Protein AF-A0A411GBT9-F1 (afdb_monomer_lite)

Foldseek 3Di:
DDDDPDDVCVVPDDPDDPDDPPDDPVVCVPVDPDDDLAWPDDQQVLLVVQQVDAQQLARQGLQQPAPFLPHLQEDDDPPDPDDDDDPPPPPQRGFHHWFHLGNHYYWALDPFDDPDDPPPPDDPDGDDDDPSRRDTDGFHAQFFFFQDPVRHGHRFDFLQQQQDQFDLPPDRADLSHRPPDFKWWWADDPPDTDIDGPPDDDHIDIPDTGTHGRDQFLQGDDPPCPVSRFRDDVLSSVSVLCSQLSWAWAKWQQLLPDPVSFAALQLADGGNVVCVVPVQNNLQPSPAHRGNTGRSSSVCSQFVRSNCVVDPDLLFHGSRIHGHQFDPDDDRFKGWMWIFTLQWQFDQVLWADWEDFDQKIWIDRQQKIKIQPARSPHDPQFRRIDIDGQHCVDPLSSLLRNAQCNSVQWDHWYADPVSWIKTKGFCPNSVVSVVVVVVVVVPDDDDQLPDVDFDPGNSQDPIDIFMAGSSLQFARPDGPTRTRRSSSGRRDTDDQDPPRDRDSSNSVSSHSVVSSVSNVVRNDDDPQDPVHDRMDMDIDDDADPCRRGRCVVVVDDDDDDPDDDDDDDD

Radius of gyration: 27.17 Å; chains: 1; bounding box: 69×69×68 Å

Structure (mmCIF, N/CA/C/O backbone):
data_AF-A0A411GBT9-F1
#
_entry.id   AF-A0A411GBT9-F1
#
loop_
_atom_site.group_PDB
_atom_site.id
_atom_site.type_symbol
_atom_site.label_atom_id
_atom_site.label_alt_id
_atom_site.label_comp_id
_atom_site.label_asym_id
_atom_site.label_entity_id
_atom_site.label_seq_id
_atom_site.pdbx_PDB_ins_code
_atom_site.Cartn_x
_atom_site.Cartn_y
_atom_site.Cartn_z
_atom_site.occupancy
_atom_site.B_iso_or_equiv
_atom_site.auth_seq_id
_atom_site.auth_comp_id
_atom_site.auth_asym_id
_atom_site.auth_atom_id
_atom_site.pdbx_PDB_model_num
ATOM 1 N N . ASN A 1 1 ? -18.308 -27.576 -14.439 1.00 95.44 1 ASN A N 1
ATOM 2 C CA . ASN A 1 1 ? -17.724 -26.222 -14.263 1.00 95.44 1 ASN A CA 1
ATOM 3 C C . ASN A 1 1 ? -18.783 -25.142 -14.469 1.00 95.44 1 ASN A C 1
ATOM 5 O O . ASN A 1 1 ? -18.469 -24.061 -14.947 1.00 95.44 1 ASN A O 1
ATOM 9 N N . GLU A 1 2 ? -20.027 -25.429 -14.104 1.00 96.81 2 GLU A N 1
ATOM 10 C CA . GLU A 1 2 ? -21.173 -24.541 -14.282 1.00 96.81 2 GLU A CA 1
ATOM 11 C C . GLU A 1 2 ? -21.704 -24.187 -12.896 1.00 96.81 2 GLU A C 1
ATOM 13 O O . GLU A 1 2 ? -21.457 -24.919 -11.930 1.00 96.81 2 GLU A O 1
ATOM 18 N N . PHE A 1 3 ? -22.401 -23.061 -12.788 1.00 97.94 3 PHE A N 1
ATOM 19 C CA . PHE A 1 3 ? -23.167 -22.787 -11.581 1.00 97.94 3 PHE A CA 1
ATOM 20 C C . PHE A 1 3 ? -24.346 -23.758 -11.484 1.00 97.94 3 PHE A C 1
ATOM 22 O O . PHE A 1 3 ? -24.850 -24.237 -12.497 1.00 97.94 3 PHE A O 1
ATOM 29 N N . ALA A 1 4 ? -24.777 -24.035 -10.253 1.00 97.56 4 ALA A N 1
ATOM 30 C CA . ALA A 1 4 ? -25.970 -24.834 -10.008 1.00 97.56 4 ALA A CA 1
ATOM 31 C C . ALA A 1 4 ? -27.199 -24.188 -10.663 1.00 97.56 4 ALA A C 1
ATOM 33 O O . ALA A 1 4 ? -27.333 -22.963 -10.665 1.00 97.56 4 ALA A O 1
ATOM 34 N N . ALA A 1 5 ? -28.119 -25.009 -11.166 1.00 97.81 5 ALA A N 1
ATOM 35 C CA . ALA A 1 5 ? -29.332 -24.532 -11.826 1.00 97.81 5 ALA A CA 1
ATOM 36 C C . ALA A 1 5 ? -30.379 -24.000 -10.831 1.00 97.81 5 ALA A C 1
ATOM 38 O O . ALA A 1 5 ? -31.329 -23.323 -11.223 1.00 97.81 5 ALA A O 1
ATOM 39 N N . ASN A 1 6 ? -30.238 -24.328 -9.543 1.00 97.31 6 ASN A N 1
ATOM 40 C CA . ASN A 1 6 ? -31.119 -23.873 -8.473 1.00 97.31 6 ASN A CA 1
ATOM 41 C C . ASN A 1 6 ? -30.413 -23.858 -7.108 1.00 97.31 6 ASN A C 1
ATOM 43 O O . ASN A 1 6 ? -29.330 -24.412 -6.918 1.00 97.31 6 ASN A O 1
ATOM 47 N N . GLU A 1 7 ? -31.073 -23.238 -6.132 1.00 98.06 7 GLU A N 1
ATOM 48 C CA . GLU A 1 7 ? -30.544 -23.075 -4.778 1.00 98.06 7 GLU A CA 1
ATOM 49 C C . GLU A 1 7 ? -30.410 -24.388 -4.003 1.00 98.06 7 GLU A C 1
ATOM 51 O O . GLU A 1 7 ? -29.493 -24.509 -3.197 1.00 98.06 7 GLU A O 1
ATOM 56 N N . TYR A 1 8 ? -31.262 -25.389 -4.251 1.00 98.06 8 TYR A N 1
ATOM 57 C CA . TYR A 1 8 ? -31.126 -26.690 -3.588 1.00 98.06 8 TYR A CA 1
ATOM 58 C C . TYR A 1 8 ? -29.836 -27.393 -4.027 1.00 98.06 8 TYR A C 1
ATOM 60 O O . TYR A 1 8 ? -29.087 -27.903 -3.197 1.00 98.06 8 TYR A O 1
ATOM 68 N N . GLU A 1 9 ? -29.529 -27.370 -5.323 1.00 98.00 9 GLU A N 1
ATOM 69 C CA . GLU A 1 9 ? -28.268 -27.885 -5.851 1.00 98.00 9 GLU A CA 1
ATOM 70 C C . GLU A 1 9 ? -27.075 -27.058 -5.347 1.00 98.00 9 GLU A C 1
ATOM 72 O O . GLU A 1 9 ? -26.085 -27.634 -4.896 1.00 98.00 9 GLU A O 1
ATOM 77 N N . ARG A 1 10 ? -27.189 -25.721 -5.327 1.00 97.75 10 ARG A N 1
ATOM 78 C CA . ARG A 1 10 ? -26.151 -24.832 -4.778 1.00 97.75 10 ARG A CA 1
ATOM 79 C C . ARG A 1 10 ? -25.858 -25.130 -3.306 1.00 97.75 10 ARG A C 1
ATOM 81 O O . ARG A 1 10 ? -24.697 -25.211 -2.919 1.00 97.75 10 ARG A O 1
ATOM 88 N N . PHE A 1 11 ? -26.896 -25.304 -2.491 1.00 97.81 11 PHE A N 1
ATOM 89 C CA . PHE A 1 11 ? -26.786 -25.559 -1.053 1.00 97.81 11 PHE A CA 1
ATOM 90 C C . PHE A 1 11 ? -26.016 -26.848 -0.748 1.00 97.81 11 PHE A C 1
ATOM 92 O O . PHE A 1 11 ? -25.290 -26.921 0.238 1.00 97.81 11 PHE A O 1
ATOM 99 N N . ASN A 1 12 ? -26.130 -27.842 -1.629 1.00 97.31 12 ASN A N 1
ATOM 100 C CA . ASN A 1 12 ? -25.469 -29.137 -1.498 1.00 97.31 12 ASN A CA 1
ATOM 101 C C . ASN A 1 12 ? -24.164 -29.239 -2.313 1.00 97.31 12 ASN A C 1
ATOM 103 O O . ASN A 1 12 ? -23.646 -30.342 -2.517 1.00 97.31 12 ASN A O 1
ATOM 107 N N . GLN A 1 13 ? -23.620 -28.115 -2.796 1.00 97.50 13 GLN A N 1
ATOM 108 C CA . GLN A 1 13 ? -22.371 -28.108 -3.553 1.00 97.50 13 GLN A CA 1
ATOM 109 C C . GLN A 1 13 ? -21.191 -28.622 -2.729 1.00 97.50 13 GLN A C 1
ATOM 111 O O . GLN A 1 13 ? -21.058 -28.388 -1.528 1.00 97.50 13 GLN A O 1
ATOM 116 N N . LYS A 1 14 ? -20.268 -29.270 -3.436 1.00 97.56 14 LYS A N 1
ATOM 117 C CA . LYS A 1 14 ? -18.944 -29.619 -2.928 1.00 97.56 14 LYS A CA 1
ATOM 118 C C . LYS A 1 14 ? -17.928 -28.714 -3.602 1.00 97.56 14 LYS A C 1
ATOM 120 O O . LYS A 1 14 ? -17.959 -28.566 -4.821 1.00 97.56 14 LYS A O 1
ATOM 125 N N . LEU A 1 15 ? -17.013 -28.143 -2.817 1.00 97.38 15 LEU A N 1
ATOM 126 C CA . LEU A 1 15 ? -15.955 -27.274 -3.343 1.00 97.38 15 LEU A CA 1
ATOM 127 C C . LEU A 1 15 ? -15.097 -27.997 -4.392 1.00 97.38 15 LEU A C 1
ATOM 129 O O . LEU A 1 15 ? -14.680 -27.401 -5.380 1.00 97.38 15 LEU A O 1
ATOM 133 N N . THR A 1 16 ? -14.842 -29.287 -4.175 1.00 97.50 16 THR A N 1
ATOM 134 C CA . THR A 1 16 ? -14.075 -30.132 -5.084 1.00 97.50 16 THR A CA 1
ATOM 135 C C . THR A 1 16 ? -14.972 -31.201 -5.696 1.00 97.50 16 THR A C 1
ATOM 137 O O . THR A 1 16 ? -15.604 -32.000 -5.003 1.00 97.50 16 THR A O 1
ATOM 140 N N . VAL A 1 17 ? -15.013 -31.216 -7.027 1.00 96.69 17 VAL A N 1
ATOM 141 C CA . VAL A 1 17 ? -15.720 -32.218 -7.829 1.00 96.69 17 VAL A CA 1
ATOM 142 C C . VAL A 1 17 ? -14.724 -32.792 -8.826 1.00 96.69 17 VAL A C 1
ATOM 144 O O . VAL A 1 17 ? -14.010 -32.043 -9.495 1.00 96.69 17 VAL A O 1
ATOM 147 N N . ALA A 1 18 ? -14.643 -34.120 -8.896 1.00 97.19 18 ALA A N 1
ATOM 148 C CA . ALA A 1 18 ? -13.762 -34.790 -9.844 1.00 97.19 18 ALA A CA 1
ATOM 149 C C . ALA A 1 18 ? -14.150 -34.411 -11.290 1.00 97.19 18 ALA A C 1
ATOM 151 O O . ALA A 1 18 ? -15.348 -34.354 -11.586 1.00 97.19 18 ALA A O 1
ATOM 152 N N . PRO A 1 19 ? -13.180 -34.165 -12.194 1.00 97.56 19 PRO A N 1
ATOM 153 C CA . PRO A 1 19 ? -13.478 -33.918 -13.600 1.00 97.56 19 PRO A CA 1
ATOM 154 C C . PRO A 1 19 ? -14.322 -35.052 -14.191 1.00 97.56 19 PRO A C 1
ATOM 156 O O . PRO A 1 19 ? -13.981 -36.228 -14.058 1.00 97.56 19 PRO A O 1
ATOM 159 N N . THR A 1 20 ? -15.435 -34.701 -14.832 1.00 97.44 20 THR A N 1
ATOM 160 C CA . THR A 1 20 ? -16.336 -35.673 -15.459 1.00 97.44 20 THR A CA 1
ATOM 161 C C . THR A 1 20 ? -15.676 -36.307 -16.687 1.00 97.44 20 THR A C 1
ATOM 163 O O . THR A 1 20 ? -14.848 -35.680 -17.358 1.00 97.44 20 THR A O 1
ATOM 166 N N . GLN A 1 21 ? -16.051 -37.551 -17.000 1.00 96.62 21 GLN A N 1
ATOM 167 C CA . GLN A 1 21 ? -15.576 -38.265 -18.186 1.00 96.62 21 GLN A CA 1
ATOM 168 C C . GLN A 1 21 ? -15.783 -37.426 -19.461 1.00 96.62 21 GLN A C 1
ATOM 170 O O . GLN A 1 21 ? -16.833 -36.817 -19.645 1.00 96.62 21 GLN A O 1
ATOM 175 N N . GLY A 1 22 ? -14.776 -37.396 -20.339 1.00 97.19 22 GLY A N 1
ATOM 176 C CA . GLY A 1 22 ? -14.806 -36.620 -21.586 1.00 97.19 22 GLY A CA 1
ATOM 177 C C . GLY A 1 22 ? -14.354 -35.160 -21.451 1.00 97.19 22 GLY A C 1
ATOM 178 O O . GLY A 1 22 ? -14.301 -34.457 -22.455 1.00 97.19 22 GLY A O 1
ATOM 179 N N . THR A 1 23 ? -13.984 -34.701 -20.249 1.00 97.50 23 THR A N 1
ATOM 180 C CA . THR A 1 23 ? -13.421 -33.357 -20.034 1.00 97.50 23 THR A CA 1
ATOM 181 C C . THR A 1 23 ? -11.893 -33.380 -19.925 1.00 97.50 23 THR A C 1
ATOM 183 O O . THR A 1 23 ? -11.308 -34.371 -19.497 1.00 97.50 23 THR A O 1
ATOM 186 N N . ASN A 1 24 ? -11.234 -32.286 -20.318 1.00 97.25 24 ASN A N 1
ATOM 187 C CA . ASN A 1 24 ? -9.768 -32.157 -20.309 1.00 97.25 24 ASN A CA 1
ATOM 188 C C . ASN A 1 24 ? -9.262 -30.875 -19.617 1.00 97.25 24 ASN A C 1
ATOM 190 O O . ASN A 1 24 ? -8.064 -30.606 -19.627 1.00 97.25 24 ASN A O 1
ATOM 194 N N . TRP A 1 25 ? -10.146 -30.082 -19.000 1.00 97.81 25 TRP A N 1
ATOM 195 C CA . TRP A 1 25 ? -9.786 -28.794 -18.386 1.00 97.81 25 TRP A CA 1
ATOM 196 C C . TRP A 1 25 ? -8.754 -28.935 -17.253 1.00 97.81 25 TRP A C 1
ATOM 198 O O . TRP A 1 25 ? -7.972 -28.021 -17.004 1.00 97.81 25 TRP A O 1
ATOM 208 N N . SER A 1 26 ? -8.704 -30.089 -16.586 1.00 96.69 26 SER A N 1
ATOM 209 C CA . SER A 1 26 ? -7.723 -30.384 -15.536 1.00 96.69 26 SER A CA 1
ATOM 210 C C . SER A 1 26 ? -6.313 -30.646 -16.080 1.00 96.69 26 SER A C 1
ATOM 212 O O . SER A 1 26 ? -5.342 -30.536 -15.335 1.00 96.69 26 SER A O 1
ATOM 214 N N . HIS A 1 27 ? -6.159 -30.931 -17.379 1.00 97.94 27 HIS A N 1
ATOM 215 C CA . HIS A 1 27 ? -4.845 -31.148 -17.999 1.00 97.94 27 HIS A CA 1
ATOM 216 C C . HIS A 1 27 ? -4.008 -29.863 -18.085 1.00 97.94 27 HIS A C 1
ATOM 218 O O . HIS A 1 27 ? -2.810 -29.930 -18.340 1.00 97.94 27 HIS A O 1
ATOM 224 N N . PHE A 1 28 ? -4.619 -28.698 -17.851 1.00 97.50 28 PHE A N 1
ATOM 225 C CA . PHE A 1 28 ? -3.953 -27.396 -17.890 1.00 97.50 28 PHE A CA 1
ATOM 226 C C . PHE A 1 28 ? -3.322 -27.002 -16.547 1.00 97.50 28 PHE A C 1
ATOM 228 O O . PHE A 1 28 ? -2.443 -26.139 -16.520 1.00 97.50 28 PHE A O 1
ATOM 235 N N . SER A 1 29 ? -3.704 -27.646 -15.437 1.00 96.75 29 SER A N 1
ATOM 236 C CA . SER A 1 29 ? -3.158 -27.369 -14.101 1.00 96.75 29 SER A CA 1
ATOM 237 C C . SER A 1 29 ? -1.620 -27.426 -13.994 1.00 96.75 29 SER A C 1
ATOM 239 O O . SER A 1 29 ? -1.066 -26.545 -13.338 1.00 96.75 29 SER A O 1
ATOM 241 N N . PRO A 1 30 ? -0.889 -28.370 -14.629 1.00 97.56 30 PRO A N 1
ATOM 242 C CA . PRO A 1 30 ? 0.570 -28.447 -14.506 1.00 97.56 30 PRO A CA 1
ATOM 243 C C . PRO A 1 30 ? 1.343 -27.425 -15.361 1.00 97.56 30 PRO A C 1
ATOM 245 O O . PRO A 1 30 ? 2.571 -27.460 -15.369 1.00 97.56 30 PRO A O 1
ATOM 248 N N . THR A 1 31 ? 0.668 -26.517 -16.079 1.00 98.19 31 THR A N 1
ATOM 249 C CA . THR A 1 31 ? 1.330 -25.531 -16.960 1.00 98.19 31 THR A CA 1
ATOM 250 C C . THR A 1 31 ? 2.282 -24.603 -16.194 1.00 98.19 31 THR A C 1
ATOM 252 O O . THR A 1 31 ? 3.356 -24.261 -16.688 1.00 98.19 31 THR A O 1
ATOM 255 N N . LEU A 1 32 ? 1.915 -24.197 -14.975 1.00 98.19 32 LEU A N 1
ATOM 256 C CA . LEU A 1 32 ? 2.729 -23.324 -14.130 1.00 98.19 32 LEU A CA 1
ATOM 257 C C . LEU A 1 32 ? 3.532 -24.162 -13.127 1.00 98.19 32 LEU A C 1
ATOM 259 O O . LEU A 1 32 ? 2.966 -24.721 -12.192 1.00 98.19 32 LEU A O 1
ATOM 263 N N . SER A 1 33 ? 4.857 -24.211 -13.288 1.00 97.38 33 SER A N 1
ATOM 264 C CA . SER A 1 33 ? 5.739 -24.948 -12.366 1.00 97.38 33 SER A CA 1
ATOM 265 C C . SER A 1 33 ? 6.218 -24.108 -11.177 1.00 97.38 33 SER A C 1
ATOM 267 O O . SER A 1 33 ? 6.377 -24.636 -10.078 1.00 97.38 33 SER A O 1
ATOM 269 N N . ARG A 1 34 ? 6.455 -22.804 -11.382 1.00 97.94 34 ARG A N 1
ATOM 270 C CA . ARG A 1 34 ? 6.833 -21.811 -10.358 1.00 97.94 34 ARG A CA 1
ATOM 271 C C . ARG A 1 34 ? 6.375 -20.414 -10.784 1.00 97.94 34 ARG A C 1
ATOM 273 O O . ARG A 1 34 ? 6.276 -20.139 -11.975 1.00 97.94 34 ARG A O 1
ATOM 280 N N . PHE A 1 35 ? 6.178 -19.519 -9.819 1.00 98.44 35 PHE A N 1
ATOM 281 C CA . PHE A 1 35 ? 5.923 -18.093 -10.049 1.00 98.44 35 PHE A CA 1
ATOM 282 C C . PHE A 1 35 ? 6.659 -17.239 -9.007 1.00 98.44 35 PHE A C 1
ATOM 284 O O . PHE A 1 35 ? 7.073 -17.753 -7.968 1.00 98.44 35 PHE A O 1
ATOM 291 N N . SER A 1 36 ? 6.835 -15.948 -9.291 1.00 98.25 36 SER A N 1
ATOM 292 C CA . SER A 1 36 ? 7.348 -14.957 -8.339 1.00 98.25 36 SER A CA 1
ATOM 293 C C . SER A 1 36 ? 6.537 -13.669 -8.440 1.00 98.25 36 SER A C 1
ATOM 295 O O . SER A 1 36 ? 6.075 -13.300 -9.518 1.00 98.25 36 SER A O 1
ATOM 297 N N . THR A 1 37 ? 6.378 -12.990 -7.307 1.00 97.94 37 THR A N 1
ATOM 298 C CA . THR A 1 37 ? 5.732 -11.674 -7.191 1.00 97.94 37 THR A CA 1
ATOM 299 C C . THR A 1 37 ? 6.726 -10.575 -6.812 1.00 97.94 37 THR A C 1
ATOM 301 O O . THR A 1 37 ? 6.318 -9.483 -6.427 1.00 97.94 37 THR A O 1
ATOM 304 N N . GLY A 1 38 ? 8.028 -10.863 -6.881 1.00 97.38 38 GLY A N 1
ATOM 305 C CA . GLY A 1 38 ? 9.095 -9.918 -6.586 1.00 97.38 38 GLY A CA 1
ATOM 306 C C . GLY A 1 38 ? 10.156 -10.503 -5.657 1.00 97.38 38 GLY A C 1
ATOM 307 O O . GLY A 1 38 ? 10.827 -11.467 -6.018 1.00 97.38 38 GLY A O 1
ATOM 308 N N . PHE A 1 39 ? 10.332 -9.887 -4.486 1.00 98.38 39 PHE A N 1
ATOM 309 C CA . PHE A 1 39 ? 11.321 -10.291 -3.482 1.00 98.38 39 PHE A CA 1
ATOM 310 C C . PHE A 1 39 ? 11.043 -11.689 -2.895 1.00 98.38 39 PHE A C 1
ATOM 312 O O . PHE A 1 39 ? 9.892 -12.094 -2.740 1.00 98.38 39 PHE A O 1
ATOM 319 N N . ASN A 1 40 ? 12.101 -12.376 -2.456 1.00 97.44 40 ASN A N 1
ATOM 320 C CA . ASN A 1 40 ? 12.054 -13.656 -1.738 1.00 97.44 40 ASN A CA 1
ATOM 321 C C . ASN A 1 40 ? 11.954 -13.443 -0.212 1.00 97.44 40 ASN A C 1
ATOM 323 O O . ASN A 1 40 ? 12.742 -13.992 0.559 1.00 97.44 40 ASN A O 1
ATOM 327 N N . LEU A 1 41 ? 11.015 -12.602 0.231 1.00 97.12 41 LEU A N 1
ATOM 328 C CA . LEU A 1 41 ? 10.899 -12.161 1.625 1.00 97.12 41 LEU A CA 1
ATOM 329 C C . LEU A 1 41 ? 9.545 -12.510 2.238 1.00 97.12 41 LEU A C 1
ATOM 331 O O . LEU A 1 41 ? 8.511 -12.480 1.573 1.00 97.12 41 LEU A O 1
ATOM 335 N N . VAL A 1 42 ? 9.547 -12.776 3.545 1.00 96.06 42 VAL A N 1
ATOM 336 C CA . VAL A 1 42 ? 8.313 -12.826 4.340 1.00 96.06 42 VAL A CA 1
ATOM 337 C C . VAL A 1 42 ? 7.743 -11.417 4.529 1.00 96.06 42 VAL A C 1
ATOM 339 O O . VAL A 1 42 ? 8.490 -10.438 4.547 1.00 96.06 42 VAL A O 1
ATOM 342 N N . GLY A 1 43 ? 6.423 -11.314 4.708 1.00 94.44 43 GLY A N 1
ATOM 343 C CA . GLY A 1 43 ? 5.689 -10.042 4.701 1.00 94.44 43 GLY A CA 1
ATOM 344 C C . GLY A 1 43 ? 6.291 -8.936 5.573 1.00 94.44 43 GLY A C 1
ATOM 345 O O . GLY A 1 43 ? 6.626 -7.877 5.058 1.00 94.44 43 GLY A O 1
ATOM 346 N N . SER A 1 44 ? 6.502 -9.177 6.868 1.00 95.25 44 SER A N 1
ATOM 347 C CA . SER A 1 44 ? 7.017 -8.140 7.780 1.00 95.25 44 SER A CA 1
ATOM 348 C C . SER A 1 44 ? 8.477 -7.734 7.501 1.00 95.25 44 SER A C 1
ATOM 350 O O . SER A 1 44 ? 8.903 -6.649 7.895 1.00 95.25 44 SER A O 1
ATOM 352 N N . VAL A 1 45 ? 9.251 -8.574 6.797 1.00 98.00 45 VAL A N 1
ATOM 353 C CA . VAL A 1 45 ? 10.602 -8.221 6.316 1.00 98.00 45 VAL A CA 1
ATOM 354 C C . VAL A 1 45 ? 10.514 -7.380 5.041 1.00 98.00 45 VAL A C 1
ATOM 356 O O . VAL A 1 45 ? 11.282 -6.433 4.884 1.00 98.00 45 VAL A O 1
ATOM 359 N N . LEU A 1 46 ? 9.549 -7.668 4.159 1.00 98.56 46 LEU A N 1
ATOM 360 C CA . LEU A 1 46 ? 9.263 -6.830 2.993 1.00 98.56 46 LEU A CA 1
ATOM 361 C C . LEU A 1 46 ? 8.881 -5.401 3.407 1.00 98.56 46 LEU A C 1
ATOM 363 O O . LEU A 1 46 ? 9.311 -4.467 2.740 1.00 98.56 46 LEU A O 1
ATOM 367 N N . ASP A 1 47 ? 8.174 -5.212 4.525 1.00 98.62 47 ASP A N 1
ATOM 368 C CA . ASP A 1 47 ? 7.840 -3.873 5.042 1.00 98.62 47 ASP A CA 1
ATOM 369 C C . ASP A 1 47 ? 9.101 -3.013 5.288 1.00 98.62 47 ASP A C 1
ATOM 371 O O . ASP A 1 47 ? 9.104 -1.824 4.982 1.00 98.62 47 ASP A O 1
ATOM 375 N N . GLN A 1 48 ? 10.211 -3.620 5.734 1.00 98.19 48 GLN A N 1
ATOM 376 C CA . GLN A 1 48 ? 11.492 -2.913 5.913 1.00 98.19 48 GLN A CA 1
ATOM 377 C C . GLN A 1 48 ? 12.103 -2.484 4.573 1.00 98.19 48 GLN A C 1
ATOM 379 O O . GLN A 1 48 ? 12.687 -1.408 4.450 1.00 98.19 48 GLN A O 1
ATOM 384 N N . VAL A 1 49 ? 11.976 -3.334 3.550 1.00 98.44 49 VAL A N 1
ATOM 385 C CA . VAL A 1 49 ? 12.455 -3.023 2.199 1.00 98.44 49 VAL A CA 1
ATOM 386 C C . VAL A 1 49 ? 11.588 -1.945 1.557 1.00 98.44 49 VAL A C 1
ATOM 388 O O . VAL A 1 49 ? 12.137 -1.048 0.923 1.00 98.44 49 VAL A O 1
ATOM 391 N N . LEU A 1 50 ? 10.267 -1.981 1.755 1.00 98.69 50 LEU A N 1
ATOM 392 C CA . LEU A 1 50 ? 9.351 -0.946 1.269 1.00 98.69 50 LEU A CA 1
ATOM 393 C C . LEU A 1 50 ? 9.708 0.435 1.823 1.00 98.69 50 LEU A C 1
ATOM 395 O O . LEU A 1 50 ? 9.728 1.399 1.063 1.00 98.69 50 LEU A O 1
ATOM 399 N N . ASP A 1 51 ? 10.080 0.526 3.101 1.00 98.69 51 ASP A N 1
ATOM 400 C CA . ASP A 1 51 ? 10.569 1.776 3.692 1.00 98.69 51 ASP A CA 1
ATOM 401 C C . ASP A 1 51 ? 11.914 2.238 3.118 1.00 98.69 51 ASP A C 1
ATOM 403 O O . ASP A 1 51 ? 12.224 3.430 3.136 1.00 98.69 51 ASP A O 1
ATOM 407 N N . TYR A 1 52 ? 12.719 1.327 2.572 1.00 98.50 52 TYR A N 1
ATOM 408 C CA . TYR A 1 52 ? 13.980 1.680 1.928 1.00 98.50 52 TYR A CA 1
ATOM 409 C C . TYR A 1 52 ? 13.794 2.184 0.489 1.00 98.50 52 TYR A C 1
ATOM 411 O O . TYR A 1 52 ? 14.664 2.899 -0.017 1.00 98.50 52 TYR A O 1
ATOM 419 N N . VAL A 1 53 ? 12.684 1.850 -0.174 1.00 98.50 53 VAL A N 1
ATOM 420 C CA . VAL A 1 53 ? 12.386 2.303 -1.541 1.00 98.50 53 VAL A CA 1
ATOM 421 C C . VAL A 1 53 ? 12.075 3.812 -1.539 1.00 98.50 53 VAL A C 1
ATOM 423 O O . VAL A 1 53 ? 11.242 4.266 -0.750 1.00 98.50 53 VAL A O 1
ATOM 426 N N . PRO A 1 54 ? 12.728 4.623 -2.396 1.00 98.19 54 PRO A N 1
ATOM 427 C CA . PRO A 1 54 ? 12.360 6.019 -2.590 1.00 98.19 54 PRO A CA 1
ATOM 428 C C . PRO A 1 54 ? 11.065 6.150 -3.387 1.00 98.19 54 PRO A C 1
ATOM 430 O O . PRO A 1 54 ? 10.842 5.439 -4.366 1.00 98.19 54 PRO A O 1
ATOM 433 N N . TRP A 1 55 ? 10.224 7.105 -3.001 1.00 98.62 55 TRP A N 1
ATOM 434 C CA . TRP A 1 55 ? 9.136 7.546 -3.851 1.00 98.62 55 TRP A CA 1
ATOM 435 C C . TRP A 1 55 ? 9.715 8.293 -5.054 1.00 98.62 55 TRP A C 1
ATOM 437 O O . TRP A 1 55 ? 10.396 9.310 -4.912 1.00 98.62 55 TRP A O 1
ATOM 447 N N . ILE A 1 56 ? 9.427 7.792 -6.256 1.00 98.00 56 ILE A N 1
ATOM 448 C CA . ILE A 1 56 ? 10.033 8.287 -7.498 1.00 98.00 56 ILE A CA 1
ATOM 449 C C . ILE A 1 56 ? 9.726 9.764 -7.785 1.00 98.00 56 ILE A C 1
ATOM 451 O O . ILE A 1 56 ? 10.487 10.410 -8.487 1.00 98.00 56 ILE A O 1
ATOM 455 N N . GLY A 1 57 ? 8.649 10.329 -7.226 1.00 96.50 57 GLY A N 1
ATOM 456 C CA . GLY A 1 57 ? 8.269 11.723 -7.470 1.00 96.50 57 GLY A CA 1
ATOM 457 C C . GLY A 1 57 ? 9.249 12.760 -6.910 1.00 96.50 57 GLY A C 1
ATOM 458 O O . GLY A 1 57 ? 9.333 13.856 -7.461 1.00 96.50 57 GLY A O 1
ATOM 459 N N . ASN A 1 58 ? 9.984 12.437 -5.839 1.00 94.44 58 ASN A N 1
ATOM 460 C CA . ASN A 1 58 ? 10.918 13.372 -5.194 1.00 94.44 58 ASN A CA 1
ATOM 461 C C . ASN A 1 58 ? 12.216 12.735 -4.654 1.00 94.44 58 ASN A C 1
ATOM 463 O O . ASN A 1 58 ? 13.076 13.458 -4.157 1.00 94.44 58 ASN A O 1
ATOM 467 N N . GLY A 1 59 ? 12.366 11.407 -4.710 1.00 95.31 59 GLY A N 1
ATOM 468 C CA . GLY A 1 59 ? 13.558 10.691 -4.244 1.00 95.31 59 GLY A CA 1
ATOM 469 C C . GLY A 1 59 ? 13.626 10.423 -2.732 1.00 95.31 59 GLY A C 1
ATOM 470 O O . GLY A 1 59 ? 14.535 9.721 -2.285 1.00 95.31 59 GLY A O 1
ATOM 471 N N . TYR A 1 60 ? 12.676 10.913 -1.926 1.00 95.56 60 TYR A N 1
ATOM 472 C CA . TYR A 1 60 ? 12.610 10.599 -0.496 1.00 95.56 60 TYR A CA 1
ATOM 473 C C . TYR A 1 60 ? 12.066 9.187 -0.261 1.00 95.56 60 TYR A C 1
ATOM 475 O O . TYR A 1 60 ? 11.121 8.743 -0.908 1.00 95.56 60 TYR A O 1
ATOM 483 N N . ARG A 1 61 ? 12.669 8.474 0.692 1.00 98.38 61 ARG A N 1
ATOM 484 C CA . ARG A 1 61 ? 12.286 7.110 1.085 1.00 98.38 61 ARG A CA 1
ATOM 485 C C . ARG A 1 61 ? 10.971 7.093 1.848 1.00 98.38 61 ARG A C 1
ATOM 487 O O . ARG A 1 61 ? 10.758 7.958 2.692 1.00 98.38 61 ARG A O 1
ATOM 494 N N . TYR A 1 62 ? 10.156 6.063 1.626 1.00 98.62 62 TYR A N 1
ATOM 495 C CA . TYR A 1 62 ? 8.933 5.838 2.407 1.00 98.62 62 TYR A CA 1
ATOM 496 C C . TYR A 1 62 ? 9.203 5.684 3.912 1.00 98.62 62 TYR A C 1
ATOM 498 O O . TYR A 1 62 ? 8.367 6.044 4.737 1.00 98.62 62 TYR A O 1
ATOM 506 N N . GLY A 1 63 ? 10.399 5.225 4.282 1.00 97.94 63 GLY A N 1
ATOM 507 C CA . GLY A 1 63 ? 10.850 5.149 5.667 1.00 97.94 63 GLY A CA 1
ATOM 508 C C . GLY A 1 63 ? 11.198 6.496 6.293 1.00 97.94 63 GLY A C 1
ATOM 509 O O . GLY A 1 63 ? 11.571 6.519 7.457 1.00 97.94 63 GLY A O 1
ATOM 510 N N . ASN A 1 64 ? 11.153 7.605 5.542 1.00 96.38 64 ASN A N 1
ATOM 511 C CA . ASN A 1 64 ? 11.450 8.962 6.017 1.00 96.38 64 ASN A CA 1
ATOM 512 C C . ASN A 1 64 ? 12.766 9.079 6.816 1.00 96.38 64 ASN A C 1
ATOM 514 O O . ASN A 1 64 ? 12.887 9.884 7.738 1.00 96.38 64 ASN A O 1
ATOM 518 N N . ASN A 1 65 ? 13.765 8.270 6.440 1.00 94.50 65 ASN A N 1
ATOM 519 C CA . ASN A 1 65 ? 15.065 8.145 7.110 1.00 94.50 65 ASN A CA 1
ATOM 520 C C . ASN A 1 65 ? 14.994 7.779 8.605 1.00 94.50 65 ASN A C 1
ATOM 522 O O . ASN A 1 65 ? 15.950 8.054 9.338 1.00 94.50 65 ASN A O 1
ATOM 526 N N . HIS A 1 66 ? 13.902 7.134 9.024 1.00 94.31 66 HIS A N 1
ATOM 527 C CA . HIS A 1 66 ? 13.732 6.574 10.358 1.00 94.31 66 HIS A CA 1
ATOM 528 C C . HIS A 1 66 ? 14.925 5.699 10.746 1.00 94.31 66 HIS A C 1
ATOM 530 O O . HIS A 1 66 ? 15.405 4.885 9.951 1.00 94.31 66 HIS A O 1
ATOM 536 N N . ARG A 1 67 ? 15.430 5.876 11.970 1.00 91.88 67 ARG A N 1
ATOM 537 C CA . ARG A 1 67 ? 16.626 5.177 12.473 1.00 91.88 67 ARG A CA 1
ATOM 538 C C . ARG A 1 67 ? 16.338 3.779 13.022 1.00 91.88 67 ARG A C 1
ATOM 540 O O . ARG A 1 67 ? 17.202 3.179 13.653 1.00 91.88 67 ARG A O 1
ATOM 547 N N . GLY A 1 68 ? 15.155 3.233 12.753 1.00 91.81 68 GLY A N 1
ATOM 548 C CA . GLY A 1 68 ? 14.743 1.926 13.242 1.00 91.81 68 GLY A CA 1
ATOM 549 C C . GLY A 1 68 ? 14.695 1.914 14.766 1.00 91.81 68 GLY A C 1
ATOM 550 O O . GLY A 1 68 ? 14.139 2.814 15.391 1.00 91.81 68 GLY A O 1
ATOM 551 N N . VAL A 1 69 ? 15.300 0.892 15.368 1.00 88.94 69 VAL A N 1
ATOM 552 C CA . VAL A 1 69 ? 15.327 0.699 16.827 1.00 88.94 69 VAL A CA 1
ATOM 553 C C . VAL A 1 69 ? 15.994 1.853 17.591 1.00 88.94 69 VAL A C 1
ATOM 555 O O . VAL A 1 69 ? 15.661 2.066 18.753 1.00 88.94 69 VAL A O 1
ATOM 558 N N . ASP A 1 70 ? 16.872 2.613 16.931 1.00 85.38 70 ASP A N 1
ATOM 559 C CA . ASP A 1 70 ? 17.657 3.696 17.535 1.00 85.38 70 ASP A CA 1
ATOM 560 C C . ASP A 1 70 ? 16.998 5.085 17.388 1.00 85.38 70 ASP A C 1
ATOM 562 O O . ASP A 1 70 ? 17.599 6.102 17.736 1.00 85.38 70 ASP A O 1
ATOM 566 N N . ASP A 1 71 ? 15.780 5.167 16.841 1.00 87.69 71 ASP A N 1
ATOM 567 C CA . ASP A 1 71 ? 15.068 6.439 16.666 1.00 87.69 71 ASP A CA 1
ATOM 568 C C . ASP A 1 71 ? 14.365 6.908 17.959 1.00 87.69 71 ASP A C 1
ATOM 570 O O . ASP A 1 71 ? 14.057 6.131 18.863 1.00 87.69 71 ASP A O 1
ATOM 574 N N . ILE A 1 72 ? 14.039 8.200 18.037 1.00 87.25 72 ILE A N 1
ATOM 575 C CA . ILE A 1 72 ? 13.377 8.843 19.187 1.00 87.25 72 ILE A CA 1
ATOM 576 C C . ILE A 1 72 ? 11.861 8.589 19.242 1.00 87.25 72 ILE A C 1
ATOM 578 O O . ILE A 1 72 ? 11.149 9.175 20.059 1.00 87.25 72 ILE A O 1
ATOM 582 N N . THR A 1 73 ? 11.342 7.742 18.356 1.00 89.38 73 THR A N 1
ATOM 583 C CA . THR A 1 73 ? 9.921 7.371 18.249 1.00 89.38 73 THR A CA 1
ATOM 584 C C . THR A 1 73 ? 9.532 6.188 19.141 1.00 89.38 73 THR A C 1
ATOM 586 O O . THR A 1 73 ? 8.399 5.702 19.079 1.00 89.38 73 THR A O 1
ATOM 589 N N . ALA A 1 74 ? 10.458 5.771 20.002 1.00 86.94 74 ALA A N 1
ATOM 590 C CA . ALA A 1 74 ? 10.299 4.767 21.038 1.00 86.94 74 ALA A CA 1
ATOM 591 C C . ALA A 1 74 ? 10.877 5.252 22.383 1.00 86.94 74 ALA A C 1
ATOM 593 O O . ALA A 1 74 ? 11.767 6.112 22.391 1.00 86.94 74 ALA A O 1
ATOM 594 N N . PRO A 1 75 ? 10.441 4.684 23.528 1.00 83.75 75 PRO A N 1
ATOM 595 C CA . PRO A 1 75 ? 11.094 4.926 24.810 1.00 83.75 75 PRO A CA 1
ATOM 596 C C . PRO A 1 75 ? 12.568 4.513 24.757 1.00 83.75 75 PRO A C 1
ATOM 598 O O . PRO A 1 75 ? 12.888 3.351 24.509 1.00 83.75 75 PRO A O 1
ATOM 601 N N . GLN A 1 76 ? 13.465 5.453 25.044 1.00 70.94 76 GLN A N 1
ATOM 602 C CA . GLN A 1 76 ? 14.892 5.174 25.163 1.00 70.94 76 GLN A CA 1
ATOM 603 C C . GLN A 1 76 ? 15.159 4.524 26.524 1.00 70.94 76 GLN A C 1
ATOM 605 O O . GLN A 1 76 ? 15.115 5.186 27.560 1.00 70.94 76 GLN A O 1
ATOM 610 N N . THR A 1 77 ? 15.408 3.216 26.547 1.00 54.19 77 THR A N 1
ATOM 611 C CA . THR A 1 77 ? 15.907 2.538 27.749 1.00 54.19 77 THR A CA 1
ATOM 612 C C . THR A 1 77 ? 17.428 2.612 27.757 1.00 54.19 77 THR A C 1
ATOM 614 O O . THR A 1 77 ? 18.061 2.171 26.804 1.00 54.19 77 THR A O 1
ATOM 617 N N . SER A 1 78 ? 18.025 3.117 28.836 1.00 39.00 78 SER A N 1
ATOM 618 C CA . SER A 1 78 ? 19.469 3.370 29.010 1.00 39.00 78 SER A CA 1
ATOM 619 C C . SER A 1 78 ? 20.394 2.136 28.927 1.00 39.00 78 SER A C 1
ATOM 621 O O . SER A 1 78 ? 21.561 2.218 29.299 1.00 39.00 78 SER A O 1
ATOM 623 N N . ALA A 1 79 ? 19.897 0.982 28.479 1.00 33.78 79 ALA A N 1
ATOM 624 C CA . ALA A 1 79 ? 20.600 -0.292 28.441 1.00 33.78 79 ALA A CA 1
ATOM 625 C C . ALA A 1 79 ? 20.468 -0.916 27.045 1.00 33.78 79 ALA A C 1
ATOM 627 O O . ALA A 1 79 ? 19.566 -1.711 26.789 1.00 33.78 79 ALA A O 1
ATOM 628 N N . GLY A 1 80 ? 21.354 -0.525 26.128 1.00 35.91 80 GLY A N 1
ATOM 629 C CA . GLY A 1 80 ? 21.390 -1.116 24.789 1.00 35.91 80 GLY A CA 1
ATOM 630 C C . GLY A 1 80 ? 22.039 -0.280 23.692 1.00 35.91 80 GLY A C 1
ATOM 631 O O . GLY A 1 80 ? 21.735 -0.510 22.531 1.00 35.91 80 GLY A O 1
ATOM 632 N N . SER A 1 81 ? 22.917 0.678 24.003 1.00 36.22 81 SER A N 1
ATOM 633 C CA . SER A 1 81 ? 23.734 1.323 22.968 1.00 36.22 81 SER A CA 1
ATOM 634 C C . SER A 1 81 ? 24.822 0.357 22.491 1.00 36.22 81 SER A C 1
ATOM 636 O O . SER A 1 81 ? 25.937 0.360 23.009 1.00 36.22 81 SER A O 1
ATOM 638 N N . SER A 1 82 ? 24.513 -0.485 21.506 1.00 35.97 82 SER A N 1
ATOM 639 C CA . SER A 1 82 ? 25.540 -1.197 20.746 1.00 35.97 82 SER A CA 1
ATOM 640 C C . SER A 1 82 ? 25.978 -0.356 19.548 1.00 35.97 82 SER A C 1
ATOM 642 O O . SER A 1 82 ? 25.248 -0.202 18.576 1.00 35.97 82 SER A O 1
ATOM 644 N N . SER A 1 83 ? 27.200 0.166 19.668 1.00 34.72 83 SER A N 1
ATOM 645 C CA . SER A 1 83 ? 28.099 0.650 18.612 1.00 34.72 83 SER A CA 1
ATOM 646 C C . SER A 1 83 ? 27.567 1.708 17.635 1.00 34.72 83 SER A C 1
ATOM 648 O O . SER A 1 83 ? 27.219 1.418 16.496 1.00 34.72 83 SER A O 1
ATOM 650 N N . GLY A 1 84 ? 27.704 2.964 18.066 1.00 36.28 84 GLY A N 1
ATOM 651 C CA . GLY A 1 84 ? 28.256 4.036 17.238 1.00 36.28 84 GLY A CA 1
ATOM 652 C C . GLY A 1 84 ? 27.347 4.629 16.170 1.00 36.28 84 GLY A C 1
ATOM 653 O O . GLY A 1 84 ? 27.576 4.378 15.000 1.00 36.28 84 GLY A O 1
ATOM 654 N N . ILE A 1 85 ? 26.450 5.544 16.546 1.00 34.59 85 ILE A N 1
ATOM 655 C CA . ILE A 1 85 ? 26.033 6.653 15.679 1.00 34.59 85 ILE A CA 1
ATOM 656 C C . ILE A 1 85 ? 25.789 7.907 16.535 1.00 34.59 85 ILE A C 1
ATOM 658 O O . ILE A 1 85 ? 25.186 7.872 17.601 1.00 34.59 85 ILE A O 1
ATOM 662 N N . SER A 1 86 ? 26.341 9.005 16.020 1.00 32.41 86 SER A N 1
ATOM 663 C CA . SER A 1 86 ? 26.210 10.418 16.376 1.00 32.41 86 SER A CA 1
ATOM 664 C C . SER A 1 86 ? 25.001 10.822 17.240 1.00 32.41 86 SER A C 1
ATOM 666 O O . SER A 1 86 ? 23.848 10.627 16.874 1.00 32.41 86 SER A O 1
ATOM 668 N N . THR A 1 87 ? 25.301 11.572 18.302 1.00 30.22 87 THR A N 1
ATOM 669 C CA . THR A 1 87 ? 24.403 12.408 19.120 1.00 30.22 87 THR A CA 1
ATOM 670 C C . THR A 1 87 ? 23.742 13.566 18.346 1.00 30.22 87 THR A C 1
ATOM 672 O O . THR A 1 87 ? 23.476 14.617 18.922 1.00 30.22 87 THR A O 1
ATOM 675 N N . ASN A 1 88 ? 23.463 13.432 17.043 1.00 34.81 88 ASN A N 1
ATOM 676 C CA . ASN A 1 88 ? 22.720 14.454 16.300 1.00 34.81 88 ASN A CA 1
ATOM 677 C C . ASN A 1 88 ? 21.221 14.357 16.608 1.00 34.81 88 ASN A C 1
ATOM 679 O O . ASN A 1 88 ? 20.413 13.906 15.803 1.00 34.81 88 ASN A O 1
ATOM 683 N N . THR A 1 89 ? 20.866 14.878 17.776 1.00 38.41 89 THR A N 1
ATOM 684 C CA . THR A 1 89 ? 19.534 15.205 18.303 1.00 38.41 89 THR A CA 1
ATOM 685 C C . THR A 1 89 ? 18.788 16.286 17.504 1.00 38.41 89 THR A C 1
ATOM 687 O O . THR A 1 89 ? 17.880 16.929 18.027 1.00 38.41 89 THR A O 1
ATOM 690 N N . SER A 1 90 ? 19.109 16.506 16.224 1.00 37.44 90 SER A N 1
ATOM 691 C CA . SER A 1 90 ? 18.300 17.413 15.402 1.00 37.44 90 SER A CA 1
ATOM 692 C C . SER A 1 90 ? 17.062 16.668 14.899 1.00 37.44 90 SER A C 1
ATOM 694 O O . SER A 1 90 ? 17.099 15.977 13.881 1.00 37.44 90 SER A O 1
ATOM 696 N N . GLY A 1 91 ? 15.943 16.828 15.612 1.00 43.59 91 GLY A N 1
ATOM 697 C CA . GLY A 1 91 ? 14.601 16.338 15.256 1.00 43.59 91 GLY A CA 1
ATOM 698 C C . GLY A 1 91 ? 14.023 16.889 13.940 1.00 43.59 91 GLY A C 1
ATOM 699 O O . GLY A 1 91 ? 12.812 16.918 13.769 1.00 43.59 91 GLY A O 1
ATOM 700 N N . SER A 1 92 ? 14.873 17.339 13.013 1.00 48.91 92 SER A N 1
ATOM 701 C CA . SER A 1 92 ? 14.520 17.942 11.723 1.00 48.91 92 SER A CA 1
ATOM 702 C C . SER A 1 92 ? 14.897 17.067 10.515 1.00 48.91 92 SER A C 1
ATOM 704 O O . SER A 1 92 ? 14.685 17.491 9.384 1.00 48.91 92 SER A O 1
ATOM 706 N N . ARG A 1 93 ? 15.495 15.877 10.714 1.00 70.50 93 ARG A N 1
ATOM 707 C CA . ARG A 1 93 ? 16.031 15.027 9.619 1.00 70.50 93 ARG A CA 1
ATOM 708 C C . ARG A 1 93 ? 15.454 13.606 9.523 1.00 70.50 93 ARG A C 1
ATOM 710 O O . ARG A 1 93 ? 15.819 12.888 8.593 1.00 70.50 93 ARG A O 1
ATOM 717 N N . SER A 1 94 ? 14.607 13.202 10.469 1.00 83.00 94 SER A N 1
ATOM 718 C CA . SER A 1 94 ? 13.964 11.880 10.539 1.00 83.00 94 SER A CA 1
ATOM 719 C C . SER A 1 94 ? 12.488 12.055 10.896 1.00 83.00 94 SER A C 1
ATOM 721 O O . SER A 1 94 ? 12.126 12.994 11.610 1.00 83.00 94 SER A O 1
ATOM 723 N N . SER A 1 95 ? 11.627 11.186 10.386 1.00 91.56 95 SER A N 1
ATOM 724 C CA . SER A 1 95 ? 10.212 11.092 10.764 1.00 91.56 95 SER A CA 1
ATOM 725 C C . SER A 1 95 ? 9.804 9.620 10.814 1.00 91.56 95 SER A C 1
ATOM 727 O O . SER A 1 95 ? 10.605 8.745 10.488 1.00 91.56 95 SER A O 1
ATOM 729 N N . LEU A 1 96 ? 8.576 9.326 11.247 1.00 96.62 96 LEU A N 1
ATOM 730 C CA . LEU A 1 96 ? 8.104 7.941 11.309 1.00 96.62 96 LEU A CA 1
ATOM 731 C C . LEU A 1 96 ? 8.104 7.273 9.918 1.00 96.62 96 LEU A C 1
ATOM 733 O O . LEU A 1 96 ? 7.843 7.952 8.917 1.00 96.62 96 LEU A O 1
ATOM 737 N N . PRO A 1 97 ? 8.362 5.955 9.850 1.00 98.44 97 PRO A N 1
ATOM 738 C CA . PRO A 1 97 ? 8.326 5.204 8.605 1.00 98.44 97 PRO A CA 1
ATOM 739 C C . PRO A 1 97 ? 6.885 4.945 8.153 1.00 98.44 97 PRO A C 1
ATOM 741 O O . PRO A 1 97 ? 5.946 4.976 8.953 1.00 98.44 97 PRO A O 1
ATOM 744 N N . THR A 1 98 ? 6.700 4.670 6.862 1.00 98.81 98 THR A N 1
ATOM 745 C CA . THR A 1 98 ? 5.371 4.415 6.291 1.00 98.81 98 THR A CA 1
ATOM 746 C C . THR A 1 98 ? 4.916 2.975 6.528 1.00 98.81 98 THR A C 1
ATOM 748 O O . THR A 1 98 ? 3.728 2.757 6.767 1.00 98.81 98 THR A O 1
ATOM 751 N N . PHE A 1 99 ? 5.824 1.993 6.484 1.00 98.81 99 PHE A N 1
ATOM 752 C CA . PHE A 1 99 ? 5.459 0.570 6.493 1.00 98.81 99 PHE A CA 1
ATOM 753 C C . PHE A 1 99 ? 5.938 -0.205 7.723 1.00 98.81 99 PHE A C 1
ATOM 755 O O . PHE A 1 99 ? 5.247 -1.123 8.159 1.00 98.81 99 PHE A O 1
ATOM 762 N N . SER A 1 100 ? 7.089 0.116 8.307 1.00 98.25 100 SER A N 1
ATOM 763 C CA . SER A 1 100 ? 7.677 -0.622 9.428 1.00 98.25 100 SER A CA 1
ATOM 764 C C . SER A 1 100 ? 7.073 -0.230 10.777 1.00 98.25 100 SER A C 1
ATOM 766 O O . SER A 1 100 ? 6.677 0.909 11.002 1.00 98.25 100 SER A O 1
ATOM 768 N N . ASN A 1 101 ? 7.046 -1.190 11.706 1.00 97.94 101 ASN A N 1
ATOM 769 C CA . ASN A 1 101 ? 6.773 -0.925 13.122 1.00 97.94 101 ASN A CA 1
ATOM 770 C C . ASN A 1 101 ? 8.054 -0.912 13.974 1.00 97.94 101 ASN A C 1
ATOM 772 O O . ASN A 1 101 ? 7.985 -0.580 15.153 1.00 97.94 101 ASN A O 1
ATOM 776 N N . ILE A 1 102 ? 9.216 -1.299 13.433 1.00 95.75 102 ILE A N 1
ATOM 777 C CA . ILE A 1 102 ? 10.447 -1.439 14.225 1.00 95.75 102 ILE A CA 1
ATOM 778 C C . ILE A 1 102 ? 10.890 -0.064 14.736 1.00 95.75 102 ILE A C 1
ATOM 780 O O . ILE A 1 102 ? 11.144 0.836 13.945 1.00 95.75 102 ILE A O 1
ATOM 784 N N . GLY A 1 103 ? 10.990 0.085 16.060 1.00 93.38 103 GLY A N 1
ATOM 785 C CA . GLY A 1 103 ? 11.314 1.359 16.713 1.00 93.38 103 GLY A CA 1
ATOM 786 C C . GLY A 1 103 ? 10.151 2.353 16.789 1.00 93.38 103 GLY A C 1
ATOM 787 O O . GLY A 1 103 ? 10.362 3.515 17.129 1.00 93.38 103 GLY A O 1
ATOM 788 N N . VAL A 1 104 ? 8.922 1.926 16.481 1.00 95.12 104 VAL A N 1
ATOM 789 C CA . VAL A 1 104 ? 7.722 2.771 16.525 1.00 95.12 104 VAL A CA 1
ATOM 790 C C . VAL A 1 104 ? 6.805 2.336 17.668 1.00 95.12 104 VAL A C 1
ATOM 792 O O . VAL A 1 104 ? 6.350 1.190 17.721 1.00 95.12 104 VAL A O 1
ATOM 795 N N . GLY A 1 105 ? 6.494 3.274 18.564 1.00 91.94 105 GLY A N 1
ATOM 796 C CA . GLY A 1 105 ? 5.626 3.033 19.714 1.00 91.94 105 GLY A CA 1
ATOM 797 C C . GLY A 1 105 ? 6.362 2.311 20.841 1.00 91.94 105 GLY A C 1
ATOM 798 O O . GLY A 1 105 ? 7.501 2.631 21.168 1.00 91.94 105 GLY A O 1
ATOM 799 N N . LEU A 1 106 ? 5.698 1.345 21.468 1.00 89.06 106 LEU A N 1
ATOM 800 C CA . LEU A 1 106 ? 6.245 0.551 22.569 1.00 89.06 106 LEU A CA 1
ATOM 801 C C . LEU A 1 106 ? 6.769 -0.803 22.093 1.00 89.06 106 LEU A C 1
ATOM 803 O O . LEU A 1 106 ? 6.171 -1.430 21.214 1.00 89.06 106 LEU A O 1
ATOM 807 N N . LYS A 1 107 ? 7.838 -1.282 22.735 1.00 85.62 107 LYS A N 1
ATOM 808 C CA . LYS A 1 107 ? 8.317 -2.661 22.617 1.00 85.62 107 LYS A CA 1
ATOM 809 C C . LYS A 1 107 ? 7.586 -3.527 23.646 1.00 85.62 107 LYS A C 1
ATOM 811 O O . LYS A 1 107 ? 7.739 -3.320 24.846 1.00 85.62 107 LYS A O 1
ATOM 816 N N . ALA A 1 108 ? 6.767 -4.458 23.176 1.00 73.44 108 ALA A N 1
ATOM 817 C CA . ALA A 1 108 ? 5.909 -5.312 23.984 1.00 73.44 108 ALA A CA 1
ATOM 818 C C . ALA A 1 108 ? 6.438 -6.756 24.008 1.00 73.44 108 ALA A C 1
ATOM 820 O O . ALA A 1 108 ? 6.726 -7.346 22.963 1.00 73.44 108 ALA A O 1
ATOM 821 N N . ASN A 1 109 ? 6.537 -7.328 25.210 1.00 72.88 109 ASN A N 1
ATOM 822 C CA . ASN A 1 109 ? 6.864 -8.740 25.432 1.00 72.88 109 ASN A CA 1
ATOM 823 C C . ASN A 1 109 ? 5.579 -9.568 25.368 1.00 72.88 109 ASN A C 1
ATOM 825 O O . ASN A 1 109 ? 5.093 -10.057 26.385 1.00 72.88 109 ASN A O 1
ATOM 829 N N . VAL A 1 110 ? 4.974 -9.648 24.184 1.00 66.38 110 VAL A N 1
ATOM 830 C CA . VAL A 1 110 ? 3.572 -10.053 24.081 1.00 66.38 110 VAL A CA 1
ATOM 831 C C . VAL A 1 110 ? 3.344 -11.522 24.436 1.00 66.38 110 VAL A C 1
ATOM 833 O O . VAL A 1 110 ? 3.749 -12.438 23.722 1.00 66.38 110 VAL A O 1
ATOM 836 N N . LYS A 1 111 ? 2.578 -11.736 25.509 1.00 65.25 111 LYS A N 1
ATOM 837 C CA . LYS A 1 111 ? 1.911 -13.016 25.817 1.00 65.25 111 LYS A CA 1
ATOM 838 C C . LYS A 1 111 ? 0.391 -12.964 25.617 1.00 65.25 111 LYS A C 1
ATOM 840 O O . LYS A 1 111 ? -0.302 -13.949 25.855 1.00 65.25 111 LYS A O 1
ATOM 845 N N . ALA A 1 112 ? -0.143 -11.817 25.200 1.00 56.44 112 ALA A N 1
ATOM 846 C CA . ALA A 1 112 ? -1.578 -11.585 25.107 1.00 56.44 112 ALA A CA 1
ATOM 847 C C . ALA A 1 112 ? -2.242 -12.322 23.923 1.00 56.44 112 ALA A C 1
ATOM 849 O O . ALA A 1 112 ? -1.708 -12.366 22.814 1.00 56.44 112 ALA A O 1
ATOM 850 N N . THR A 1 113 ? -3.483 -12.771 24.147 1.00 55.16 113 THR A N 1
ATOM 851 C CA . THR A 1 113 ? -4.523 -13.183 23.168 1.00 55.16 113 THR A CA 1
ATOM 852 C C . THR A 1 113 ? -4.463 -14.546 22.480 1.00 55.16 113 THR A C 1
ATOM 854 O O . THR A 1 113 ? -5.462 -14.932 21.885 1.00 55.16 113 THR A O 1
ATOM 857 N N . LEU A 1 114 ? -3.400 -15.340 22.594 1.00 56.09 114 LEU A N 1
ATOM 858 C CA . LEU A 1 114 ? -3.478 -16.757 22.209 1.00 56.09 114 LEU A CA 1
ATOM 859 C C . LEU A 1 114 ? -2.991 -17.629 23.359 1.00 56.09 114 LEU A C 1
ATOM 861 O O . LEU A 1 114 ? -1.800 -17.667 23.665 1.00 56.09 114 LEU A O 1
ATOM 865 N N . GLY A 1 115 ? -3.934 -18.336 23.987 1.00 44.19 115 GLY A N 1
ATOM 866 C CA . GLY A 1 115 ? -3.636 -19.363 24.974 1.00 44.19 115 GLY A CA 1
ATOM 867 C C . GLY A 1 115 ? -2.739 -20.434 24.361 1.00 44.19 115 GLY A C 1
ATOM 868 O O . GLY A 1 115 ? -3.184 -21.189 23.509 1.00 44.19 115 GLY A O 1
ATOM 869 N N . GLY A 1 116 ? -1.471 -20.445 24.770 1.00 40.31 116 GLY A N 1
ATOM 870 C CA . GLY A 1 116 ? -0.580 -21.602 24.914 1.00 40.31 116 GLY A CA 1
ATOM 871 C C . GLY A 1 116 ? -0.332 -22.578 23.758 1.00 40.31 116 GLY A C 1
ATOM 872 O O . GLY A 1 116 ? 0.514 -23.449 23.930 1.00 40.31 116 GLY A O 1
ATOM 873 N N . SER A 1 117 ? -1.004 -22.512 22.607 1.00 39.78 117 SER A N 1
ATOM 874 C CA . SER A 1 117 ? -0.848 -23.559 21.600 1.00 39.78 117 SER A CA 1
ATOM 875 C C . SER A 1 117 ? -1.143 -23.104 20.173 1.00 39.78 117 SER A C 1
ATOM 877 O O . SER A 1 117 ? -2.279 -23.071 19.713 1.00 39.78 117 SER A O 1
ATOM 879 N N . GLN A 1 118 ? -0.074 -22.835 19.426 1.00 44.50 118 GLN A N 1
ATOM 880 C CA . GLN A 1 118 ? -0.056 -23.074 17.984 1.00 44.50 118 GLN A CA 1
ATOM 881 C C . GLN A 1 118 ? 0.528 -24.469 17.686 1.00 44.50 118 GLN A C 1
ATOM 883 O O . GLN A 1 118 ? 1.343 -24.616 16.780 1.00 44.50 118 GLN A O 1
ATOM 888 N N . THR A 1 119 ? 0.147 -25.531 18.410 1.00 37.97 119 THR A N 1
ATOM 889 C CA . THR A 1 119 ? 0.374 -26.884 17.875 1.00 37.97 119 THR A CA 1
ATOM 890 C C . THR A 1 119 ? -0.747 -27.226 16.904 1.00 37.97 119 THR A C 1
ATOM 892 O O . THR A 1 119 ? -1.718 -27.881 17.271 1.00 37.97 119 THR A O 1
ATOM 895 N N . MET A 1 120 ? -0.610 -26.825 15.636 1.00 35.53 120 MET A N 1
ATOM 896 C CA . MET A 1 120 ? -1.252 -27.601 14.573 1.00 35.53 120 MET A CA 1
ATOM 897 C C . MET A 1 120 ? -0.522 -28.941 14.487 1.00 35.53 120 MET A C 1
ATOM 899 O O . MET A 1 120 ? 0.544 -29.046 13.881 1.00 35.53 120 MET A O 1
ATOM 903 N N . ILE A 1 121 ? -1.082 -29.968 15.127 1.00 35.16 121 ILE A N 1
ATOM 904 C CA . ILE A 1 121 ? -0.709 -31.351 14.844 1.00 35.16 121 ILE A CA 1
ATOM 905 C C . ILE A 1 121 ? -1.452 -31.740 13.569 1.00 35.16 121 ILE A C 1
ATOM 907 O O . ILE A 1 121 ? -2.607 -32.150 13.593 1.00 35.16 121 ILE A O 1
ATOM 911 N N . THR A 1 122 ? -0.779 -31.613 12.433 1.00 34.81 122 THR A N 1
ATOM 912 C CA . THR A 1 122 ? -1.150 -32.343 11.221 1.00 34.81 122 THR A CA 1
ATOM 913 C C . THR A 1 122 ? 0.065 -33.180 10.839 1.00 34.81 122 THR A C 1
ATOM 915 O O . THR A 1 122 ? 1.080 -32.638 10.413 1.00 34.81 122 THR A O 1
ATOM 918 N N . GLY A 1 123 ? -0.003 -34.498 11.057 1.00 36.03 123 GLY A N 1
ATOM 919 C CA . GLY A 1 123 ? 1.011 -35.439 10.561 1.00 36.03 123 GLY A CA 1
ATOM 920 C C . GLY A 1 123 ? 2.278 -35.633 11.409 1.00 36.03 123 GLY A C 1
ATOM 921 O O . GLY A 1 123 ? 3.367 -35.709 10.854 1.00 36.03 123 GLY A O 1
ATOM 922 N N . GLY A 1 124 ? 2.162 -35.766 12.736 1.00 32.62 124 GLY A N 1
ATOM 923 C CA . GLY A 1 124 ? 3.164 -36.503 13.531 1.00 32.62 124 GLY A CA 1
ATOM 924 C C . GLY A 1 124 ? 4.533 -35.846 13.766 1.00 32.62 124 GLY A C 1
ATOM 925 O O . GLY A 1 124 ? 5.469 -36.538 14.149 1.00 32.62 124 GLY A O 1
ATOM 926 N N . SER A 1 125 ? 4.688 -34.533 13.577 1.00 32.38 125 SER A N 1
ATOM 927 C CA . SER A 1 125 ? 5.910 -33.808 13.970 1.00 32.38 125 SER A CA 1
ATOM 928 C C . SER A 1 125 ? 5.571 -32.494 14.684 1.00 32.38 125 SER A C 1
ATOM 930 O O . SER A 1 125 ? 4.837 -31.682 14.113 1.00 32.38 125 SER A O 1
ATOM 932 N N . PRO A 1 126 ? 6.094 -32.234 15.900 1.00 37.97 126 PRO A N 1
ATOM 933 C CA . PRO A 1 126 ? 5.939 -30.940 16.557 1.00 37.97 126 PRO A CA 1
ATOM 934 C C . PRO A 1 126 ? 6.679 -29.870 15.744 1.00 37.97 126 PRO A C 1
ATOM 936 O O . PRO A 1 126 ? 7.908 -29.878 15.661 1.00 37.97 126 PRO A O 1
ATOM 939 N N . ARG A 1 127 ? 5.952 -28.938 15.118 1.00 40.44 127 ARG A N 1
ATOM 940 C CA . ARG A 1 127 ? 6.579 -27.721 14.587 1.00 40.44 127 ARG A CA 1
ATOM 941 C C . ARG A 1 127 ? 6.963 -26.832 15.766 1.00 40.44 127 ARG A C 1
ATOM 943 O O . ARG A 1 127 ? 6.139 -26.607 16.647 1.00 40.44 127 ARG A O 1
ATOM 950 N N . ARG A 1 128 ? 8.203 -26.324 15.776 1.00 40.94 128 ARG A N 1
ATOM 951 C CA . ARG A 1 128 ? 8.650 -25.300 16.731 1.00 40.94 128 ARG A CA 1
ATOM 952 C C . ARG A 1 128 ? 7.746 -24.077 16.573 1.00 40.94 128 ARG A C 1
ATOM 954 O O . ARG A 1 128 ? 7.867 -23.336 15.601 1.00 40.94 128 ARG A O 1
ATOM 961 N N . THR A 1 129 ? 6.810 -23.911 17.493 1.00 49.41 129 THR A N 1
ATOM 962 C CA . THR A 1 129 ? 6.074 -22.666 17.688 1.00 49.41 129 THR A CA 1
ATOM 963 C C . THR A 1 129 ? 7.063 -21.568 18.064 1.00 49.41 129 THR A C 1
ATOM 965 O O . THR A 1 129 ? 8.072 -21.852 18.712 1.00 49.41 129 THR A O 1
ATOM 968 N N . LEU A 1 130 ? 6.792 -20.325 17.652 1.00 53.94 130 LEU A N 1
ATOM 969 C CA . LEU A 1 130 ? 7.505 -19.155 18.172 1.00 53.94 130 LEU A CA 1
ATOM 970 C C . LEU A 1 130 ? 7.545 -19.265 19.701 1.00 53.94 130 LEU A C 1
ATOM 972 O O . LEU A 1 130 ? 6.498 -19.467 20.320 1.00 53.94 130 LEU A O 1
ATOM 976 N N . ASP A 1 131 ? 8.736 -19.192 20.294 1.00 51.28 131 ASP A N 1
ATOM 977 C CA . ASP A 1 131 ? 8.876 -19.231 21.746 1.00 51.28 131 ASP A CA 1
ATOM 978 C C . ASP A 1 131 ? 8.203 -17.985 22.340 1.00 51.28 131 ASP A C 1
ATOM 980 O O . ASP A 1 131 ? 8.749 -16.880 22.319 1.00 51.28 131 ASP A O 1
ATOM 984 N N . GLN A 1 132 ? 6.978 -18.169 22.840 1.00 52.34 132 GLN A N 1
ATOM 985 C CA . GLN A 1 132 ? 6.157 -17.111 23.426 1.00 52.34 132 GLN A CA 1
ATOM 986 C C . GLN A 1 132 ? 6.818 -16.465 24.650 1.00 52.34 132 GLN A C 1
ATOM 988 O O . GLN A 1 132 ? 6.446 -15.352 25.016 1.00 52.34 132 GLN A O 1
ATOM 993 N N . ALA A 1 133 ? 7.799 -17.115 25.288 1.00 49.62 133 ALA A N 1
ATOM 994 C CA . ALA A 1 133 ? 8.527 -16.512 26.397 1.00 49.62 133 ALA A CA 1
ATOM 995 C C . ALA A 1 133 ? 9.436 -15.350 25.953 1.00 49.62 133 ALA A C 1
ATOM 997 O O . ALA A 1 133 ? 9.801 -14.536 26.798 1.00 49.62 133 ALA A O 1
ATOM 998 N N . ASN A 1 134 ? 9.749 -15.240 24.652 1.00 56.28 134 ASN A N 1
ATOM 999 C CA . ASN A 1 134 ? 10.783 -14.349 24.118 1.00 56.28 134 ASN A CA 1
ATOM 1000 C C . ASN A 1 134 ? 10.344 -13.511 22.893 1.00 56.28 134 ASN A C 1
ATOM 1002 O O . ASN A 1 134 ? 11.186 -12.907 22.225 1.00 56.28 134 ASN A O 1
ATOM 1006 N N . LEU A 1 135 ? 9.042 -13.438 22.581 1.00 72.75 135 LEU A N 1
ATOM 1007 C CA . LEU A 1 135 ? 8.525 -12.612 21.479 1.00 72.75 135 LEU A CA 1
ATOM 1008 C C . LEU A 1 135 ? 8.556 -11.118 21.833 1.00 72.75 135 LEU A C 1
ATOM 1010 O O . LEU A 1 135 ? 7.647 -10.586 22.469 1.00 72.75 135 LEU A O 1
ATOM 1014 N N . GLN A 1 136 ? 9.605 -10.433 21.381 1.00 80.50 136 GLN A N 1
ATOM 1015 C CA . GLN A 1 136 ? 9.737 -8.982 21.484 1.00 80.50 136 GLN A CA 1
ATOM 1016 C C . GLN A 1 136 ? 9.228 -8.320 20.203 1.00 80.50 136 GLN A C 1
ATOM 1018 O O . GLN A 1 136 ? 9.896 -8.370 19.170 1.00 80.50 136 GLN A O 1
ATOM 1023 N N . LEU A 1 137 ? 8.058 -7.686 20.271 1.00 87.69 137 LEU A N 1
ATOM 1024 C CA . LEU A 1 137 ? 7.429 -7.031 19.124 1.00 87.69 137 LEU A CA 1
ATOM 1025 C C . LEU A 1 137 ? 7.238 -5.540 19.378 1.00 87.69 137 LEU A C 1
ATOM 1027 O O . LEU A 1 137 ? 7.025 -5.112 20.508 1.00 87.69 137 LEU A O 1
ATOM 1031 N N . TRP A 1 138 ? 7.278 -4.743 18.317 1.00 93.19 138 TRP A N 1
ATOM 1032 C CA . TRP A 1 138 ? 6.899 -3.337 18.387 1.00 93.19 138 TRP A CA 1
ATOM 1033 C C . TRP A 1 138 ? 5.410 -3.181 18.101 1.00 93.19 138 TRP A C 1
ATOM 1035 O O . TRP A 1 138 ? 4.900 -3.718 17.120 1.00 93.19 138 TRP A O 1
ATOM 1045 N N . THR A 1 139 ? 4.728 -2.421 18.952 1.00 93.12 139 THR A N 1
ATOM 1046 C CA . THR A 1 139 ? 3.295 -2.115 18.815 1.00 93.12 139 THR A CA 1
ATOM 1047 C C . THR A 1 139 ? 2.970 -1.383 17.514 1.00 93.12 139 THR A C 1
ATOM 1049 O O . THR A 1 139 ? 1.904 -1.620 16.950 1.00 93.12 139 THR A O 1
ATOM 1052 N N . GLY A 1 140 ? 3.871 -0.524 17.024 1.00 96.44 140 GLY A N 1
ATOM 1053 C CA . GLY A 1 140 ? 3.591 0.397 15.927 1.00 96.44 140 GLY A CA 1
ATOM 1054 C C . GLY A 1 140 ? 2.852 1.657 16.391 1.00 96.44 140 GLY A C 1
ATOM 1055 O O . GLY A 1 140 ? 2.619 1.884 17.580 1.00 96.44 140 GLY A O 1
ATOM 1056 N N . ALA A 1 141 ? 2.496 2.508 15.432 1.00 96.56 141 ALA A N 1
ATOM 1057 C CA . ALA A 1 141 ? 1.752 3.734 15.696 1.00 96.56 141 ALA A CA 1
ATOM 1058 C C . ALA A 1 141 ? 0.298 3.434 16.100 1.00 96.56 141 ALA A C 1
ATOM 1060 O O . ALA A 1 141 ? -0.298 2.460 15.643 1.00 96.56 141 ALA A O 1
ATOM 1061 N N . GLY A 1 142 ? -0.285 4.291 16.940 1.00 95.38 142 GLY A N 1
ATOM 1062 C CA . GLY A 1 142 ? -1.661 4.115 17.415 1.00 95.38 142 GLY A CA 1
ATOM 1063 C C . GLY A 1 142 ? -1.815 3.036 18.490 1.00 95.38 142 GLY A C 1
ATOM 1064 O O . GLY A 1 142 ? -2.826 2.340 18.542 1.00 95.38 142 GLY A O 1
ATOM 1065 N N . TRP A 1 143 ? -0.796 2.874 19.337 1.00 94.00 143 TRP A N 1
ATOM 1066 C CA . TRP A 1 143 ? -0.840 1.936 20.454 1.00 94.00 143 TRP A CA 1
ATOM 1067 C C . TRP A 1 143 ? -1.919 2.323 21.477 1.00 94.00 143 TRP A C 1
ATOM 1069 O O . TRP A 1 143 ? -2.186 3.506 21.715 1.00 94.00 143 TRP A O 1
ATOM 1079 N N . ARG A 1 144 ? -2.502 1.306 22.116 1.00 92.44 144 ARG A N 1
ATOM 1080 C CA . ARG A 1 144 ? -3.602 1.409 23.089 1.00 92.44 144 ARG A CA 1
ATOM 1081 C C . ARG A 1 144 ? -3.369 0.574 24.349 1.00 92.44 144 ARG A C 1
ATOM 1083 O O . ARG A 1 144 ? -4.308 0.039 24.938 1.00 92.44 144 ARG A O 1
ATOM 1090 N N . ASN A 1 145 ? -2.109 0.414 24.735 1.00 89.94 145 ASN A N 1
ATOM 1091 C CA . ASN A 1 145 ? -1.711 -0.267 25.964 1.00 89.94 145 ASN A CA 1
ATOM 1092 C C . ASN A 1 145 ? -2.414 0.343 27.184 1.00 89.94 145 ASN A C 1
ATOM 1094 O O . ASN A 1 145 ? -2.497 1.567 27.300 1.00 89.94 145 ASN A O 1
ATOM 1098 N N . ASP A 1 146 ? -2.870 -0.502 28.106 1.00 85.69 146 ASP A N 1
ATOM 1099 C CA . ASP A 1 146 ? -3.301 -0.019 29.418 1.00 85.69 146 ASP A CA 1
ATOM 1100 C C . ASP A 1 146 ? -2.107 0.508 30.225 1.00 85.69 146 ASP A C 1
ATOM 1102 O O . ASP A 1 146 ? -0.941 0.188 29.960 1.00 85.69 146 ASP A O 1
ATOM 1106 N N . LYS A 1 147 ? -2.398 1.323 31.242 1.00 82.62 147 LYS A N 1
ATOM 1107 C CA . LYS A 1 147 ? -1.437 1.647 32.294 1.00 82.62 147 LYS A CA 1
ATOM 1108 C C . LYS A 1 147 ? -1.484 0.591 33.400 1.00 82.62 147 LYS A C 1
ATOM 1110 O O . LYS A 1 147 ? -2.546 0.293 33.949 1.00 82.62 147 LYS A O 1
ATOM 1115 N N . ALA A 1 148 ? -0.311 0.071 33.743 1.00 71.44 148 ALA A N 1
ATOM 1116 C CA . ALA A 1 148 ? -0.080 -0.744 34.922 1.00 71.44 148 ALA A CA 1
ATOM 1117 C C . ALA A 1 148 ? -0.324 0.080 36.196 1.00 71.44 148 ALA A C 1
ATOM 1119 O O . ALA A 1 148 ? -0.175 1.304 36.198 1.00 71.44 148 ALA A O 1
ATOM 1120 N N . SER A 1 149 ? -0.582 -0.590 37.323 1.00 65.94 149 SER A N 1
ATOM 1121 C CA . SER A 1 149 ? -0.710 0.065 38.638 1.00 65.94 149 SER A CA 1
ATOM 1122 C C . SER A 1 149 ? 0.552 0.826 39.072 1.00 65.94 149 SER A C 1
ATOM 1124 O O . SER A 1 149 ? 0.471 1.736 39.892 1.00 65.94 149 SER A O 1
ATOM 1126 N N . SER A 1 150 ? 1.712 0.492 38.497 1.00 63.66 150 SER A N 1
ATOM 1127 C CA . SER A 1 150 ? 2.985 1.201 38.674 1.00 63.66 150 SER A CA 1
ATOM 1128 C C . SER A 1 150 ? 3.098 2.504 37.863 1.00 63.66 150 SER A C 1
ATOM 1130 O O . SER A 1 150 ? 4.115 3.187 37.951 1.00 63.66 150 SER A O 1
ATOM 1132 N N . GLY A 1 151 ? 2.102 2.842 37.032 1.00 64.44 151 GLY A N 1
ATOM 1133 C CA . GLY A 1 151 ? 2.117 3.988 36.110 1.00 64.44 151 GLY A CA 1
ATOM 1134 C C . GLY A 1 151 ? 2.865 3.742 34.786 1.00 64.44 151 GLY A C 1
ATOM 1135 O O . GLY A 1 151 ? 2.803 4.574 33.867 1.00 64.44 151 GLY A O 1
ATOM 1136 N N . GLN A 1 152 ? 3.545 2.598 34.653 1.00 70.31 152 GLN A N 1
ATOM 1137 C CA . GLN A 1 152 ? 4.164 2.138 33.403 1.00 70.31 152 GLN A CA 1
ATOM 1138 C C . GLN A 1 152 ? 3.106 1.585 32.436 1.00 70.31 152 GLN A C 1
ATOM 1140 O O . GLN A 1 152 ? 1.977 1.326 32.832 1.00 70.31 152 GLN A O 1
ATOM 1145 N N . SER A 1 153 ? 3.427 1.458 31.147 1.00 72.88 153 SER A N 1
ATOM 1146 C CA . SER A 1 153 ? 2.498 0.837 30.192 1.00 72.88 153 SER A CA 1
ATOM 1147 C C . SER A 1 153 ? 2.560 -0.685 30.310 1.00 72.88 153 SER A C 1
ATOM 1149 O O . SER A 1 153 ? 3.660 -1.235 30.299 1.00 72.88 153 SER A O 1
ATOM 1151 N N . ASP A 1 154 ? 1.405 -1.347 30.371 1.00 74.12 154 ASP A N 1
ATOM 1152 C CA . ASP A 1 154 ? 1.300 -2.801 30.214 1.00 74.12 154 ASP A CA 1
ATOM 1153 C C . ASP A 1 154 ? 1.632 -3.212 28.766 1.00 74.12 154 ASP A C 1
ATOM 1155 O O . ASP A 1 154 ? 1.652 -2.386 27.854 1.00 74.12 154 ASP A O 1
ATOM 1159 N N . ASP A 1 155 ? 1.872 -4.498 28.516 1.00 83.06 155 ASP A N 1
ATOM 1160 C CA . ASP A 1 155 ? 2.132 -5.073 27.185 1.00 83.06 155 ASP A CA 1
ATOM 1161 C C . ASP A 1 155 ? 0.848 -5.433 26.403 1.00 83.06 155 ASP A C 1
ATOM 1163 O O . ASP A 1 155 ? 0.920 -5.983 25.302 1.00 83.06 155 ASP A O 1
ATOM 1167 N N . HIS A 1 156 ? -0.327 -5.116 26.955 1.00 85.12 156 HIS A N 1
ATOM 1168 C CA . HIS A 1 156 ? -1.642 -5.491 26.436 1.00 85.12 156 HIS A CA 1
ATOM 1169 C C . HIS A 1 156 ? -2.707 -4.408 26.677 1.00 85.12 156 HIS A C 1
ATOM 1171 O O . HIS A 1 156 ? -2.475 -3.407 27.359 1.00 85.12 156 HIS A O 1
ATOM 1177 N N . THR A 1 157 ? -3.894 -4.627 26.111 1.00 87.75 157 THR A N 1
ATOM 1178 C CA . THR A 1 157 ? -5.130 -3.906 26.448 1.00 87.75 157 THR A CA 1
ATOM 1179 C C . THR A 1 157 ? -6.093 -4.884 27.112 1.00 87.75 157 THR A C 1
ATOM 1181 O O . THR A 1 157 ? -6.372 -5.947 26.558 1.00 87.75 157 THR A O 1
ATOM 1184 N N . LYS A 1 158 ? -6.632 -4.555 28.281 1.00 86.62 158 LYS A N 1
ATOM 1185 C CA . LYS A 1 158 ? -7.642 -5.369 28.960 1.00 86.62 158 LYS A CA 1
ATOM 1186 C C . LYS A 1 158 ? -8.959 -5.295 28.209 1.00 86.62 158 LYS A C 1
ATOM 1188 O O . LYS A 1 158 ? -9.380 -4.232 27.749 1.00 86.62 158 LYS A O 1
ATOM 1193 N N . PHE A 1 159 ? -9.655 -6.424 28.153 1.00 85.56 159 PHE A N 1
ATOM 1194 C CA . PHE A 1 159 ? -10.993 -6.512 27.576 1.00 85.56 159 PHE A CA 1
ATOM 1195 C C . PHE A 1 159 ? -11.949 -5.483 28.190 1.00 85.56 159 PHE A C 1
ATOM 1197 O O . PHE A 1 159 ? -12.647 -4.781 27.468 1.00 85.56 159 PHE A O 1
ATOM 1204 N N . THR A 1 160 ? -11.895 -5.306 29.512 1.00 84.25 160 THR A N 1
ATOM 1205 C CA . THR A 1 160 ? -12.713 -4.324 30.241 1.00 84.25 160 THR A CA 1
ATOM 1206 C C . THR A 1 160 ? -12.487 -2.885 29.781 1.00 84.25 160 THR A C 1
ATOM 1208 O O . THR A 1 160 ? -13.441 -2.113 29.743 1.00 84.25 160 THR A O 1
ATOM 1211 N N . SER A 1 161 ? -11.251 -2.521 29.416 1.00 84.56 161 SER A N 1
ATOM 1212 C CA . SER A 1 161 ? -10.941 -1.207 28.841 1.00 84.56 161 SER A CA 1
ATOM 1213 C C . SER A 1 161 ? -11.495 -1.102 27.415 1.00 84.56 161 SER A C 1
ATOM 1215 O O . SER A 1 161 ? -12.109 -0.104 27.053 1.00 84.56 161 SER A O 1
ATOM 1217 N N . ALA A 1 162 ? -11.319 -2.150 26.606 1.00 86.94 162 ALA A N 1
ATOM 1218 C CA . ALA A 1 162 ? -11.673 -2.147 25.187 1.00 86.94 162 ALA A CA 1
ATOM 1219 C C . ALA A 1 162 ? -13.187 -2.181 24.900 1.00 86.94 162 ALA A C 1
ATOM 1221 O O . ALA A 1 162 ? -13.602 -1.671 23.859 1.00 86.94 162 ALA A O 1
ATOM 1222 N N . THR A 1 163 ? -14.003 -2.764 25.786 1.00 81.50 163 THR A N 1
ATOM 1223 C CA . THR A 1 163 ? -15.445 -2.994 25.550 1.00 81.50 163 THR A CA 1
ATOM 1224 C C . THR A 1 163 ? -16.368 -2.210 26.488 1.00 81.50 163 THR A C 1
ATOM 1226 O O . THR A 1 163 ? -17.560 -2.508 26.580 1.00 81.50 163 THR A O 1
ATOM 1229 N N . GLY A 1 164 ? -15.838 -1.238 27.236 1.00 69.44 164 GLY A N 1
ATOM 1230 C CA . GLY A 1 164 ? -16.625 -0.439 28.175 1.00 69.44 164 GLY A CA 1
ATOM 1231 C C . GLY A 1 164 ? -17.750 0.362 27.498 1.00 69.44 164 GLY A C 1
ATOM 1232 O O . GLY A 1 164 ? -17.580 0.926 26.417 1.00 69.44 164 GLY A O 1
ATOM 1233 N N . MET A 1 165 ? -18.899 0.475 28.172 1.00 58.09 165 MET A N 1
ATOM 1234 C CA . MET A 1 165 ? -20.024 1.348 27.785 1.00 58.09 165 MET A CA 1
ATOM 1235 C C . MET A 1 165 ? -19.808 2.824 28.182 1.00 58.09 165 MET A C 1
ATOM 1237 O O . MET A 1 165 ? -20.773 3.556 28.393 1.00 58.09 165 MET A O 1
ATOM 1241 N N . GLY A 1 166 ? -18.553 3.272 28.311 1.00 57.91 166 GLY A N 1
ATOM 1242 C CA . GLY A 1 166 ? -18.245 4.671 28.612 1.00 57.91 166 GLY A CA 1
ATOM 1243 C C . GLY A 1 166 ? -18.902 5.609 27.595 1.00 57.91 166 GLY A C 1
ATOM 1244 O O . GLY A 1 166 ? -18.952 5.302 26.401 1.00 57.91 166 GLY A O 1
ATOM 1245 N N . GLN A 1 167 ? -19.455 6.732 28.059 1.00 46.03 167 GLN A N 1
ATOM 1246 C CA . GLN A 1 167 ? -20.107 7.689 27.167 1.00 46.03 167 GLN A CA 1
ATOM 1247 C C . GLN A 1 167 ? -19.062 8.428 26.315 1.00 46.03 167 GLN A C 1
ATOM 1249 O O . GLN A 1 167 ? -18.293 9.235 26.828 1.00 46.03 167 GLN A O 1
ATOM 1254 N N . GLN A 1 168 ? -19.060 8.192 25.000 1.00 49.53 168 GLN A N 1
ATOM 1255 C CA . GLN A 1 168 ? -18.649 9.210 24.028 1.00 49.53 168 GLN A CA 1
ATOM 1256 C C . GLN A 1 168 ? -19.873 10.114 23.805 1.00 49.53 168 GLN A C 1
ATOM 1258 O O . GLN A 1 168 ? -20.960 9.612 23.528 1.00 49.53 168 GLN A O 1
ATOM 1263 N N . GLU A 1 169 ? -19.728 11.430 23.982 1.00 45.62 169 GLU A N 1
ATOM 1264 C CA . GLU A 1 169 ? -20.825 12.412 24.142 1.00 45.62 169 GLU A CA 1
ATOM 1265 C C . GLU A 1 169 ? -21.793 12.565 22.941 1.00 45.62 169 GLU A C 1
ATOM 1267 O O . GLU A 1 169 ? -22.744 13.345 23.011 1.00 45.62 169 GLU A O 1
ATOM 1272 N N . GLN A 1 170 ? -21.652 11.786 21.862 1.00 43.69 170 GLN A N 1
ATOM 1273 C CA . GLN A 1 170 ? -22.697 11.666 20.843 1.00 43.69 170 GLN A CA 1
ATOM 1274 C C . GLN A 1 170 ? -23.698 10.556 21.182 1.00 43.69 170 GLN A C 1
ATOM 1276 O O . GLN A 1 170 ? -23.421 9.373 21.000 1.00 43.69 170 GLN A O 1
ATOM 1281 N N . SER A 1 171 ? -24.910 10.968 21.570 1.00 41.03 171 SER A N 1
ATOM 1282 C CA . SER A 1 171 ? -26.168 10.218 21.426 1.00 41.03 171 SER A CA 1
ATOM 1283 C C . SER A 1 171 ? -26.053 8.686 21.583 1.00 41.03 171 SER A C 1
ATOM 1285 O O . SER A 1 171 ? -26.295 7.921 20.649 1.00 41.03 171 SER A O 1
ATOM 1287 N N . GLY A 1 172 ? -25.722 8.237 22.795 1.00 50.62 172 GLY A N 1
ATOM 1288 C CA . GLY A 1 172 ? -26.254 6.995 23.368 1.00 50.62 172 GLY A CA 1
ATOM 1289 C C . GLY A 1 172 ? -25.600 5.648 23.031 1.00 50.62 172 GLY A C 1
ATOM 1290 O O . GLY A 1 172 ? -26.102 4.650 23.533 1.00 50.62 172 GLY A O 1
ATOM 1291 N N . THR A 1 173 ? -24.520 5.553 22.242 1.00 65.88 173 THR A N 1
ATOM 1292 C CA . THR A 1 173 ? -23.889 4.241 21.925 1.00 65.88 173 THR A CA 1
ATOM 1293 C C . THR A 1 173 ? -22.355 4.286 21.866 1.00 65.88 173 THR A C 1
ATOM 1295 O O . THR A 1 173 ? -21.782 4.956 21.002 1.00 65.88 173 THR A O 1
ATOM 1298 N N . SER A 1 174 ? -21.698 3.532 22.761 1.00 77.50 174 SER A N 1
ATOM 1299 C CA . SER A 1 174 ? -20.233 3.358 22.839 1.00 77.50 174 SER A CA 1
ATOM 1300 C C . SER A 1 174 ? -19.666 2.697 21.577 1.00 77.50 174 SER A C 1
ATOM 1302 O O . SER A 1 174 ? -20.203 1.695 21.106 1.00 77.50 174 SER A O 1
ATOM 1304 N N . ALA A 1 175 ? -18.543 3.207 21.054 1.00 83.31 175 ALA A N 1
ATOM 1305 C CA . ALA A 1 175 ? -17.804 2.562 19.962 1.00 83.31 175 ALA A CA 1
ATOM 1306 C C . ALA A 1 175 ? -17.199 1.202 20.365 1.00 83.31 175 ALA A C 1
ATOM 1308 O O . ALA A 1 175 ? -16.958 0.358 19.505 1.00 83.31 175 ALA A O 1
ATOM 1309 N N . GLY A 1 176 ? -16.969 0.976 21.664 1.00 84.75 176 GLY A N 1
ATOM 1310 C CA . GLY A 1 176 ? -16.467 -0.295 22.190 1.00 84.75 176 GLY A CA 1
ATOM 1311 C C . GLY A 1 176 ? -17.532 -1.390 22.300 1.00 84.75 176 GLY A C 1
ATOM 1312 O O . GLY A 1 176 ? -17.175 -2.560 22.413 1.00 84.75 176 GLY A O 1
ATOM 1313 N N . ASN A 1 177 ? -18.821 -1.030 22.277 1.00 87.44 177 ASN A N 1
ATOM 1314 C CA . ASN A 1 177 ? -19.931 -1.982 22.353 1.00 87.44 177 ASN A CA 1
ATOM 1315 C C . ASN A 1 177 ? -21.215 -1.439 21.683 1.00 87.44 177 ASN A C 1
ATOM 1317 O O . ASN A 1 177 ? -22.196 -1.147 22.374 1.00 87.44 177 ASN A O 1
ATOM 1321 N N . PRO A 1 178 ? -21.221 -1.259 20.349 1.00 84.38 178 PRO A N 1
ATOM 1322 C CA . PRO A 1 178 ? -22.349 -0.651 19.642 1.00 84.38 178 PRO A CA 1
ATOM 1323 C C . PRO A 1 178 ? -23.619 -1.515 19.665 1.00 84.38 178 PRO A C 1
ATOM 1325 O O . PRO A 1 178 ? -24.717 -0.964 19.702 1.00 84.38 178 PRO A O 1
ATOM 1328 N N . ASP A 1 179 ? -23.477 -2.844 19.715 1.00 85.50 179 ASP A N 1
ATOM 1329 C CA . ASP A 1 179 ? -24.601 -3.794 19.702 1.00 85.50 179 ASP A CA 1
ATOM 1330 C C . ASP A 1 179 ? -25.015 -4.258 21.111 1.00 85.50 179 ASP A C 1
ATOM 1332 O O . ASP A 1 179 ? -25.832 -5.163 21.264 1.00 85.50 179 ASP A O 1
ATOM 1336 N N . SER A 1 180 ? -24.473 -3.626 22.161 1.00 84.50 180 SER A N 1
ATOM 1337 C CA . SER A 1 180 ? -24.816 -3.907 23.565 1.00 84.50 180 SER A CA 1
ATOM 1338 C C . SER A 1 180 ? -24.602 -5.372 23.993 1.00 84.50 180 SER A C 1
ATOM 1340 O O . SER A 1 180 ? -25.380 -5.916 24.780 1.00 84.50 180 SER A O 1
ATOM 1342 N N . LEU A 1 181 ? -23.530 -6.013 23.508 1.00 81.56 181 LEU A N 1
ATOM 1343 C CA . LEU A 1 181 ? -23.144 -7.367 23.911 1.00 81.56 181 LEU A CA 1
ATOM 1344 C C . LEU A 1 181 ? -22.799 -7.433 25.405 1.00 81.56 181 LEU A C 1
ATOM 1346 O O . LEU A 1 181 ? -22.314 -6.464 25.999 1.00 81.56 181 LEU A O 1
ATOM 1350 N N . LYS A 1 182 ? -23.010 -8.609 26.000 1.00 80.50 182 LYS A N 1
ATOM 1351 C CA . LYS A 1 182 ? -22.644 -8.933 27.383 1.00 80.50 182 LYS A CA 1
ATOM 1352 C C . LYS A 1 182 ? -21.537 -9.989 27.413 1.00 80.50 182 LYS A C 1
ATOM 1354 O O . LYS A 1 182 ? -21.231 -10.604 26.398 1.00 80.50 182 LYS A O 1
ATOM 1359 N N . GLN A 1 183 ? -20.908 -10.151 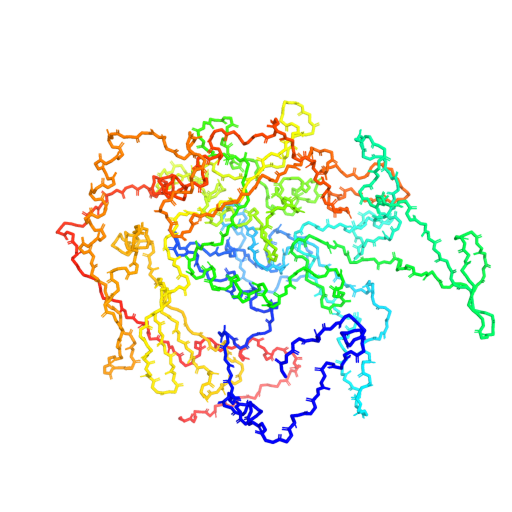28.575 1.00 75.44 183 GLN A N 1
ATOM 1360 C CA . GLN A 1 183 ? -19.933 -11.217 28.799 1.00 75.44 183 GLN A CA 1
ATOM 1361 C C . GLN A 1 183 ? -20.644 -12.512 29.184 1.00 75.44 183 GLN A C 1
ATOM 1363 O O . GLN A 1 183 ? -21.418 -12.518 30.146 1.00 75.44 183 GLN A O 1
ATOM 1368 N N . ASP A 1 184 ? -20.276 -13.596 28.505 1.00 71.94 184 ASP A N 1
ATOM 1369 C CA . ASP A 1 184 ? -20.756 -14.943 28.792 1.00 71.94 184 ASP A CA 1
ATOM 1370 C C . ASP A 1 184 ? -19.645 -15.795 29.406 1.00 71.94 184 ASP A C 1
ATOM 1372 O O . ASP A 1 184 ? -18.476 -15.736 28.994 1.00 71.94 184 ASP A O 1
ATOM 1376 N N . LYS A 1 185 ? -20.026 -16.645 30.357 1.00 72.25 185 LYS A N 1
ATOM 1377 C CA . LYS A 1 185 ? -19.172 -17.693 30.916 1.00 72.25 185 LYS A CA 1
ATOM 1378 C C . LYS A 1 185 ? -19.723 -19.066 30.566 1.00 72.25 185 LYS A C 1
ATOM 1380 O O . LYS A 1 185 ? -20.937 -19.264 30.547 1.00 72.25 185 LYS A O 1
ATOM 1385 N N . ILE A 1 186 ? -18.821 -20.012 30.328 1.00 70.19 186 ILE A N 1
ATOM 1386 C CA . ILE A 1 186 ? -19.158 -21.420 30.130 1.00 70.19 186 ILE A CA 1
ATOM 1387 C C . ILE A 1 186 ? -18.801 -22.169 31.411 1.00 70.19 186 ILE A C 1
ATOM 1389 O O . ILE A 1 186 ? -17.635 -22.210 31.810 1.00 70.19 186 ILE A O 1
ATOM 1393 N N . SER A 1 187 ? -19.796 -22.786 32.049 1.00 66.88 187 SER A N 1
ATOM 1394 C CA . SER A 1 187 ? -19.548 -23.790 33.084 1.00 66.88 187 SER A CA 1
ATOM 1395 C C . SER A 1 187 ? -19.399 -25.166 32.443 1.00 66.88 187 SER A C 1
ATOM 1397 O O . SER A 1 187 ? -20.168 -25.545 31.554 1.00 66.88 187 SER A O 1
ATOM 1399 N N . LYS A 1 188 ? -18.400 -25.926 32.896 1.00 63.91 188 LYS A N 1
ATOM 1400 C CA . LYS A 1 188 ? -18.223 -27.323 32.501 1.00 63.91 188 LYS A CA 1
ATOM 1401 C C . LYS A 1 188 ? -18.560 -28.225 33.685 1.00 63.91 188 LYS A C 1
ATOM 1403 O O . LYS A 1 188 ? -17.771 -28.346 34.615 1.00 63.91 188 LYS A O 1
ATOM 1408 N N . SER A 1 189 ? -19.721 -28.877 33.638 1.00 58.38 189 SER A N 1
ATOM 1409 C CA . SER A 1 189 ? -20.102 -29.927 34.592 1.00 58.38 189 SER A CA 1
ATOM 1410 C C . SER A 1 189 ? -20.431 -31.210 33.821 1.00 58.38 189 SER A C 1
ATOM 1412 O O . SER A 1 189 ? -21.497 -31.311 33.212 1.00 58.38 189 SER A O 1
ATOM 1414 N N . GLY A 1 190 ? -19.515 -32.184 33.809 1.00 63.25 190 GLY A N 1
ATOM 1415 C CA . GLY A 1 190 ? -19.654 -33.387 32.970 1.00 63.25 190 GLY A CA 1
ATOM 1416 C C . GLY A 1 190 ? -19.536 -33.069 31.469 1.00 63.25 190 GLY A C 1
ATOM 1417 O O . GLY A 1 190 ? -18.652 -32.304 31.080 1.00 63.25 190 GLY A O 1
ATOM 1418 N N . ASP A 1 191 ? -20.433 -33.632 30.648 1.00 56.56 191 ASP A N 1
ATOM 1419 C CA . ASP A 1 191 ? -20.511 -33.422 29.184 1.00 56.56 191 ASP A CA 1
ATOM 1420 C C . ASP A 1 191 ? -21.378 -32.213 28.770 1.00 56.56 191 ASP A C 1
ATOM 1422 O O . ASP A 1 191 ? -21.529 -31.929 27.581 1.00 56.56 191 ASP A O 1
ATOM 1426 N N . SER A 1 192 ? -21.975 -31.499 29.731 1.00 52.44 192 SER A N 1
ATOM 1427 C CA . SER A 1 192 ? -22.884 -30.380 29.463 1.00 52.44 192 SER A CA 1
ATOM 1428 C C . SER A 1 192 ? -22.172 -29.029 29.567 1.00 52.44 192 SER A C 1
ATOM 1430 O O . SER A 1 192 ? -21.377 -28.804 30.485 1.00 52.44 192 SER A O 1
ATOM 1432 N N . LEU A 1 193 ? -22.490 -28.124 28.637 1.00 59.34 193 LEU A N 1
ATOM 1433 C CA . LEU A 1 193 ? -22.041 -26.732 28.609 1.00 59.34 193 LEU A CA 1
ATOM 1434 C C . LEU A 1 193 ? -23.263 -25.839 28.832 1.00 59.34 193 LEU A C 1
ATOM 1436 O O . LEU A 1 193 ? -24.216 -25.899 28.054 1.00 59.34 193 LEU A O 1
ATOM 1440 N N . THR A 1 194 ? -23.242 -25.001 29.869 1.00 61.06 194 THR A N 1
ATOM 1441 C CA . THR A 1 194 ? -24.289 -23.987 30.085 1.00 61.06 194 THR A CA 1
ATOM 1442 C C . THR A 1 194 ? -23.684 -22.588 30.098 1.00 61.06 194 THR A C 1
ATOM 1444 O O . THR A 1 194 ? -22.649 -22.370 30.730 1.00 61.06 194 THR A O 1
ATOM 1447 N N . THR A 1 195 ? -24.315 -21.653 29.385 1.00 59.03 195 THR A N 1
ATOM 1448 C CA . THR A 1 195 ? -23.934 -20.235 29.339 1.00 59.03 195 THR A CA 1
ATOM 1449 C C . THR A 1 195 ? -24.629 -19.466 30.457 1.00 59.03 195 THR A C 1
ATOM 1451 O O . THR A 1 195 ? -25.849 -19.565 30.603 1.00 59.03 195 THR A O 1
ATOM 1454 N N . GLN A 1 196 ? -23.872 -18.701 31.242 1.00 61.91 196 GLN A N 1
ATOM 1455 C CA . GLN A 1 196 ? -24.406 -17.835 32.298 1.00 61.91 196 GLN A CA 1
ATOM 1456 C C . GLN A 1 196 ? -23.896 -16.397 32.140 1.00 61.91 196 GLN A C 1
ATOM 1458 O O . GLN A 1 196 ? -22.716 -16.185 31.847 1.00 61.91 196 GLN A O 1
ATOM 1463 N N . ASP A 1 197 ? -24.778 -15.424 32.403 1.00 59.16 197 ASP A N 1
ATOM 1464 C CA . ASP A 1 197 ? -24.420 -14.009 32.544 1.00 59.16 197 ASP A CA 1
ATOM 1465 C C . ASP A 1 197 ? -23.373 -13.859 33.672 1.00 59.16 197 ASP A C 1
ATOM 1467 O O . ASP A 1 197 ? -23.506 -14.461 34.740 1.00 59.16 197 ASP A O 1
ATOM 1471 N N . GLY A 1 198 ? -22.326 -13.057 33.433 1.00 53.50 198 GLY A N 1
ATOM 1472 C CA . GLY A 1 198 ? -21.010 -13.056 34.107 1.00 53.50 198 GLY A CA 1
ATOM 1473 C C . GLY A 1 198 ? -20.880 -12.958 35.645 1.00 53.50 198 GLY A C 1
ATOM 1474 O O . GLY A 1 198 ? -19.748 -12.854 36.128 1.00 53.50 198 GLY A O 1
ATOM 1475 N N . ASN A 1 19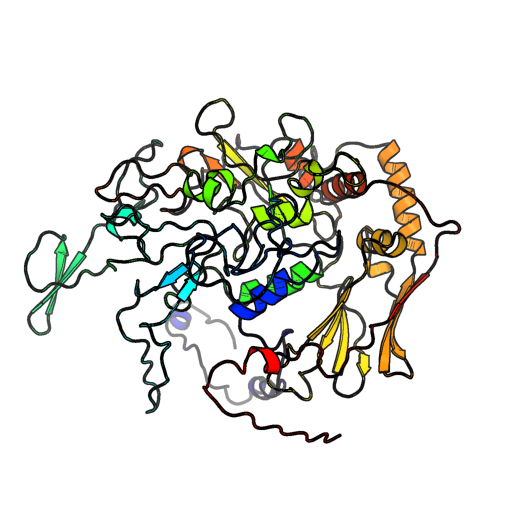9 ? -21.952 -13.054 36.433 1.00 48.97 199 ASN A N 1
ATOM 1476 C CA . ASN A 1 199 ? -21.941 -12.929 37.899 1.00 48.97 199 ASN A CA 1
ATOM 1477 C C . ASN A 1 199 ? -21.788 -14.251 38.687 1.00 48.97 199 ASN A C 1
ATOM 1479 O O . ASN A 1 199 ? -21.767 -14.212 39.915 1.00 48.97 199 ASN A O 1
ATOM 1483 N N . ALA A 1 200 ? -21.657 -15.414 38.041 1.00 40.69 200 ALA A N 1
ATOM 1484 C CA . ALA A 1 200 ? -21.513 -16.693 38.750 1.00 40.69 200 ALA A CA 1
ATOM 1485 C C . ALA A 1 200 ? -20.054 -17.008 39.160 1.00 40.69 200 ALA A C 1
ATOM 1487 O O . ALA A 1 200 ? -19.109 -16.772 38.392 1.00 40.69 200 ALA A O 1
ATOM 1488 N N . MET A 1 201 ? -19.886 -17.517 40.391 1.00 48.06 201 MET A N 1
ATOM 1489 C CA . MET A 1 201 ? -18.623 -17.988 40.978 1.00 48.06 201 MET A CA 1
ATOM 1490 C C . MET A 1 201 ? -18.371 -19.483 40.712 1.00 48.06 201 MET A C 1
ATOM 1492 O O . MET A 1 201 ? -19.307 -20.270 40.625 1.00 48.06 201 MET A O 1
ATOM 1496 N N . GLU A 1 202 ? -17.072 -19.806 40.681 1.00 47.31 202 GLU A N 1
ATOM 1497 C CA . GLU A 1 202 ? -16.405 -21.121 40.689 1.00 47.31 202 GLU A CA 1
ATOM 1498 C C . GLU A 1 202 ? -16.466 -21.976 39.398 1.00 47.31 202 GLU A C 1
ATOM 1500 O O . GLU A 1 202 ? -17.511 -22.417 38.937 1.00 47.31 202 GLU A O 1
ATOM 1505 N N . GLN A 1 203 ? -15.269 -22.218 38.832 1.00 49.41 203 GLN A N 1
ATOM 1506 C CA . GLN A 1 203 ? -14.950 -23.109 37.697 1.00 49.41 203 GLN A CA 1
ATOM 1507 C C . GLN A 1 203 ? -15.599 -22.784 36.337 1.00 49.41 203 GLN A C 1
ATOM 1509 O O . GLN A 1 203 ? -16.124 -23.667 35.659 1.00 49.41 203 GLN A O 1
ATOM 1514 N N . GLN A 1 204 ? -15.530 -21.523 35.901 1.00 58.12 204 GLN A N 1
ATOM 1515 C CA . GLN A 1 204 ? -16.051 -21.113 34.592 1.00 58.12 204 GLN A CA 1
ATOM 1516 C C . GLN A 1 204 ? -14.990 -20.367 33.775 1.00 58.12 204 GLN A C 1
ATOM 1518 O O . GLN A 1 204 ? -14.373 -19.421 34.270 1.00 58.12 204 GLN A O 1
ATOM 1523 N N . GLU A 1 205 ? -14.794 -20.778 32.522 1.00 69.00 205 GLU A N 1
ATOM 1524 C CA . GLU A 1 205 ? -13.951 -20.065 31.559 1.00 69.00 205 GLU A CA 1
ATOM 1525 C C . GLU A 1 205 ? -14.802 -18.995 30.859 1.00 69.00 205 GLU A C 1
ATOM 1527 O O . GLU A 1 205 ? -15.910 -19.268 30.384 1.00 69.00 205 GLU A O 1
ATOM 1532 N N . ALA A 1 206 ? -14.313 -17.752 30.833 1.00 74.25 206 ALA A N 1
ATOM 1533 C CA . ALA A 1 206 ? -14.957 -16.690 30.068 1.00 74.25 206 ALA A CA 1
ATOM 1534 C C . ALA A 1 206 ? -14.839 -16.995 28.569 1.00 74.25 206 ALA A C 1
ATOM 1536 O O . ALA A 1 206 ? -13.798 -17.453 28.101 1.00 74.25 206 ALA A O 1
ATOM 1537 N N . THR A 1 207 ? -15.898 -16.715 27.812 1.00 78.38 207 THR A N 1
ATOM 1538 C CA . THR A 1 207 ? -15.892 -16.894 26.349 1.00 78.38 207 THR A CA 1
ATOM 1539 C C . THR A 1 207 ? -14.992 -15.879 25.639 1.00 78.38 207 THR A C 1
ATOM 1541 O O . THR A 1 207 ? -14.467 -16.152 24.560 1.00 78.38 207 THR A O 1
ATOM 1544 N N . ASN A 1 208 ? -14.788 -14.707 26.246 1.00 81.12 208 ASN A N 1
ATOM 1545 C CA . ASN A 1 208 ? -13.903 -13.662 25.751 1.00 81.12 208 ASN A CA 1
ATOM 1546 C C . ASN A 1 208 ? -12.471 -13.797 26.295 1.00 81.12 208 ASN A C 1
ATOM 1548 O O . ASN A 1 208 ? -12.233 -14.289 27.396 1.00 81.12 208 ASN A O 1
ATOM 1552 N N . TYR A 1 209 ? -11.505 -13.246 25.556 1.00 84.06 209 TYR A N 1
ATOM 1553 C CA . TYR A 1 209 ? -10.146 -13.058 26.064 1.00 84.06 209 TYR A CA 1
ATOM 1554 C C . TYR A 1 209 ? -10.098 -11.973 27.142 1.00 84.06 209 TYR A C 1
ATOM 1556 O O . TYR A 1 209 ? -10.834 -10.990 27.071 1.00 84.06 209 TYR A O 1
ATOM 1564 N N . THR A 1 210 ? -9.178 -12.117 28.097 1.00 83.81 210 THR A N 1
ATOM 1565 C CA . THR A 1 210 ? -8.902 -11.096 29.123 1.00 83.81 210 THR A CA 1
ATOM 1566 C C . THR A 1 210 ? -7.949 -10.014 28.615 1.00 83.81 210 THR A C 1
ATOM 1568 O O . THR A 1 210 ? -8.206 -8.826 28.802 1.00 83.81 210 THR A O 1
ATOM 1571 N N . ASN A 1 211 ? -6.869 -10.426 27.940 1.00 85.50 211 ASN A N 1
ATOM 1572 C CA . ASN A 1 211 ? -5.799 -9.552 27.455 1.00 85.50 211 ASN A CA 1
ATOM 1573 C C . ASN A 1 211 ? -5.775 -9.579 25.926 1.00 85.50 211 ASN A C 1
ATOM 1575 O O . ASN A 1 211 ? -5.589 -10.644 25.337 1.00 85.50 211 ASN A O 1
ATOM 1579 N N . LEU A 1 212 ? -5.952 -8.412 25.313 1.00 88.50 212 LEU A N 1
ATOM 1580 C CA . LEU A 1 212 ? -5.994 -8.191 23.869 1.00 88.50 212 LEU A CA 1
ATOM 1581 C C . LEU A 1 212 ? -4.694 -7.529 23.383 1.00 88.50 212 LEU A C 1
ATOM 1583 O O . LEU A 1 212 ? -4.035 -6.839 24.171 1.00 88.50 212 LEU A O 1
ATOM 1587 N N . PRO A 1 213 ? -4.333 -7.645 22.091 1.00 90.88 213 PRO A N 1
ATOM 1588 C CA . PRO A 1 213 ? -3.167 -6.974 21.548 1.00 90.88 213 PRO A CA 1
ATOM 1589 C C . PRO A 1 213 ? -3.360 -5.457 21.606 1.00 90.88 213 PRO A C 1
ATOM 1591 O O . PRO A 1 213 ? -4.450 -4.948 21.291 1.00 90.88 213 PRO A O 1
ATOM 1594 N N . PRO A 1 214 ? -2.307 -4.709 21.957 1.00 92.06 214 PRO A N 1
ATOM 1595 C CA . PRO A 1 214 ? -2.400 -3.280 22.214 1.00 92.06 214 PRO A CA 1
ATOM 1596 C C . PRO A 1 214 ? -2.360 -2.413 20.946 1.00 92.06 214 PRO A C 1
ATOM 1598 O O . PRO A 1 214 ? -1.984 -1.246 21.008 1.00 92.06 214 PRO A O 1
ATOM 1601 N N . ASN A 1 215 ? -2.744 -2.950 19.786 1.00 95.25 215 ASN A N 1
ATOM 1602 C CA . ASN A 1 215 ? -2.942 -2.171 18.565 1.00 95.25 215 ASN A CA 1
ATOM 1603 C C . ASN A 1 215 ? -3.959 -2.869 17.652 1.00 95.25 215 ASN A C 1
ATOM 1605 O O . ASN A 1 215 ? -3.912 -4.091 17.513 1.00 95.25 215 ASN A O 1
ATOM 1609 N N . LEU A 1 216 ? -4.851 -2.086 17.048 1.00 95.75 216 LEU A N 1
ATOM 1610 C CA . LEU A 1 216 ? -5.834 -2.509 16.042 1.00 95.75 216 LEU A CA 1
ATOM 1611 C C . LEU A 1 216 ? -5.938 -1.527 14.858 1.00 95.75 216 LEU A C 1
ATOM 1613 O O . LEU A 1 216 ? -6.849 -1.624 14.042 1.00 95.75 216 LEU A O 1
ATOM 1617 N N . THR A 1 217 ? -5.023 -0.558 14.774 1.00 98.19 217 THR A N 1
ATOM 1618 C CA . THR A 1 217 ? -4.967 0.436 13.691 1.00 98.19 217 THR A CA 1
ATOM 1619 C C . THR A 1 217 ? -4.433 -0.194 12.398 1.00 98.19 217 THR A C 1
ATOM 1621 O O . THR A 1 217 ? -3.940 -1.328 12.432 1.00 98.19 217 THR A O 1
ATOM 1624 N N . PRO A 1 218 ? -4.451 0.507 11.246 1.00 98.62 218 PRO A N 1
ATOM 1625 C CA . PRO A 1 218 ? -3.917 -0.030 9.988 1.00 98.62 218 PRO A CA 1
ATOM 1626 C C . PRO A 1 218 ? -2.458 -0.504 10.044 1.00 98.62 218 PRO A C 1
ATOM 1628 O O . PRO A 1 218 ? -2.028 -1.280 9.191 1.00 98.62 218 PRO A O 1
ATOM 1631 N N . THR A 1 219 ? -1.692 -0.072 11.053 1.00 98.38 219 THR A N 1
ATOM 1632 C CA . THR A 1 219 ? -0.293 -0.475 11.248 1.00 98.38 219 THR A CA 1
ATOM 1633 C C . THR A 1 219 ? -0.121 -1.774 12.047 1.00 98.38 219 THR A C 1
ATOM 1635 O O . THR A 1 219 ? 1.000 -2.274 12.147 1.00 98.38 219 THR A O 1
ATOM 1638 N N . ALA A 1 220 ? -1.195 -2.353 12.595 1.00 97.69 220 ALA A N 1
ATOM 1639 C CA . ALA A 1 220 ? -1.127 -3.541 13.443 1.00 97.69 220 ALA A CA 1
ATOM 1640 C C . ALA A 1 220 ? -0.580 -4.773 12.689 1.00 97.69 220 ALA A C 1
ATOM 1642 O O . ALA A 1 220 ? -1.119 -5.174 11.651 1.00 97.69 220 ALA A O 1
ATOM 1643 N N . ASP A 1 221 ? 0.476 -5.382 13.241 1.00 96.31 221 ASP A N 1
ATOM 1644 C CA . ASP A 1 221 ? 1.130 -6.595 12.730 1.00 96.31 221 ASP A CA 1
ATOM 1645 C C . ASP A 1 221 ? 1.479 -7.529 13.898 1.00 96.31 221 ASP A C 1
ATOM 1647 O O . ASP A 1 221 ? 2.506 -7.367 14.559 1.00 96.31 221 ASP A O 1
ATOM 1651 N N . TRP A 1 222 ? 0.579 -8.471 14.191 1.00 91.56 222 TRP A N 1
ATOM 1652 C CA . TRP A 1 222 ? 0.671 -9.375 15.334 1.00 91.56 222 TRP A CA 1
ATOM 1653 C C . TRP A 1 222 ? 0.790 -10.829 14.853 1.00 91.56 222 TRP A C 1
ATOM 1655 O O . TRP A 1 222 ? -0.225 -11.512 14.687 1.00 91.56 222 TRP A O 1
ATOM 1665 N N . PRO A 1 223 ? 2.009 -11.377 14.681 1.00 87.00 223 PRO A N 1
ATOM 1666 C CA . PRO A 1 223 ? 2.196 -12.770 14.260 1.00 87.00 223 PRO A CA 1
ATOM 1667 C C . PRO A 1 223 ? 1.579 -13.784 15.240 1.00 87.00 223 PRO A C 1
ATOM 1669 O O . PRO A 1 223 ? 1.301 -14.922 14.868 1.00 87.00 223 PRO A O 1
ATOM 1672 N N . ASN A 1 224 ? 1.337 -13.371 16.487 1.00 81.81 224 ASN A N 1
ATOM 1673 C CA . ASN A 1 224 ? 0.661 -14.135 17.530 1.00 81.81 224 ASN A CA 1
ATOM 1674 C C . ASN A 1 224 ? -0.841 -13.811 17.671 1.00 81.81 224 ASN A C 1
ATOM 1676 O O . ASN A 1 224 ? -1.447 -14.278 18.626 1.00 81.81 224 ASN A O 1
ATOM 1680 N N . ALA A 1 225 ? -1.448 -13.000 16.798 1.00 86.00 225 ALA A N 1
ATOM 1681 C CA . ALA A 1 225 ? -2.873 -12.666 16.861 1.00 86.00 225 ALA A CA 1
ATOM 1682 C C . ALA A 1 225 ? -3.411 -12.216 15.487 1.00 86.00 225 ALA A C 1
ATOM 1684 O O . ALA A 1 225 ? -3.573 -11.022 15.219 1.00 86.00 225 ALA A O 1
ATOM 1685 N N . LEU A 1 226 ? -3.737 -13.181 14.616 1.00 87.94 226 LEU A N 1
ATOM 1686 C CA . LEU A 1 226 ? -4.261 -12.903 13.269 1.00 87.94 226 LEU A CA 1
ATOM 1687 C C . LEU A 1 226 ? -5.511 -12.006 13.302 1.00 87.94 226 LEU A C 1
ATOM 1689 O O . LEU A 1 226 ? -5.603 -11.075 12.513 1.00 87.94 226 LEU A O 1
ATOM 1693 N N . SER A 1 227 ? -6.420 -12.225 14.258 1.00 90.19 227 SER A N 1
ATOM 1694 C CA . SER A 1 227 ? -7.662 -11.447 14.405 1.00 90.19 227 SER A CA 1
ATOM 1695 C C . SER A 1 227 ? -7.455 -9.966 14.746 1.00 90.19 227 SER A C 1
ATOM 1697 O O . SER A 1 227 ? -8.398 -9.190 14.658 1.00 90.19 227 SER A O 1
ATOM 1699 N N . PHE A 1 228 ? -6.243 -9.572 15.144 1.00 93.69 228 PHE A N 1
ATOM 1700 C CA . PHE A 1 228 ? -5.874 -8.181 15.432 1.00 93.69 228 PHE A CA 1
ATOM 1701 C C . PHE A 1 228 ? -4.840 -7.636 14.437 1.00 93.69 228 PHE A C 1
ATOM 1703 O O . PHE A 1 228 ? -4.347 -6.523 14.605 1.00 93.69 228 PHE A O 1
ATOM 1710 N N . THR A 1 229 ? -4.480 -8.416 13.416 1.00 95.56 229 THR A N 1
ATOM 1711 C CA . THR A 1 229 ? -3.477 -8.047 12.417 1.00 95.56 229 THR A CA 1
ATOM 1712 C C . THR A 1 229 ? -4.146 -7.446 11.191 1.00 95.56 229 THR A C 1
ATOM 1714 O O . THR A 1 229 ? -4.978 -8.086 10.554 1.00 95.56 229 THR A O 1
ATOM 1717 N N . ASN A 1 230 ? -3.734 -6.233 10.827 1.00 98.31 230 ASN A N 1
ATOM 1718 C CA . ASN A 1 230 ? -4.238 -5.536 9.646 1.00 98.31 230 ASN A CA 1
ATOM 1719 C C . ASN A 1 230 ? -3.282 -5.651 8.452 1.00 98.31 230 ASN A C 1
ATOM 1721 O O . ASN A 1 230 ? -3.735 -5.799 7.308 1.00 98.31 230 ASN A O 1
ATOM 1725 N N . LYS A 1 231 ? -1.961 -5.636 8.694 1.00 98.69 231 LYS A N 1
ATOM 1726 C CA . LYS A 1 231 ? -0.963 -5.851 7.637 1.00 98.69 231 LYS A CA 1
ATOM 1727 C C . LYS A 1 231 ? -1.028 -7.283 7.118 1.00 98.69 231 LYS A C 1
ATOM 1729 O O . LYS A 1 231 ? -0.990 -8.244 7.877 1.00 98.69 231 LYS A O 1
ATOM 1734 N N . ASN A 1 232 ? -1.084 -7.446 5.801 1.00 98.31 232 ASN A N 1
ATOM 1735 C CA . ASN A 1 232 ? -1.186 -8.759 5.171 1.00 98.31 232 ASN A CA 1
ATOM 1736 C C . ASN A 1 232 ? -0.489 -8.788 3.804 1.00 98.31 232 ASN A C 1
ATOM 1738 O O . ASN A 1 232 ? -0.247 -7.753 3.185 1.00 98.31 232 ASN A O 1
ATOM 1742 N N . ASN A 1 233 ? -0.164 -9.988 3.319 1.00 98.25 233 ASN A N 1
ATOM 1743 C CA . ASN A 1 233 ? 0.647 -10.150 2.108 1.00 98.25 233 ASN A CA 1
ATOM 1744 C C . ASN A 1 233 ? -0.068 -9.704 0.824 1.00 98.25 233 ASN A C 1
ATOM 1746 O O . ASN A 1 233 ? 0.593 -9.190 -0.076 1.00 98.25 233 ASN A O 1
ATOM 1750 N N . ALA A 1 234 ? -1.395 -9.849 0.746 1.00 98.44 234 ALA A N 1
ATOM 1751 C CA . ALA A 1 234 ? -2.161 -9.386 -0.412 1.00 98.44 234 ALA A CA 1
ATOM 1752 C C . ALA A 1 234 ? -2.063 -7.860 -0.563 1.00 98.44 234 ALA A C 1
ATOM 1754 O O . ALA A 1 234 ? -1.874 -7.351 -1.669 1.00 98.44 234 ALA A O 1
ATOM 1755 N N . GLN A 1 235 ? -2.117 -7.137 0.557 1.00 98.56 235 GLN A N 1
ATOM 1756 C CA . GLN A 1 235 ? -1.933 -5.692 0.574 1.00 98.56 235 GLN A CA 1
ATOM 1757 C C . GLN A 1 235 ? -0.473 -5.294 0.333 1.00 98.56 235 GLN A C 1
ATOM 1759 O O . GLN A 1 235 ? -0.220 -4.393 -0.459 1.00 98.56 235 GLN A O 1
ATOM 1764 N N . ARG A 1 236 ? 0.504 -5.987 0.932 1.00 98.75 236 ARG A N 1
ATOM 1765 C CA . ARG A 1 236 ? 1.938 -5.710 0.710 1.00 98.75 236 ARG A CA 1
ATOM 1766 C C . ARG A 1 236 ? 2.351 -5.838 -0.757 1.00 98.75 236 ARG A C 1
ATOM 1768 O O . ARG A 1 236 ? 3.098 -4.998 -1.246 1.00 98.75 236 ARG A O 1
ATOM 1775 N N . ALA A 1 237 ? 1.840 -6.840 -1.475 1.00 98.69 237 ALA A N 1
ATOM 1776 C CA . ALA A 1 237 ? 2.107 -6.997 -2.906 1.00 98.69 237 ALA A CA 1
ATOM 1777 C C . ALA A 1 237 ? 1.587 -5.798 -3.721 1.00 98.69 237 ALA A C 1
ATOM 1779 O O . ALA A 1 237 ? 2.287 -5.284 -4.595 1.00 98.69 237 ALA A O 1
ATOM 1780 N N . GLN A 1 238 ? 0.388 -5.307 -3.395 1.00 98.75 238 GLN A N 1
ATOM 1781 C CA . GLN A 1 238 ? -0.171 -4.108 -4.020 1.00 98.75 238 GLN A CA 1
ATOM 1782 C C . GLN A 1 238 ? 0.606 -2.846 -3.633 1.00 98.75 238 GLN A C 1
ATOM 1784 O O . GLN A 1 238 ? 0.930 -2.048 -4.508 1.00 98.75 238 GLN A O 1
ATOM 1789 N N . LEU A 1 239 ? 0.952 -2.674 -2.355 1.00 98.88 239 LEU A N 1
ATOM 1790 C CA . LEU A 1 239 ? 1.745 -1.542 -1.868 1.00 98.88 239 LEU A CA 1
ATOM 1791 C C . LEU A 1 239 ? 3.133 -1.502 -2.506 1.00 98.88 239 LEU A C 1
ATOM 1793 O O . LEU A 1 239 ? 3.604 -0.419 -2.832 1.00 98.88 239 LEU A O 1
ATOM 1797 N N . PHE A 1 240 ? 3.755 -2.655 -2.762 1.00 98.88 240 PHE A N 1
ATOM 1798 C CA . PHE A 1 240 ? 5.013 -2.720 -3.498 1.00 98.88 240 PHE A CA 1
ATOM 1799 C C . PHE A 1 240 ? 4.862 -2.185 -4.925 1.00 98.88 240 PHE A C 1
ATOM 1801 O O . PHE A 1 240 ? 5.548 -1.236 -5.300 1.00 98.88 240 PHE A O 1
ATOM 1808 N N . LEU A 1 241 ? 3.914 -2.725 -5.699 1.00 98.88 241 LEU A N 1
ATOM 1809 C CA . LEU A 1 241 ? 3.657 -2.273 -7.069 1.00 98.88 241 LEU A CA 1
ATOM 1810 C C . LEU A 1 241 ? 3.299 -0.779 -7.115 1.00 98.88 241 LEU A C 1
ATOM 1812 O O . LEU A 1 241 ? 3.873 -0.013 -7.886 1.00 98.88 241 LEU A O 1
ATOM 1816 N N . ARG A 1 242 ? 2.370 -0.342 -6.263 1.00 98.81 242 ARG A N 1
ATOM 1817 C CA . ARG A 1 242 ? 1.906 1.052 -6.204 1.00 98.81 242 ARG A CA 1
ATOM 1818 C C . ARG A 1 242 ? 2.959 2.003 -5.640 1.00 98.81 242 ARG A C 1
ATOM 1820 O O . ARG A 1 242 ? 2.955 3.173 -6.013 1.00 98.81 242 ARG A O 1
ATOM 1827 N N . GLY A 1 243 ? 3.860 1.510 -4.794 1.00 98.75 243 GLY A N 1
ATOM 1828 C CA . GLY A 1 243 ? 5.019 2.237 -4.286 1.00 98.75 243 GLY A CA 1
ATOM 1829 C C . GLY A 1 243 ? 6.044 2.519 -5.381 1.00 98.75 243 GLY A C 1
ATOM 1830 O O . GLY A 1 243 ? 6.491 3.656 -5.511 1.00 98.75 243 GLY A O 1
ATOM 1831 N N . LEU A 1 244 ? 6.334 1.534 -6.243 1.00 98.81 244 LEU A N 1
ATOM 1832 C CA . LEU A 1 244 ? 7.189 1.736 -7.422 1.00 98.81 244 LEU A CA 1
ATOM 1833 C C . LEU A 1 244 ? 6.572 2.738 -8.409 1.00 98.81 244 LEU A C 1
ATOM 1835 O O . LEU A 1 244 ? 7.240 3.672 -8.845 1.00 98.81 244 LEU A O 1
ATOM 1839 N N . LEU A 1 245 ? 5.277 2.603 -8.708 1.00 98.81 245 LEU A N 1
ATOM 1840 C CA . LEU A 1 245 ? 4.550 3.553 -9.565 1.00 98.81 245 LEU A CA 1
ATOM 1841 C C . LEU A 1 245 ? 4.363 4.933 -8.904 1.00 98.81 245 LEU A C 1
ATOM 1843 O O . LEU A 1 245 ? 3.958 5.892 -9.558 1.00 98.81 245 LEU A O 1
ATOM 1847 N N . GLY A 1 246 ? 4.626 5.031 -7.598 1.00 98.38 246 GLY A N 1
ATOM 1848 C CA . GLY A 1 246 ? 4.495 6.246 -6.811 1.00 98.38 246 GLY A CA 1
ATOM 1849 C C . GLY A 1 246 ? 3.065 6.777 -6.709 1.00 98.38 246 GLY A C 1
ATOM 1850 O O . GLY A 1 246 ? 2.878 7.985 -6.588 1.00 98.38 246 GLY A O 1
ATOM 1851 N N . SER A 1 247 ? 2.067 5.893 -6.751 1.00 98.50 247 SER A N 1
ATOM 1852 C CA . SER A 1 247 ? 0.645 6.246 -6.833 1.00 98.50 247 SER A CA 1
ATOM 1853 C C . SER A 1 247 ? -0.187 5.722 -5.659 1.00 98.50 247 SER A C 1
ATOM 1855 O O . SER A 1 247 ? -1.399 5.563 -5.800 1.00 98.50 247 SER A O 1
ATOM 1857 N N . ILE A 1 248 ? 0.431 5.438 -4.506 1.00 98.88 248 ILE A N 1
ATOM 1858 C CA . ILE A 1 248 ? -0.295 5.072 -3.280 1.00 98.88 248 ILE A CA 1
ATOM 1859 C C . ILE A 1 248 ? -1.188 6.259 -2.864 1.00 98.88 248 ILE A C 1
ATOM 1861 O O . ILE A 1 248 ? -0.689 7.376 -2.741 1.00 98.88 248 ILE A O 1
ATOM 1865 N N . PRO A 1 249 ? -2.503 6.063 -2.675 1.00 98.88 249 PRO A N 1
ATOM 1866 C CA . PRO A 1 249 ? -3.390 7.137 -2.233 1.00 98.88 249 PRO A CA 1
ATOM 1867 C C . PRO A 1 249 ? -3.097 7.572 -0.793 1.00 98.88 249 PRO A C 1
ATOM 1869 O O . PRO A 1 249 ? -2.760 6.742 0.049 1.00 98.88 249 PRO A O 1
ATOM 1872 N N . VAL A 1 250 ? -3.284 8.857 -0.500 1.00 98.81 250 VAL A N 1
ATOM 1873 C CA . VAL A 1 250 ? -3.095 9.446 0.834 1.00 98.81 250 VAL A CA 1
ATOM 1874 C C . VAL A 1 250 ? -4.365 10.168 1.279 1.00 98.81 250 VAL A C 1
ATOM 1876 O O . VAL A 1 250 ? -5.012 10.837 0.472 1.00 98.81 250 VAL A O 1
ATOM 1879 N N . LEU A 1 251 ? -4.750 10.017 2.548 1.00 98.88 251 LEU A N 1
ATOM 1880 C CA . LEU A 1 251 ? -5.934 10.660 3.117 1.00 98.88 251 LEU A CA 1
ATOM 1881 C C . LEU A 1 251 ? -5.582 12.070 3.594 1.00 98.88 251 LEU A C 1
ATOM 1883 O O . LEU A 1 251 ? -4.628 12.240 4.357 1.00 98.88 251 LEU A O 1
ATOM 1887 N N . VAL A 1 252 ? -6.365 13.066 3.172 1.00 98.50 252 VAL A N 1
ATOM 1888 C CA . VAL A 1 252 ? -6.138 14.485 3.490 1.00 98.50 252 VAL A CA 1
ATOM 1889 C C . VAL A 1 252 ? -7.436 15.199 3.862 1.00 98.50 252 VAL A C 1
ATOM 1891 O O . VAL A 1 252 ? -8.512 14.856 3.376 1.00 98.50 252 VAL A O 1
ATOM 1894 N N . ASN A 1 253 ? -7.330 16.218 4.714 1.00 96.38 253 ASN A N 1
ATOM 1895 C CA . ASN A 1 253 ? -8.421 17.140 5.060 1.00 96.38 253 ASN A CA 1
ATOM 1896 C C . ASN A 1 253 ? -7.979 18.618 5.092 1.00 96.38 253 ASN A C 1
ATOM 1898 O O . ASN A 1 253 ? -8.759 19.503 5.439 1.00 96.38 253 ASN A O 1
ATOM 1902 N N . LYS A 1 254 ? -6.729 18.888 4.705 1.00 96.31 254 LYS A N 1
ATOM 1903 C CA . LYS A 1 254 ? -6.156 20.214 4.483 1.00 96.31 254 LYS A CA 1
ATOM 1904 C C . LYS A 1 254 ? -5.661 20.290 3.042 1.00 96.31 254 LYS A C 1
ATOM 1906 O O . LYS A 1 254 ? -4.844 19.469 2.628 1.00 96.31 254 LYS A O 1
ATOM 1911 N N . SER A 1 255 ? -6.193 21.238 2.271 1.00 94.31 255 SER A N 1
ATOM 1912 C CA . SER A 1 255 ? -5.932 21.369 0.830 1.00 94.31 255 SER A CA 1
ATOM 1913 C C . SER A 1 255 ? -4.705 22.221 0.486 1.00 94.31 255 SER A C 1
ATOM 1915 O O . SER A 1 255 ? -4.268 22.234 -0.668 1.00 94.31 255 SER A O 1
ATOM 1917 N N . GLY A 1 256 ? -4.174 22.977 1.451 1.00 91.00 256 GLY A N 1
ATOM 1918 C CA . GLY A 1 256 ? -3.040 23.871 1.232 1.00 91.00 256 GLY A CA 1
ATOM 1919 C C . GLY A 1 256 ? -3.335 25.035 0.283 1.00 91.00 256 GLY A C 1
ATOM 1920 O O . GLY A 1 256 ? -2.441 25.475 -0.438 1.00 91.00 256 GLY A O 1
ATOM 1921 N N . GLN A 1 257 ? -4.588 25.489 0.178 1.00 85.88 257 GLN A N 1
ATOM 1922 C CA . GLN A 1 257 ? -4.963 26.583 -0.727 1.00 85.88 257 GLN A CA 1
ATOM 1923 C C . GLN A 1 257 ? -4.726 27.968 -0.105 1.00 85.88 257 GLN A C 1
ATOM 1925 O O . GLN A 1 257 ? -4.220 28.858 -0.781 1.00 85.88 257 GLN A O 1
ATOM 1930 N N . ASP A 1 258 ? -5.052 28.133 1.173 1.00 81.44 258 ASP A N 1
ATOM 1931 C CA . ASP A 1 258 ? -4.938 29.371 1.951 1.00 81.44 258 ASP A CA 1
ATOM 1932 C C . ASP A 1 258 ? -4.484 29.067 3.391 1.00 81.44 258 ASP A C 1
ATOM 1934 O O . ASP A 1 258 ? -4.369 27.907 3.781 1.00 81.44 258 ASP A O 1
ATOM 1938 N N . ASP A 1 259 ? -4.206 30.087 4.203 1.00 76.50 259 ASP A N 1
ATOM 1939 C CA . ASP A 1 259 ? -3.619 29.884 5.538 1.00 76.50 259 ASP A CA 1
ATOM 1940 C C . ASP A 1 259 ? -4.513 29.096 6.514 1.00 76.50 259 ASP A C 1
ATOM 1942 O O . ASP A 1 259 ? -3.993 28.475 7.442 1.00 76.50 259 ASP A O 1
ATOM 1946 N N . ASN A 1 260 ? -5.828 29.051 6.277 1.00 74.44 260 ASN A N 1
ATOM 1947 C CA . ASN A 1 260 ? -6.789 28.292 7.087 1.00 74.44 260 ASN A CA 1
ATOM 1948 C C . ASN A 1 260 ? -6.930 26.822 6.635 1.00 74.44 260 ASN A C 1
ATOM 1950 O O . ASN A 1 260 ? -7.272 25.940 7.435 1.00 74.44 260 ASN A O 1
ATOM 1954 N N . SER A 1 261 ? -6.648 26.539 5.360 1.00 84.50 261 SER A N 1
ATOM 1955 C CA . SER A 1 261 ? -6.650 25.196 4.766 1.00 84.50 261 SER A CA 1
ATOM 1956 C C . SER A 1 261 ? -5.255 24.584 4.612 1.00 84.50 261 SER A C 1
ATOM 1958 O O . SER A 1 261 ? -5.151 23.441 4.161 1.00 84.50 261 SER A O 1
ATOM 1960 N N . LYS A 1 262 ? -4.191 25.301 4.995 1.00 91.19 262 LYS A N 1
ATOM 1961 C CA . LYS A 1 262 ? -2.814 24.795 5.057 1.00 91.19 262 LYS A CA 1
ATOM 1962 C C . LYS A 1 262 ? -2.587 23.934 6.293 1.00 91.19 262 LYS A C 1
ATOM 1964 O O . LYS A 1 262 ? -2.919 24.314 7.411 1.00 91.19 262 LYS A O 1
ATOM 1969 N N . PHE A 1 263 ? -1.965 22.787 6.065 1.00 93.88 263 PHE A N 1
ATOM 1970 C CA . PHE A 1 263 ? -1.334 21.979 7.092 1.00 93.88 263 PHE A CA 1
ATOM 1971 C C . PHE A 1 263 ? 0.063 22.530 7.373 1.00 93.88 263 PHE A C 1
ATOM 1973 O O . PHE A 1 263 ? 0.889 22.618 6.460 1.00 93.88 263 PHE A O 1
ATOM 1980 N N . LYS A 1 264 ? 0.319 22.924 8.619 1.00 90.88 264 LYS A N 1
ATOM 1981 C CA . LYS A 1 264 ? 1.590 23.524 9.028 1.00 90.88 264 LYS A CA 1
ATOM 1982 C C . LYS A 1 264 ? 2.493 22.484 9.676 1.00 90.88 264 LYS A C 1
ATOM 1984 O O . LYS A 1 264 ? 2.035 21.453 10.160 1.00 90.88 264 LYS A O 1
ATOM 1989 N N . ALA A 1 265 ? 3.790 22.764 9.724 1.00 89.44 265 ALA A N 1
ATOM 1990 C CA . ALA A 1 265 ? 4.746 21.864 10.359 1.00 89.44 265 ALA A CA 1
ATOM 1991 C C . ALA A 1 265 ? 4.445 21.660 11.853 1.00 89.44 265 ALA A C 1
ATOM 1993 O O . ALA A 1 265 ? 4.587 20.550 12.360 1.00 89.44 265 ALA A O 1
ATOM 1994 N N . GLU A 1 266 ? 3.985 22.704 12.554 1.00 90.75 266 GLU A N 1
ATOM 1995 C CA . GLU A 1 266 ? 3.608 22.609 13.966 1.00 90.75 266 GLU A CA 1
ATOM 1996 C C . GLU A 1 266 ? 2.379 21.730 14.239 1.00 90.75 266 GLU A C 1
ATOM 1998 O O . GLU A 1 266 ? 2.216 21.276 15.374 1.00 90.75 266 GLU A O 1
ATOM 2003 N N . ASP A 1 267 ? 1.553 21.447 13.223 1.00 92.81 267 ASP A N 1
ATOM 2004 C CA . ASP A 1 267 ? 0.393 20.563 13.358 1.00 92.81 267 ASP A CA 1
ATOM 2005 C C . ASP A 1 267 ? 0.805 19.089 13.531 1.00 92.81 267 ASP A C 1
ATOM 2007 O O . ASP A 1 267 ? -0.022 18.279 13.946 1.00 92.81 267 ASP A O 1
ATOM 2011 N N . GLN A 1 268 ? 2.067 18.738 13.248 1.00 95.00 268 GLN A N 1
ATOM 2012 C CA . GLN A 1 268 ? 2.589 17.373 13.272 1.00 95.00 268 GLN A CA 1
ATOM 2013 C C . GLN A 1 268 ? 3.692 17.194 14.320 1.00 95.00 268 GLN A C 1
ATOM 2015 O O . GLN A 1 268 ? 4.652 17.965 14.380 1.00 95.00 268 GLN A O 1
ATOM 2020 N N . LYS A 1 269 ? 3.601 16.118 15.108 1.00 94.31 269 LYS A N 1
ATOM 2021 C CA . LYS A 1 269 ? 4.675 15.656 15.998 1.00 94.31 269 LYS A CA 1
ATOM 2022 C C . LYS A 1 269 ? 5.019 14.197 15.726 1.00 94.31 269 LYS A C 1
ATOM 2024 O O . LYS A 1 269 ? 4.179 13.406 15.301 1.00 94.31 269 LYS A O 1
ATOM 2029 N N . TRP A 1 270 ? 6.282 13.864 15.976 1.00 93.31 270 TRP A N 1
ATOM 2030 C CA . TRP A 1 270 ? 6.853 12.543 15.706 1.00 93.31 270 TRP A CA 1
ATOM 2031 C C . TRP A 1 270 ? 7.508 11.923 16.940 1.00 93.31 270 TRP A C 1
ATOM 2033 O O . TRP A 1 270 ? 7.528 10.704 17.066 1.00 93.31 270 TRP A O 1
ATOM 2043 N N . SER A 1 271 ? 8.042 12.750 17.847 1.00 90.81 271 SER A N 1
ATOM 2044 C CA . SER A 1 271 ? 8.810 12.276 18.997 1.00 90.81 271 SER A CA 1
ATOM 2045 C C . SER A 1 271 ? 7.942 11.439 19.938 1.00 90.81 271 SER A C 1
ATOM 2047 O O . SER A 1 271 ? 6.791 11.785 20.212 1.00 90.81 271 SER A O 1
ATOM 2049 N N . TYR A 1 272 ? 8.491 10.351 20.480 1.00 89.81 272 TYR A N 1
ATOM 2050 C CA . TYR A 1 272 ? 7.752 9.533 21.440 1.00 89.81 272 TYR A CA 1
ATOM 2051 C C . TYR A 1 272 ? 7.325 10.341 22.669 1.00 89.81 272 TYR A C 1
ATOM 2053 O O . TYR A 1 272 ? 6.242 10.115 23.191 1.00 89.81 272 TYR A O 1
ATOM 2061 N N . THR A 1 273 ? 8.129 11.312 23.109 1.00 86.44 273 THR A N 1
ATOM 2062 C CA . THR A 1 273 ? 7.803 12.170 24.256 1.00 86.44 273 THR A CA 1
ATOM 2063 C C . THR A 1 273 ? 6.534 12.987 24.029 1.00 86.44 273 THR A C 1
ATOM 2065 O O . THR A 1 273 ? 5.676 13.024 24.908 1.00 86.44 273 THR A O 1
ATOM 2068 N N . ASP A 1 274 ? 6.371 13.576 22.839 1.00 89.94 274 ASP A N 1
ATOM 2069 C CA . ASP A 1 274 ? 5.145 14.300 22.490 1.00 89.94 274 ASP A CA 1
ATOM 2070 C C . ASP A 1 274 ? 3.971 13.319 22.381 1.00 89.94 274 ASP A C 1
ATOM 2072 O O . ASP A 1 274 ? 2.917 13.524 22.984 1.00 89.94 274 ASP A O 1
ATOM 2076 N N . LEU A 1 275 ? 4.169 12.207 21.666 1.00 90.69 275 LEU A N 1
ATOM 2077 C CA . LEU A 1 275 ? 3.107 11.248 21.357 1.00 90.69 275 LEU A CA 1
ATOM 2078 C C . LEU A 1 275 ? 2.646 10.422 22.563 1.00 90.69 275 LEU A C 1
ATOM 2080 O O . LEU A 1 275 ? 1.492 10.008 22.616 1.00 90.69 275 LEU A O 1
ATOM 2084 N N . GLN A 1 276 ? 3.515 10.185 23.542 1.00 87.88 276 GLN A N 1
ATOM 2085 C CA . GLN A 1 276 ? 3.148 9.549 24.804 1.00 87.88 276 GLN A CA 1
ATOM 2086 C C . GLN A 1 276 ? 2.210 10.441 25.622 1.00 87.88 276 GLN A C 1
ATOM 2088 O O . GLN A 1 276 ? 1.357 9.919 26.339 1.00 87.88 276 GLN A O 1
ATOM 2093 N N . SER A 1 277 ? 2.378 11.764 25.525 1.00 86.81 277 SER A N 1
ATOM 2094 C CA . SER A 1 277 ? 1.525 12.734 26.213 1.00 86.81 277 SER A CA 1
ATOM 2095 C C . SER A 1 277 ? 0.202 12.969 25.482 1.00 86.81 277 SER A C 1
ATOM 2097 O O . SER A 1 277 ? -0.847 13.022 26.120 1.00 86.81 277 SER A O 1
ATOM 2099 N N . ASP A 1 278 ? 0.243 13.059 24.150 1.00 88.94 278 ASP A N 1
ATOM 2100 C CA . ASP A 1 278 ? -0.918 13.323 23.307 1.00 88.94 278 ASP A CA 1
ATOM 2101 C C . ASP A 1 278 ? -0.736 12.685 21.919 1.00 88.94 278 ASP A C 1
ATOM 2103 O O . ASP A 1 278 ? -0.091 13.237 21.021 1.00 88.94 278 ASP A O 1
ATOM 2107 N N . GLN A 1 279 ? -1.351 11.515 21.715 1.00 91.00 279 GLN A N 1
ATOM 2108 C CA . GLN A 1 279 ? -1.289 10.821 20.428 1.00 91.00 279 GLN A CA 1
ATOM 2109 C C . GLN A 1 279 ? -2.079 11.532 19.310 1.00 91.00 279 GLN A C 1
ATOM 2111 O O . GLN A 1 279 ? -1.935 11.137 18.149 1.00 91.00 279 GLN A O 1
ATOM 2116 N N . THR A 1 280 ? -2.885 12.573 19.592 1.00 89.44 280 THR A N 1
ATOM 2117 C CA . THR A 1 280 ? -3.563 13.336 18.521 1.00 89.44 280 THR A CA 1
ATOM 2118 C C . THR A 1 280 ? -2.559 14.060 17.635 1.00 89.44 280 THR A C 1
ATOM 2120 O O . THR A 1 280 ? -2.801 14.248 16.446 1.00 89.44 280 THR A O 1
ATOM 2123 N N . LYS A 1 281 ? -1.392 14.416 18.185 1.00 93.12 281 LYS A N 1
ATOM 2124 C CA . LYS A 1 281 ? -0.347 15.151 17.463 1.00 93.12 281 LYS A CA 1
ATOM 2125 C C . LYS A 1 281 ? 0.332 14.334 16.367 1.00 93.12 281 LYS A C 1
ATOM 2127 O O . LYS A 1 281 ? 1.017 14.909 15.524 1.00 93.12 281 LYS A O 1
ATOM 2132 N N . LEU A 1 282 ? 0.129 13.013 16.353 1.00 96.44 282 LEU A N 1
ATOM 2133 C CA . LEU A 1 282 ? 0.574 12.156 15.257 1.00 96.44 282 LEU A CA 1
ATOM 2134 C C . LEU A 1 282 ? -0.295 12.316 14.002 1.00 96.44 282 LEU A C 1
ATOM 2136 O O . LEU A 1 282 ? 0.161 11.986 12.911 1.00 96.44 282 LEU A O 1
ATOM 2140 N N . ASN A 1 283 ? -1.540 12.778 14.140 1.00 97.56 283 ASN A N 1
ATOM 2141 C CA . ASN A 1 283 ? -2.511 12.839 13.048 1.00 97.56 283 ASN A CA 1
ATOM 2142 C C . ASN A 1 283 ? -2.728 11.494 12.318 1.00 97.56 283 ASN A C 1
ATOM 2144 O O . ASN A 1 283 ? -2.908 11.465 11.100 1.00 97.56 283 ASN A O 1
ATOM 2148 N N . LEU A 1 284 ? -2.713 10.368 13.045 1.00 98.19 284 LEU A N 1
ATOM 2149 C CA . LEU A 1 284 ? -3.124 9.072 12.496 1.00 98.19 284 LEU A CA 1
ATOM 2150 C C . LEU A 1 284 ? -4.662 9.057 12.345 1.00 98.19 284 LEU A C 1
ATOM 2152 O O . LEU A 1 284 ? -5.354 9.174 13.356 1.00 98.19 284 LEU A O 1
ATOM 2156 N N . PRO A 1 285 ? -5.221 8.906 11.125 1.00 98.19 285 PRO A N 1
ATOM 2157 C CA . PRO A 1 285 ? -6.671 8.928 10.946 1.00 98.19 285 PRO A CA 1
ATOM 2158 C C . PRO A 1 285 ? -7.369 7.702 11.542 1.00 98.19 285 PRO A C 1
ATOM 2160 O O . PRO A 1 285 ? -8.428 7.861 12.149 1.00 98.19 285 PRO A O 1
ATOM 2163 N N . ALA A 1 286 ? -6.787 6.506 11.370 1.00 98.00 286 ALA A N 1
ATOM 2164 C CA . ALA A 1 286 ? -7.354 5.206 11.741 1.00 98.00 286 ALA A CA 1
ATOM 2165 C C . ALA A 1 286 ? -8.764 4.937 11.160 1.00 98.00 286 ALA A C 1
ATOM 2167 O O . ALA A 1 286 ? -9.498 4.086 11.666 1.00 98.00 286 ALA A O 1
ATOM 2168 N N . TYR A 1 287 ? -9.130 5.659 10.095 1.00 98.12 287 TYR A N 1
ATOM 2169 C CA . TYR A 1 287 ? -10.360 5.540 9.320 1.00 98.12 287 TYR A CA 1
ATOM 2170 C C . TYR A 1 287 ? -10.223 6.275 7.974 1.00 98.12 287 TYR A C 1
ATOM 2172 O O . TYR A 1 287 ? -9.988 7.484 7.931 1.00 98.12 287 TYR A O 1
ATOM 2180 N N . GLY A 1 288 ? -10.467 5.557 6.874 1.00 98.19 288 GLY A N 1
ATOM 2181 C CA . GLY A 1 288 ? -10.519 6.103 5.511 1.00 98.19 288 GLY A CA 1
ATOM 2182 C C . GLY A 1 288 ? -9.198 6.053 4.735 1.00 98.19 288 GLY A C 1
ATOM 2183 O O . GLY A 1 288 ? -9.214 6.162 3.510 1.00 98.19 288 GLY A O 1
ATOM 2184 N N . GLU A 1 289 ? -8.060 5.861 5.402 1.00 98.69 289 GLU A N 1
ATOM 2185 C CA . GLU A 1 289 ? -6.760 5.688 4.756 1.00 98.69 289 GLU A CA 1
ATOM 2186 C C . GLU A 1 289 ? -6.557 4.285 4.160 1.00 98.69 289 GLU A C 1
ATOM 2188 O O . GLU A 1 289 ? -7.314 3.341 4.393 1.00 98.69 289 GLU A O 1
ATOM 2193 N N . VAL A 1 290 ? -5.480 4.136 3.389 1.00 98.75 290 VAL A N 1
ATOM 2194 C CA . VAL A 1 290 ? -5.042 2.843 2.859 1.00 98.75 290 VAL A CA 1
ATOM 2195 C C . VAL A 1 290 ? -4.585 1.932 4.004 1.00 98.75 290 VAL A C 1
ATOM 2197 O O . VAL A 1 290 ? -3.746 2.314 4.817 1.00 98.75 290 VAL A O 1
ATOM 2200 N N . ASN A 1 291 ? -5.093 0.697 4.043 1.00 98.69 291 ASN A N 1
ATOM 2201 C CA . ASN A 1 291 ? -4.684 -0.282 5.048 1.00 98.69 291 ASN A CA 1
ATOM 2202 C C . ASN A 1 291 ? -3.205 -0.699 4.890 1.00 98.69 291 ASN A C 1
ATOM 2204 O O . ASN A 1 291 ? -2.696 -0.813 3.772 1.00 98.69 291 ASN A O 1
ATOM 2208 N N . GLY A 1 292 ? -2.546 -1.011 6.008 1.00 98.38 292 GLY A N 1
ATOM 2209 C CA . GLY A 1 292 ? -1.198 -1.573 6.054 1.00 98.38 292 GLY A CA 1
ATOM 2210 C C . GLY A 1 292 ? -0.054 -0.556 6.083 1.00 98.38 292 GLY A C 1
ATOM 2211 O O . GLY A 1 292 ? 1.104 -0.966 6.031 1.00 98.38 292 GLY A O 1
ATOM 2212 N N . LEU A 1 293 ? -0.359 0.742 6.174 1.00 98.69 293 LEU A N 1
ATOM 2213 C CA . LEU A 1 293 ? 0.620 1.831 6.213 1.00 98.69 293 LEU A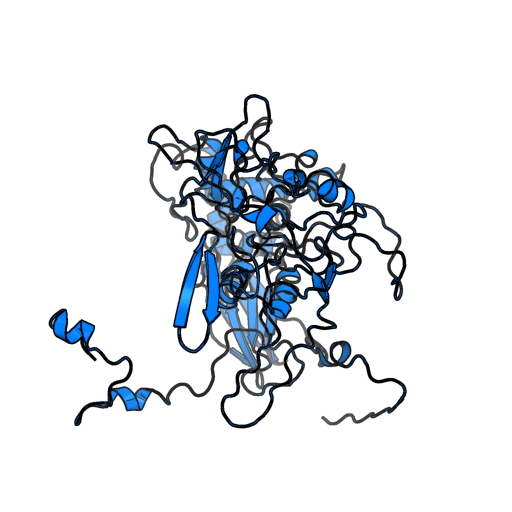 CA 1
ATOM 2214 C C . LEU A 1 293 ? 0.260 2.908 7.244 1.00 98.69 293 LEU A C 1
ATOM 2216 O O . LEU A 1 293 ? -0.852 2.937 7.772 1.00 98.69 293 LEU A O 1
ATOM 2220 N N . LEU A 1 294 ? 1.203 3.809 7.517 1.00 98.88 294 LEU A N 1
ATOM 2221 C CA . LEU A 1 294 ? 1.020 4.979 8.371 1.00 98.88 294 LEU A CA 1
ATOM 2222 C C . LEU A 1 294 ? 0.758 6.235 7.519 1.00 98.88 294 LEU A C 1
ATOM 2224 O O . LEU A 1 294 ? 1.683 6.829 6.969 1.00 98.88 294 LEU A O 1
ATOM 2228 N N . ASN A 1 295 ? -0.505 6.671 7.430 1.00 98.88 295 ASN A N 1
ATOM 2229 C CA . ASN A 1 295 ? -0.912 7.823 6.609 1.00 98.88 295 ASN A CA 1
ATOM 2230 C C . ASN A 1 295 ? -0.098 9.116 6.846 1.00 98.88 295 ASN A C 1
ATOM 2232 O O . ASN A 1 295 ? 0.365 9.682 5.859 1.00 98.88 295 ASN A O 1
ATOM 2236 N N . PRO A 1 296 ? 0.129 9.603 8.087 1.00 98.56 296 PRO A N 1
ATOM 2237 C CA . PRO A 1 296 ? 0.928 10.813 8.297 1.00 98.56 296 PRO A CA 1
ATOM 2238 C C . PRO A 1 296 ? 2.372 10.665 7.792 1.00 98.56 296 PRO A C 1
ATOM 2240 O O . PRO A 1 296 ? 2.927 11.623 7.259 1.00 98.56 296 PRO A O 1
ATOM 2243 N N . ALA A 1 297 ? 2.976 9.475 7.879 1.00 98.62 297 ALA A N 1
ATOM 2244 C CA . ALA A 1 297 ? 4.305 9.231 7.317 1.00 98.62 297 ALA A CA 1
ATOM 2245 C C . ALA A 1 297 ? 4.302 9.304 5.781 1.00 98.62 297 ALA A C 1
ATOM 2247 O O . ALA A 1 297 ? 5.223 9.878 5.203 1.00 98.62 297 ALA A O 1
ATOM 2248 N N . LEU A 1 298 ? 3.241 8.820 5.125 1.00 98.81 298 LEU A N 1
ATOM 2249 C CA . LEU A 1 298 ? 3.064 8.959 3.676 1.00 98.81 298 LEU A CA 1
ATOM 2250 C C . LEU A 1 298 ? 2.825 10.422 3.255 1.00 98.81 298 LEU A C 1
ATOM 2252 O O . LEU A 1 298 ? 3.381 10.871 2.251 1.00 98.81 298 LEU A O 1
ATOM 2256 N N . VAL A 1 299 ? 2.044 11.182 4.038 1.00 98.62 299 VAL A N 1
ATOM 2257 C CA . VAL A 1 299 ? 1.882 12.643 3.883 1.00 98.62 299 VAL A CA 1
ATOM 2258 C C . VAL A 1 299 ? 3.247 13.328 3.946 1.00 98.62 299 VAL A C 1
ATOM 2260 O O . VAL A 1 299 ? 3.551 14.155 3.088 1.00 98.62 299 VAL A O 1
ATOM 2263 N N . GLU A 1 300 ? 4.091 12.965 4.916 1.00 97.25 300 GLU A N 1
ATOM 2264 C CA . GLU A 1 300 ? 5.449 13.497 5.007 1.00 97.25 300 GLU A CA 1
ATOM 2265 C C . GLU A 1 300 ? 6.280 13.091 3.786 1.00 97.25 300 GLU A C 1
ATOM 2267 O O . GLU A 1 300 ? 6.860 13.970 3.154 1.00 97.25 300 GLU A O 1
ATOM 2272 N N . THR A 1 301 ? 6.291 11.822 3.361 1.00 97.31 301 THR A N 1
ATOM 2273 C CA . THR A 1 301 ? 7.037 11.390 2.163 1.00 97.31 301 THR A CA 1
ATOM 2274 C C . THR A 1 301 ? 6.663 12.224 0.932 1.00 97.31 301 THR A C 1
ATOM 2276 O O . THR A 1 301 ? 7.553 12.732 0.244 1.00 97.31 301 THR A O 1
ATOM 2279 N N . TYR A 1 302 ? 5.369 12.448 0.687 1.00 97.62 302 TYR A N 1
ATOM 2280 C CA . TYR A 1 302 ? 4.888 13.190 -0.483 1.00 97.62 302 TYR A CA 1
ATOM 2281 C C . TYR A 1 302 ? 5.083 14.702 -0.382 1.00 97.62 302 TYR A C 1
ATOM 2283 O O . TYR A 1 302 ? 5.633 15.300 -1.308 1.00 97.62 302 TYR A O 1
ATOM 2291 N N . PHE A 1 303 ? 4.665 15.323 0.721 1.00 95.81 303 PHE A N 1
ATOM 2292 C CA . PHE A 1 303 ? 4.515 16.781 0.808 1.00 95.81 303 PHE A CA 1
ATOM 2293 C C . PHE A 1 303 ? 5.577 17.471 1.668 1.00 95.81 303 PHE A C 1
ATOM 2295 O O . PHE A 1 303 ? 5.785 18.673 1.530 1.00 95.81 303 PHE A O 1
ATOM 2302 N N . GLY A 1 304 ? 6.276 16.731 2.529 1.00 92.56 304 GLY A N 1
ATOM 2303 C CA . GLY A 1 304 ? 7.433 17.243 3.260 1.00 92.56 304 GLY A CA 1
ATOM 2304 C C . GLY A 1 304 ? 7.164 18.415 4.185 1.00 92.56 304 GLY A C 1
ATOM 2305 O O . GLY A 1 304 ? 7.979 19.335 4.262 1.00 92.56 304 GLY A O 1
ATOM 2306 N N . ASN A 1 305 ? 6.024 18.394 4.871 1.00 90.81 305 ASN A N 1
ATOM 2307 C CA . ASN A 1 305 ? 5.571 19.495 5.712 1.00 90.81 305 ASN A CA 1
ATOM 2308 C C . ASN A 1 305 ? 6.545 19.765 6.868 1.00 90.81 305 ASN A C 1
ATOM 2310 O O . ASN A 1 305 ? 6.801 20.925 7.176 1.00 90.81 305 ASN A O 1
ATOM 2314 N N . THR A 1 306 ? 7.132 18.723 7.471 1.00 88.44 306 THR A N 1
ATOM 2315 C CA . THR A 1 306 ? 8.119 18.883 8.551 1.00 88.44 306 THR A CA 1
ATOM 2316 C C . THR A 1 306 ? 9.500 19.270 8.015 1.00 88.44 306 THR A C 1
ATOM 2318 O O . THR A 1 306 ? 10.158 20.144 8.583 1.00 88.44 306 THR A O 1
ATOM 2321 N N . ARG A 1 307 ? 9.962 18.654 6.916 1.00 84.44 307 ARG A N 1
ATOM 2322 C CA . ARG A 1 307 ? 11.305 18.942 6.375 1.00 84.44 307 ARG A CA 1
ATOM 2323 C C . ARG A 1 307 ? 11.430 20.322 5.723 1.00 84.44 307 ARG A C 1
ATOM 2325 O O . ARG A 1 307 ? 12.500 20.920 5.798 1.00 84.44 307 ARG A O 1
ATOM 2332 N N . ALA A 1 308 ? 10.360 20.844 5.118 1.00 80.88 308 ALA A N 1
ATOM 2333 C CA . ALA A 1 308 ? 10.388 22.135 4.428 1.00 80.88 308 ALA A CA 1
ATOM 2334 C C . ALA A 1 308 ? 10.522 23.327 5.396 1.00 80.88 308 ALA A C 1
ATOM 2336 O O . ALA A 1 308 ? 11.186 24.306 5.073 1.00 80.88 308 ALA A O 1
ATOM 2337 N N . SER A 1 309 ? 9.956 23.245 6.607 1.00 69.00 309 SER A N 1
ATOM 2338 C CA . SER A 1 309 ? 10.033 24.320 7.612 1.00 69.00 309 SER A CA 1
ATOM 2339 C C . SER A 1 309 ? 11.378 24.407 8.345 1.00 69.00 309 SER A C 1
ATOM 2341 O O . SER A 1 309 ? 11.607 25.350 9.096 1.00 69.00 309 SER A O 1
ATOM 2343 N N . GLY A 1 310 ? 12.257 23.413 8.176 1.00 59.31 310 GLY A N 1
ATOM 2344 C CA . GLY A 1 310 ? 13.555 23.336 8.858 1.00 59.31 310 GLY A CA 1
ATOM 2345 C C . GLY A 1 310 ? 14.692 24.109 8.179 1.00 59.31 310 GLY A C 1
ATOM 2346 O O . GLY A 1 310 ? 15.806 24.116 8.700 1.00 59.31 310 GLY A O 1
ATOM 2347 N N . SER A 1 311 ? 14.444 24.736 7.024 1.00 58.34 311 SER A N 1
ATOM 2348 C CA . SER A 1 311 ? 15.447 25.453 6.229 1.00 58.34 311 SER A CA 1
ATOM 2349 C C . SER A 1 311 ? 15.007 26.895 5.970 1.00 58.34 311 SER A C 1
ATOM 2351 O O . SER A 1 311 ? 13.950 27.126 5.398 1.00 58.34 311 SER A O 1
ATOM 2353 N N . GLY A 1 312 ? 15.843 27.878 6.330 1.00 53.03 312 GLY A N 1
ATOM 2354 C CA . GLY A 1 312 ? 15.640 29.291 5.958 1.00 53.03 312 GLY A CA 1
ATOM 2355 C C . GLY A 1 312 ? 15.910 29.593 4.474 1.00 53.03 312 GLY A C 1
ATOM 2356 O O . GLY A 1 312 ? 15.714 30.718 4.025 1.00 53.03 312 GLY A O 1
ATOM 2357 N N . SER A 1 313 ? 16.374 28.596 3.713 1.00 55.44 313 SER A N 1
ATOM 2358 C CA . SER A 1 313 ? 16.542 28.644 2.260 1.00 55.44 313 SER A CA 1
ATOM 2359 C C . SER A 1 313 ? 15.336 27.972 1.596 1.00 55.44 313 SER A C 1
ATOM 2361 O O . SER A 1 313 ? 15.170 26.758 1.718 1.00 55.44 313 SER A O 1
ATOM 2363 N N . ASN A 1 314 ? 14.511 28.753 0.888 1.00 53.69 314 ASN A N 1
ATOM 2364 C CA . ASN A 1 314 ? 13.287 28.330 0.180 1.00 53.69 314 ASN A CA 1
ATOM 2365 C C . ASN A 1 314 ? 13.556 27.466 -1.079 1.00 53.69 314 ASN A C 1
ATOM 2367 O O . ASN A 1 314 ? 12.851 27.585 -2.078 1.00 53.69 314 ASN A O 1
ATOM 2371 N N . THR A 1 315 ? 14.577 26.607 -1.070 1.00 49.22 315 THR A N 1
ATOM 2372 C CA . THR A 1 315 ? 14.926 25.741 -2.216 1.00 49.22 315 THR A CA 1
ATOM 2373 C C . THR A 1 315 ? 13.908 24.620 -2.456 1.00 49.22 315 THR A C 1
ATOM 2375 O O . THR A 1 315 ? 13.832 24.096 -3.560 1.00 49.22 315 THR A O 1
ATOM 2378 N N . THR A 1 316 ? 13.067 24.288 -1.470 1.00 55.97 316 THR A N 1
ATOM 2379 C CA . THR A 1 316 ? 11.865 23.455 -1.642 1.00 55.97 316 THR A CA 1
ATOM 2380 C C . THR A 1 316 ? 10.811 23.902 -0.626 1.00 55.97 316 THR A C 1
ATOM 2382 O O . THR A 1 316 ? 11.071 23.881 0.576 1.00 55.97 316 THR A O 1
ATOM 2385 N N . SER A 1 317 ? 9.638 24.343 -1.084 1.00 76.88 317 SER A N 1
ATOM 2386 C CA . SER A 1 317 ? 8.535 24.782 -0.205 1.00 76.88 317 SER A CA 1
ATOM 2387 C C . SER A 1 317 ? 7.520 23.654 -0.003 1.00 76.88 317 SER A C 1
ATOM 2389 O O . SER A 1 317 ? 7.406 22.787 -0.851 1.00 76.88 317 SER A O 1
ATOM 2391 N N . SER A 1 318 ? 6.782 23.601 1.107 1.00 87.06 318 SER A N 1
ATOM 2392 C CA . SER A 1 318 ? 5.698 22.610 1.241 1.00 87.06 318 SER A CA 1
ATOM 2393 C C . SER A 1 318 ? 4.414 23.127 0.567 1.00 87.06 318 SER A C 1
ATOM 2395 O O . SER A 1 318 ? 4.079 24.304 0.734 1.00 87.06 318 SER A O 1
ATOM 2397 N N . PRO A 1 319 ? 3.637 22.272 -0.134 1.00 91.56 319 PRO A N 1
ATOM 2398 C CA . PRO A 1 319 ? 2.325 22.646 -0.660 1.00 91.56 319 PRO A CA 1
ATOM 2399 C C . PRO A 1 319 ? 1.248 22.801 0.430 1.00 91.56 319 PRO A C 1
ATOM 2401 O O . PRO A 1 319 ? 0.123 23.183 0.111 1.00 91.56 319 PRO A O 1
ATOM 2404 N N . GLY A 1 320 ? 1.549 22.487 1.697 1.00 93.75 320 GLY A N 1
ATOM 2405 C CA . GLY A 1 320 ? 0.628 22.618 2.831 1.00 93.75 320 GLY A CA 1
ATOM 2406 C C . GLY A 1 320 ? -0.559 21.651 2.796 1.00 93.75 320 GLY A C 1
ATOM 2407 O O . GLY A 1 320 ? -1.591 21.935 3.401 1.00 93.75 320 GLY A O 1
ATOM 2408 N N . ILE A 1 321 ? -0.446 20.537 2.067 1.00 96.69 321 ILE A N 1
ATOM 2409 C CA . ILE A 1 321 ? -1.460 19.476 2.016 1.00 96.69 321 ILE A CA 1
ATOM 2410 C C . ILE A 1 321 ? -1.209 18.493 3.165 1.00 96.69 321 ILE A C 1
ATOM 2412 O O . ILE A 1 321 ? -0.068 18.104 3.417 1.00 96.69 321 ILE A O 1
ATOM 2416 N N . GLY A 1 322 ? -2.267 18.053 3.846 1.00 97.56 322 GLY A N 1
ATOM 2417 C CA . GLY A 1 322 ? -2.132 17.058 4.908 1.00 97.56 322 GLY A CA 1
ATOM 2418 C C . GLY A 1 322 ? -3.446 16.626 5.544 1.00 97.56 322 GLY A C 1
ATOM 2419 O O . GLY A 1 322 ? -4.538 16.980 5.092 1.00 97.56 322 GLY A O 1
ATOM 2420 N N . PHE A 1 323 ? -3.327 15.847 6.615 1.00 97.88 323 PHE A N 1
ATOM 2421 C CA . PHE A 1 323 ? -4.436 15.454 7.475 1.00 97.88 323 PHE A CA 1
ATOM 2422 C C . PHE A 1 323 ? -4.159 15.937 8.893 1.00 97.88 323 PHE A C 1
ATOM 2424 O O . PHE A 1 323 ? -3.096 15.657 9.436 1.00 97.88 323 PHE A O 1
ATOM 2431 N N . LYS A 1 324 ? -5.124 16.631 9.493 1.00 96.12 324 LYS A N 1
ATOM 2432 C CA . LYS A 1 324 ? -5.093 17.052 10.895 1.00 96.12 324 LYS A CA 1
ATOM 2433 C C . LYS A 1 324 ? -6.295 16.470 11.633 1.00 96.12 324 LYS A C 1
ATOM 2435 O O . LYS A 1 324 ? -7.417 16.592 11.138 1.00 96.12 324 LYS A O 1
ATOM 2440 N N . ILE A 1 325 ? -6.088 15.859 12.800 1.00 94.62 325 ILE A N 1
ATOM 2441 C CA . ILE A 1 325 ? -7.209 15.408 13.644 1.00 94.62 325 ILE A CA 1
ATOM 2442 C C . ILE A 1 325 ? -8.097 16.623 14.001 1.00 94.62 325 ILE A C 1
ATOM 2444 O O . ILE A 1 325 ? -7.555 17.687 14.314 1.00 94.62 325 ILE A O 1
ATOM 2448 N N . PRO A 1 326 ? -9.440 16.511 13.914 1.00 91.38 326 PRO A N 1
ATOM 2449 C CA . PRO A 1 326 ? -10.348 17.616 14.227 1.00 91.38 326 PRO A CA 1
ATOM 2450 C C . PRO A 1 326 ? -10.169 18.107 15.670 1.00 91.38 326 PRO A C 1
ATOM 2452 O O . PRO A 1 326 ? -9.865 17.338 16.581 1.00 91.38 326 PRO A O 1
ATOM 2455 N N . GLU A 1 327 ? -10.352 19.408 15.880 1.00 85.00 327 GLU A N 1
ATOM 2456 C CA . GLU A 1 327 ? -10.095 20.049 17.167 1.00 85.00 327 GLU A CA 1
ATOM 2457 C C . GLU A 1 327 ? -11.193 19.714 18.185 1.00 85.00 327 GLU A C 1
ATOM 2459 O O . GLU A 1 327 ? -12.382 19.663 17.866 1.00 85.00 327 GLU A O 1
ATOM 2464 N N . GLN A 1 328 ? -10.797 19.520 19.446 1.00 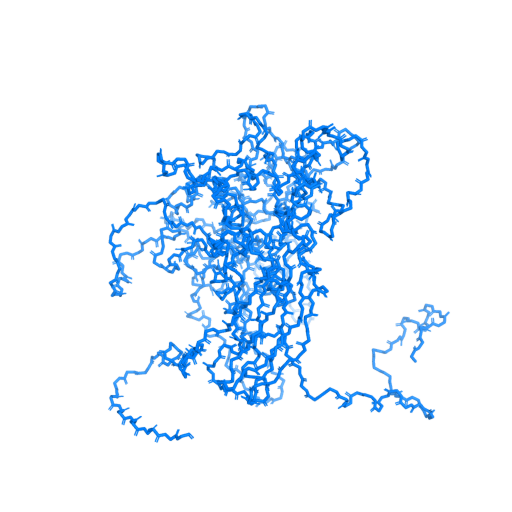78.31 328 GLN A N 1
ATOM 2465 C CA . GLN A 1 328 ? -11.723 19.146 20.522 1.00 78.31 328 GLN A CA 1
ATOM 2466 C C . GLN A 1 328 ? -12.662 20.293 20.938 1.00 78.31 328 GLN A C 1
ATOM 2468 O O . GLN A 1 328 ? -13.772 20.066 21.434 1.00 78.31 328 GLN A O 1
ATOM 2473 N N . SER A 1 329 ? -12.250 21.533 20.685 1.00 71.75 329 SER A N 1
ATOM 2474 C CA . SER A 1 329 ? -12.991 22.765 20.957 1.00 71.75 329 SER A CA 1
ATOM 2475 C C . SER A 1 329 ? -12.758 23.769 19.829 1.00 71.75 329 SER A C 1
ATOM 2477 O O . SER A 1 329 ? -11.669 23.791 19.267 1.00 71.75 329 SER A O 1
ATOM 2479 N N . GLY A 1 330 ? -13.740 24.626 19.539 1.00 72.44 330 GLY A N 1
ATOM 2480 C CA . GLY A 1 330 ? -13.646 25.645 18.486 1.00 72.44 330 GLY A CA 1
ATOM 2481 C C . GLY A 1 330 ? -14.583 25.367 17.311 1.00 72.44 330 GLY A C 1
ATOM 2482 O O . GLY A 1 330 ? -15.616 24.722 17.475 1.00 72.44 330 GLY A O 1
ATOM 2483 N N . THR A 1 331 ? -14.240 25.880 16.129 1.00 65.62 331 THR A N 1
ATOM 2484 C CA . THR A 1 331 ? -15.075 25.803 14.915 1.00 65.62 331 THR A CA 1
ATOM 2485 C C . THR A 1 331 ? -14.769 24.590 14.027 1.00 65.62 331 THR A C 1
ATOM 2487 O O . THR A 1 331 ? -15.585 24.246 13.176 1.00 65.62 331 THR A O 1
ATOM 2490 N N . ASN A 1 332 ? -13.641 23.901 14.240 1.00 72.88 332 ASN A N 1
ATOM 2491 C CA . ASN A 1 332 ? -13.168 22.779 13.416 1.00 72.88 332 ASN A CA 1
ATOM 2492 C C . ASN A 1 332 ? -13.351 21.416 14.108 1.00 72.88 332 ASN A C 1
ATOM 2494 O O . ASN A 1 332 ? -12.400 20.652 14.270 1.00 72.88 332 ASN A O 1
ATOM 2498 N N . THR A 1 333 ? -14.576 21.109 14.534 1.00 84.50 333 THR A N 1
ATOM 2499 C CA . THR A 1 333 ? -14.895 19.917 15.345 1.00 84.50 333 THR A CA 1
ATOM 2500 C C . THR A 1 333 ? -15.209 18.660 14.535 1.00 84.50 333 THR A C 1
ATOM 2502 O O . THR A 1 333 ? -15.457 17.602 15.103 1.00 84.50 333 THR A O 1
ATOM 2505 N N . THR A 1 334 ? -15.204 18.736 13.205 1.00 90.38 334 THR A N 1
ATOM 2506 C CA . THR A 1 334 ? -15.455 17.580 12.336 1.00 90.38 334 THR A CA 1
ATOM 2507 C C . THR A 1 334 ? -14.397 17.486 11.250 1.00 90.38 334 THR A C 1
ATOM 2509 O O . THR A 1 334 ? -13.810 18.494 10.859 1.00 90.38 334 THR A O 1
ATOM 2512 N N . SER A 1 335 ? -14.146 16.273 10.763 1.00 94.12 335 SER A N 1
ATOM 2513 C CA . SER A 1 335 ? -13.190 16.011 9.694 1.00 94.12 335 SER A CA 1
ATOM 2514 C C . SER A 1 335 ? -13.908 15.482 8.466 1.00 94.12 335 SER A C 1
ATOM 2516 O O . SER A 1 335 ? -14.521 14.418 8.518 1.00 94.12 335 SER A O 1
ATOM 2518 N N . LYS A 1 336 ? -13.822 16.214 7.355 1.00 95.62 336 LYS A N 1
ATOM 2519 C CA . LYS A 1 336 ? -14.251 15.748 6.034 1.00 95.62 336 LYS A CA 1
ATOM 2520 C C . LYS A 1 336 ? -13.001 15.494 5.206 1.00 95.62 336 LYS A C 1
ATOM 2522 O O . LYS A 1 336 ? -12.423 16.422 4.645 1.00 95.62 336 LYS A O 1
ATOM 2527 N N . ALA A 1 337 ? -12.557 14.249 5.198 1.00 97.38 337 ALA A N 1
ATOM 2528 C CA . ALA A 1 337 ? -11.340 13.839 4.522 1.00 97.38 337 ALA A CA 1
ATOM 2529 C C . ALA A 1 337 ? -11.649 13.122 3.207 1.00 97.38 337 ALA A C 1
ATOM 2531 O O . ALA A 1 337 ? -12.740 12.584 3.009 1.00 97.38 337 ALA A O 1
ATOM 2532 N N . VAL A 1 338 ? -10.672 13.095 2.309 1.00 97.81 338 VAL A N 1
ATOM 2533 C CA . VAL A 1 338 ? -10.758 12.365 1.044 1.00 97.81 338 VAL A CA 1
ATOM 2534 C C . VAL A 1 338 ? -9.391 11.802 0.676 1.00 97.81 338 VAL A C 1
ATOM 2536 O O . VAL A 1 338 ? -8.358 12.385 1.012 1.00 97.81 338 VAL A O 1
ATOM 2539 N N . LEU A 1 339 ? -9.382 10.637 0.030 1.00 98.81 339 LEU A N 1
ATOM 2540 C CA . LEU A 1 339 ? -8.167 10.081 -0.555 1.00 98.81 339 LEU A CA 1
ATOM 2541 C C . LEU A 1 339 ? -7.806 10.864 -1.820 1.00 98.81 339 LEU A C 1
ATOM 2543 O O . LEU A 1 339 ? -8.673 11.181 -2.631 1.00 98.81 339 LEU A O 1
ATOM 2547 N N . ILE A 1 340 ? -6.518 11.139 -2.002 1.00 98.06 340 ILE A N 1
ATOM 2548 C CA . ILE A 1 340 ? -5.965 11.741 -3.219 1.00 98.06 340 ILE A CA 1
ATOM 2549 C C . ILE A 1 340 ? -4.724 10.969 -3.667 1.00 98.06 340 ILE A C 1
ATOM 2551 O O . ILE A 1 340 ? -4.062 10.310 -2.867 1.00 98.06 340 ILE A O 1
ATOM 2555 N N . THR A 1 341 ? -4.380 11.061 -4.948 1.00 98.06 341 THR A N 1
ATOM 2556 C CA . THR A 1 341 ? -3.084 10.590 -5.469 1.00 98.06 341 THR A CA 1
ATOM 2557 C C . THR A 1 341 ? -2.130 11.771 -5.658 1.00 98.06 341 THR A C 1
ATOM 2559 O O . THR A 1 341 ? -2.605 12.858 -5.985 1.00 98.06 341 THR A O 1
ATOM 2562 N N . PRO A 1 342 ? -0.801 11.589 -5.549 1.00 96.06 342 PRO A N 1
ATOM 2563 C CA . PRO A 1 342 ? 0.158 12.697 -5.620 1.00 96.06 342 PRO A CA 1
ATOM 2564 C C . PRO A 1 342 ? 0.329 13.317 -7.023 1.00 96.06 342 PRO A C 1
ATOM 2566 O O . PRO A 1 342 ? 1.085 14.271 -7.174 1.00 96.06 342 PRO A O 1
ATOM 2569 N N . GLY A 1 343 ? -0.350 12.806 -8.058 1.00 95.62 343 GLY A N 1
ATOM 2570 C CA . GLY A 1 343 ? -0.346 13.409 -9.399 1.00 95.62 343 GLY A CA 1
ATOM 2571 C C . GLY A 1 343 ? 0.624 12.795 -10.411 1.00 95.62 343 GLY A C 1
ATOM 2572 O O . GLY A 1 343 ? 0.753 13.323 -11.511 1.00 95.62 343 GLY A O 1
ATOM 2573 N N . LEU A 1 344 ? 1.299 11.690 -10.071 1.00 98.12 344 LEU A N 1
ATOM 2574 C CA . LEU A 1 344 ? 2.057 10.901 -11.048 1.00 98.12 344 LEU A CA 1
ATOM 2575 C C . LEU A 1 344 ? 1.110 10.114 -11.968 1.00 98.12 344 LEU A C 1
ATOM 2577 O O . LEU A 1 344 ? 0.070 9.626 -11.518 1.00 98.12 344 LEU A O 1
ATOM 2581 N N . ALA A 1 345 ? 1.501 9.944 -13.232 1.00 98.25 345 ALA A N 1
ATOM 2582 C CA . ALA A 1 345 ? 0.684 9.319 -14.279 1.00 98.25 345 ALA A CA 1
ATOM 2583 C C . ALA A 1 345 ? 1.140 7.901 -14.681 1.00 98.25 345 ALA A C 1
ATOM 2585 O O . ALA A 1 345 ? 0.646 7.356 -15.664 1.00 98.25 345 ALA A O 1
ATOM 2586 N N . TRP A 1 346 ? 2.055 7.288 -13.921 1.00 98.62 346 TRP A N 1
ATOM 2587 C CA . TRP A 1 346 ? 2.458 5.896 -14.131 1.00 98.62 346 TRP A CA 1
ATOM 2588 C C . TRP A 1 346 ? 1.321 4.931 -13.783 1.00 98.62 346 TRP A C 1
ATOM 2590 O O . TRP A 1 346 ? 0.657 5.082 -12.748 1.00 98.62 346 TRP A O 1
ATOM 2600 N N . THR A 1 347 ? 1.125 3.919 -14.623 1.00 98.69 347 THR A N 1
ATOM 2601 C CA . THR A 1 347 ? 0.065 2.914 -14.495 1.00 98.69 347 THR A CA 1
ATOM 2602 C C . THR A 1 347 ? 0.651 1.511 -14.316 1.00 98.69 347 THR A C 1
ATOM 2604 O O . THR A 1 347 ? 1.778 1.248 -14.733 1.00 98.69 347 THR A O 1
ATOM 2607 N N . PRO A 1 348 ? -0.094 0.553 -13.735 1.00 98.38 348 PRO A N 1
ATOM 2608 C CA . PRO A 1 348 ? 0.364 -0.836 -13.657 1.00 98.38 348 PRO A CA 1
ATOM 2609 C C . PRO A 1 348 ? 0.440 -1.544 -15.022 1.00 98.38 348 PRO A C 1
ATOM 2611 O O . PRO A 1 348 ? 0.892 -2.684 -15.072 1.00 98.38 348 PRO A O 1
ATOM 2614 N N . GLN A 1 349 ? 0.002 -0.899 -16.111 1.00 98.56 349 GLN A N 1
ATOM 2615 C CA . GLN A 1 349 ? 0.138 -1.400 -17.482 1.00 98.56 349 GLN A CA 1
ATOM 2616 C C . GLN A 1 349 ? 1.424 -0.915 -18.168 1.00 98.56 349 GLN A C 1
ATOM 2618 O O . GLN A 1 349 ? 1.734 -1.371 -19.268 1.00 98.56 349 GLN A O 1
ATOM 2623 N N . ASP A 1 350 ? 2.192 -0.037 -17.517 1.00 98.69 350 ASP A N 1
ATOM 2624 C CA . ASP A 1 350 ? 3.447 0.517 -18.028 1.00 98.69 350 ASP A CA 1
ATOM 2625 C C . ASP A 1 350 ? 4.575 -0.522 -17.899 1.00 98.69 350 ASP A C 1
ATOM 2627 O O . ASP A 1 350 ? 5.491 -0.392 -17.085 1.00 98.69 350 ASP A O 1
ATOM 2631 N N . VAL A 1 351 ? 4.459 -1.609 -18.664 1.00 98.81 351 VAL A N 1
ATOM 2632 C CA . VAL A 1 351 ? 5.341 -2.779 -18.623 1.00 98.81 351 VAL A CA 1
ATOM 2633 C C . VAL A 1 351 ? 6.128 -2.873 -19.926 1.00 98.81 351 VAL A C 1
ATOM 2635 O O . VAL A 1 351 ? 5.564 -2.998 -21.013 1.00 98.81 351 VAL A O 1
ATOM 2638 N N . GLY A 1 352 ? 7.450 -2.791 -19.819 1.00 98.75 352 GLY A N 1
ATOM 2639 C CA . GLY A 1 352 ? 8.383 -2.877 -20.936 1.00 98.75 352 GLY A CA 1
ATOM 2640 C C . GLY A 1 352 ? 8.601 -4.306 -21.425 1.00 98.75 352 GLY A C 1
ATOM 2641 O O . GLY A 1 352 ? 8.119 -5.278 -20.844 1.00 98.75 352 GLY A O 1
ATOM 2642 N N . ASN A 1 353 ? 9.378 -4.443 -22.500 1.00 98.75 353 ASN A N 1
ATOM 2643 C CA . ASN A 1 353 ? 9.760 -5.755 -23.007 1.00 98.75 353 ASN A CA 1
ATOM 2644 C C . ASN A 1 353 ? 10.644 -6.511 -21.999 1.00 98.75 353 ASN A C 1
ATOM 2646 O O . ASN A 1 353 ? 11.468 -5.916 -21.302 1.00 98.75 353 ASN A O 1
ATOM 2650 N N . LEU A 1 354 ? 10.495 -7.837 -21.960 1.00 98.75 354 LEU A N 1
ATOM 2651 C CA . LEU A 1 354 ? 11.324 -8.710 -21.135 1.00 98.75 354 LEU A CA 1
ATOM 2652 C C . LEU A 1 354 ? 12.716 -8.860 -21.763 1.00 98.75 354 LEU A C 1
ATOM 2654 O O . LEU A 1 354 ? 12.836 -9.131 -22.959 1.00 98.75 354 LEU A O 1
ATOM 2658 N N . VAL A 1 355 ? 13.762 -8.726 -20.953 1.00 98.56 355 VAL A N 1
ATOM 2659 C CA . VAL A 1 355 ? 15.153 -8.966 -21.350 1.00 98.56 355 VAL A CA 1
ATOM 2660 C C . VAL A 1 355 ? 15.808 -9.984 -20.422 1.00 98.56 355 VAL A C 1
ATOM 2662 O O . VAL A 1 355 ? 15.417 -10.129 -19.264 1.00 98.56 355 VAL A O 1
ATOM 2665 N N . VAL A 1 356 ? 16.809 -10.700 -20.933 1.00 98.62 356 VAL A N 1
ATOM 2666 C CA . VAL A 1 356 ? 17.494 -11.782 -20.214 1.00 98.62 356 VAL A CA 1
ATOM 2667 C C . VAL A 1 356 ? 18.989 -11.494 -20.168 1.00 98.62 356 VAL A C 1
ATOM 2669 O O . VAL A 1 356 ? 19.598 -11.252 -21.208 1.00 98.62 356 VAL A O 1
ATOM 2672 N N . SER A 1 357 ? 19.581 -11.558 -18.975 1.00 97.38 357 SER A N 1
ATOM 2673 C CA . SER A 1 357 ? 21.030 -11.441 -18.766 1.00 97.38 357 SER A CA 1
ATOM 2674 C C . SER A 1 357 ? 21.493 -12.540 -17.808 1.00 97.38 357 SER A C 1
ATOM 2676 O O . SER A 1 357 ? 21.134 -12.551 -16.627 1.00 97.38 357 SER A O 1
ATOM 2678 N N . GLY A 1 358 ? 22.244 -13.517 -18.323 1.00 96.62 358 GLY A N 1
ATOM 2679 C CA . GLY A 1 358 ? 22.627 -14.709 -17.562 1.00 96.62 358 GLY A CA 1
ATOM 2680 C C . GLY A 1 358 ? 21.407 -15.504 -17.081 1.00 96.62 358 GLY A C 1
ATOM 2681 O O . GLY A 1 358 ? 20.587 -15.943 -17.882 1.00 96.62 358 GLY A O 1
ATOM 2682 N N . THR A 1 359 ? 21.283 -15.688 -15.765 1.00 97.44 359 THR A N 1
ATOM 2683 C CA . THR A 1 359 ? 20.146 -16.366 -15.109 1.00 97.44 359 THR A CA 1
ATOM 2684 C C . THR A 1 359 ? 19.081 -15.396 -14.587 1.00 97.44 359 THR A C 1
ATOM 2686 O O . THR A 1 359 ? 18.188 -15.807 -13.844 1.00 97.44 359 THR A O 1
ATOM 2689 N N . THR A 1 360 ? 19.168 -14.118 -14.959 1.00 98.31 360 THR A N 1
ATOM 2690 C CA . THR A 1 360 ? 18.256 -13.063 -14.504 1.00 98.31 360 THR A CA 1
ATOM 2691 C C . THR A 1 360 ? 17.334 -12.613 -15.629 1.00 98.31 360 THR A C 1
ATOM 2693 O O . THR A 1 360 ? 17.692 -12.668 -16.810 1.00 98.31 360 THR A O 1
ATOM 2696 N N . VAL A 1 361 ? 16.139 -12.164 -15.251 1.00 98.50 361 VAL A N 1
ATOM 2697 C CA . VAL A 1 361 ? 15.173 -11.559 -16.173 1.00 98.50 361 VAL A CA 1
ATOM 2698 C C . VAL A 1 361 ? 14.807 -10.166 -15.685 1.00 98.50 361 VAL A C 1
ATOM 2700 O O . VAL A 1 361 ? 14.598 -9.968 -14.486 1.00 98.50 361 VAL A O 1
ATOM 2703 N N . SER A 1 362 ? 14.722 -9.210 -16.604 1.00 98.81 362 SER A N 1
ATOM 2704 C CA . SER A 1 362 ? 14.435 -7.813 -16.281 1.00 98.81 362 SER A CA 1
ATOM 2705 C C . SER A 1 362 ? 13.385 -7.229 -17.210 1.00 98.81 362 SER A C 1
ATOM 2707 O O . SER A 1 362 ? 13.279 -7.626 -18.369 1.00 98.81 362 SER A O 1
ATOM 2709 N N . PHE A 1 363 ? 12.635 -6.253 -16.716 1.00 98.88 363 PHE A N 1
ATOM 2710 C CA . PHE A 1 363 ? 11.748 -5.425 -17.526 1.00 98.88 363 PHE A CA 1
ATOM 2711 C C . PHE A 1 363 ? 11.559 -4.059 -16.866 1.00 98.88 363 PHE A C 1
ATOM 2713 O O . PHE A 1 363 ? 11.713 -3.901 -15.651 1.00 98.88 363 PHE A O 1
ATOM 2720 N N . GLN A 1 364 ? 11.233 -3.062 -17.680 1.00 98.81 364 GLN A N 1
ATOM 2721 C CA . GLN A 1 364 ? 10.859 -1.738 -17.199 1.00 98.81 364 GLN A CA 1
ATOM 2722 C C . GLN A 1 364 ? 9.418 -1.776 -16.655 1.00 98.81 364 GLN A C 1
ATOM 2724 O O . GLN A 1 364 ? 8.531 -2.287 -17.326 1.00 98.81 364 GLN A O 1
ATOM 2729 N N . LEU A 1 365 ? 9.182 -1.247 -15.458 1.00 98.81 365 LEU A N 1
ATOM 2730 C CA . LEU A 1 365 ? 7.878 -1.109 -14.810 1.00 98.81 365 LEU A CA 1
ATOM 2731 C C . LEU A 1 365 ? 7.698 0.348 -14.375 1.00 98.81 365 LEU A C 1
ATOM 2733 O O . LEU A 1 365 ? 8.269 0.788 -13.373 1.00 98.81 365 LEU A O 1
ATOM 2737 N N . GLY A 1 366 ? 6.947 1.115 -15.162 1.00 98.69 366 GLY A N 1
ATOM 2738 C CA . GLY A 1 366 ? 6.913 2.570 -15.053 1.00 98.69 366 GLY A CA 1
ATOM 2739 C C . GLY A 1 366 ? 8.330 3.159 -15.068 1.00 98.69 366 GLY A C 1
ATOM 2740 O O . GLY A 1 366 ? 9.157 2.810 -15.913 1.00 98.69 366 GLY A O 1
ATOM 2741 N N . GLY A 1 367 ? 8.657 4.005 -14.091 1.00 98.44 367 GLY A N 1
ATOM 2742 C CA . GLY A 1 367 ? 9.993 4.596 -13.945 1.00 98.44 367 GLY A CA 1
ATOM 2743 C C . GLY A 1 367 ? 11.059 3.695 -13.299 1.00 98.44 367 GLY A C 1
ATOM 2744 O O . GLY A 1 367 ? 12.150 4.181 -13.008 1.00 98.44 367 GLY A O 1
ATOM 2745 N N . TRP A 1 368 ? 10.785 2.405 -13.067 1.00 98.88 368 TRP A N 1
ATOM 2746 C CA . TRP A 1 368 ? 11.717 1.463 -12.436 1.00 98.88 368 TRP A CA 1
ATOM 2747 C C . TRP A 1 368 ? 12.106 0.317 -13.358 1.00 98.88 368 TRP A C 1
ATOM 2749 O O . TRP A 1 368 ? 11.256 -0.387 -13.885 1.00 98.88 368 TRP A O 1
ATOM 2759 N N . LEU A 1 369 ? 13.398 0.049 -13.487 1.00 98.81 369 LEU A N 1
ATOM 2760 C CA . LEU A 1 369 ? 13.892 -1.180 -14.087 1.00 98.81 369 LEU A CA 1
ATOM 2761 C C . LEU A 1 369 ? 13.993 -2.267 -13.011 1.00 98.81 369 LEU A C 1
ATOM 2763 O O . LEU A 1 369 ? 14.813 -2.172 -12.093 1.00 98.81 369 LEU A O 1
ATOM 2767 N N . VAL A 1 370 ? 13.137 -3.284 -13.125 1.00 98.81 370 VAL A N 1
ATOM 2768 C CA . VAL A 1 370 ? 13.013 -4.391 -12.169 1.00 98.81 370 VAL A CA 1
ATOM 2769 C C . VAL A 1 370 ? 13.769 -5.597 -12.707 1.00 98.81 370 VAL A C 1
ATOM 2771 O O . VAL A 1 370 ? 13.558 -6.002 -13.847 1.00 98.81 370 VAL A O 1
ATOM 2774 N N . THR A 1 371 ? 14.643 -6.185 -11.889 1.00 98.75 371 THR A N 1
ATOM 2775 C CA . THR A 1 371 ? 15.423 -7.379 -12.249 1.00 98.75 371 THR A CA 1
ATOM 2776 C C . THR A 1 371 ? 15.209 -8.488 -11.229 1.00 98.75 371 THR A C 1
ATOM 2778 O O . THR A 1 371 ? 15.525 -8.321 -10.053 1.00 98.75 371 THR A O 1
ATOM 2781 N N . PHE A 1 372 ? 14.709 -9.632 -11.691 1.00 98.75 372 PHE A N 1
ATOM 2782 C CA . PHE A 1 372 ? 14.562 -10.859 -10.912 1.00 98.75 372 PHE A CA 1
ATOM 2783 C C . PHE A 1 372 ? 15.883 -11.617 -10.913 1.00 98.75 372 PHE A C 1
ATOM 2785 O O . PHE A 1 372 ? 16.230 -12.292 -11.885 1.00 98.75 372 PHE A O 1
ATOM 2792 N N . THR A 1 373 ? 16.620 -11.499 -9.810 1.00 98.12 373 THR A N 1
ATOM 2793 C CA . THR A 1 373 ? 17.963 -12.077 -9.675 1.00 98.12 373 THR A CA 1
ATOM 2794 C C . THR A 1 373 ? 17.939 -13.529 -9.215 1.00 98.12 373 THR A C 1
ATOM 2796 O O . THR A 1 373 ? 18.821 -14.299 -9.577 1.00 98.12 373 THR A O 1
ATOM 2799 N N . ASP A 1 374 ? 16.921 -13.919 -8.443 1.00 97.50 374 ASP A N 1
ATOM 2800 C CA . ASP A 1 374 ? 16.890 -15.202 -7.727 1.00 97.50 374 ASP A CA 1
ATOM 2801 C C . ASP A 1 374 ? 15.590 -15.985 -7.974 1.00 97.50 374 ASP A C 1
ATOM 2803 O O . ASP A 1 374 ? 15.068 -16.645 -7.076 1.00 97.50 374 ASP A O 1
ATOM 2807 N N . PHE A 1 375 ? 15.056 -15.919 -9.200 1.00 98.06 375 PHE A N 1
ATOM 2808 C CA . PHE A 1 375 ? 13.885 -16.705 -9.615 1.00 98.06 375 PHE A CA 1
ATOM 2809 C C . PHE A 1 375 ? 14.271 -17.972 -10.394 1.00 98.06 375 PHE A C 1
ATOM 2811 O O . PHE A 1 375 ? 13.882 -19.084 -10.025 1.00 98.06 375 PHE A O 1
ATOM 2818 N N . VAL A 1 376 ? 15.077 -17.835 -11.456 1.00 97.81 376 VAL A N 1
ATOM 2819 C CA . VAL A 1 376 ? 15.486 -18.975 -12.298 1.00 97.81 376 VAL A CA 1
ATOM 2820 C C . VAL A 1 376 ? 16.376 -19.930 -11.501 1.00 97.81 376 VAL A C 1
ATOM 2822 O O . VAL A 1 376 ? 16.072 -21.125 -11.424 1.00 97.81 376 VAL A O 1
ATOM 2825 N N . LYS A 1 377 ? 17.423 -19.384 -10.864 1.00 97.19 377 LYS A N 1
ATOM 2826 C CA . LYS A 1 377 ? 18.358 -20.072 -9.959 1.00 97.19 377 LYS A CA 1
ATOM 2827 C C . LYS A 1 377 ? 18.396 -19.348 -8.600 1.00 97.19 377 LYS A C 1
ATOM 2829 O O . LYS A 1 377 ? 19.229 -18.467 -8.418 1.00 97.19 377 LYS A O 1
ATOM 2834 N N . PRO A 1 378 ? 17.476 -19.666 -7.671 1.00 96.31 378 PRO A N 1
ATOM 2835 C CA . PRO A 1 378 ? 17.388 -18.968 -6.391 1.00 96.31 378 PRO A CA 1
ATOM 2836 C C . PRO A 1 378 ? 18.614 -19.207 -5.504 1.00 96.31 378 PRO A C 1
ATOM 2838 O O . PRO A 1 378 ? 18.976 -20.359 -5.260 1.00 96.31 378 PRO A O 1
ATOM 2841 N N . ARG A 1 379 ? 19.213 -18.135 -4.974 1.00 95.00 379 ARG A N 1
ATOM 2842 C CA . ARG A 1 379 ? 20.246 -18.209 -3.931 1.00 95.00 379 ARG A CA 1
ATOM 2843 C C . ARG A 1 379 ? 19.626 -17.897 -2.570 1.00 95.00 379 ARG A C 1
ATOM 2845 O O . ARG A 1 379 ? 18.972 -16.869 -2.394 1.00 95.00 379 ARG A O 1
ATOM 2852 N N . ALA A 1 380 ? 19.815 -18.790 -1.600 1.00 94.06 380 ALA A N 1
ATOM 2853 C CA . ALA A 1 380 ? 19.322 -18.580 -0.243 1.00 94.06 380 ALA A CA 1
ATOM 2854 C C . ALA A 1 380 ? 20.015 -17.374 0.411 1.00 94.06 380 ALA A C 1
ATOM 2856 O O . ALA A 1 380 ? 21.200 -17.130 0.188 1.00 94.06 380 ALA A O 1
ATOM 2857 N N . GLY A 1 381 ? 19.269 -16.617 1.217 1.00 92.25 381 GLY A N 1
ATOM 2858 C CA . GLY A 1 381 ? 19.794 -15.425 1.879 1.00 92.25 381 GLY A CA 1
ATOM 2859 C C . GLY A 1 381 ? 19.973 -14.214 0.961 1.00 92.25 38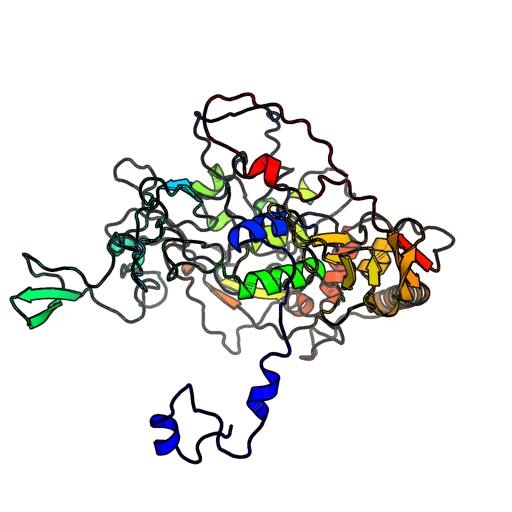1 GLY A C 1
ATOM 2860 O O . GLY A 1 381 ? 20.637 -13.277 1.375 1.00 92.25 381 GLY A O 1
ATOM 2861 N N . TYR A 1 382 ? 19.400 -14.189 -0.246 1.00 96.31 382 TYR A N 1
ATOM 2862 C CA . TYR A 1 382 ? 19.346 -12.991 -1.095 1.00 96.31 382 TYR A CA 1
ATOM 2863 C C . TYR A 1 382 ? 17.934 -12.398 -1.153 1.00 96.31 382 TYR A C 1
ATOM 2865 O O . TYR A 1 382 ? 16.944 -13.126 -1.121 1.00 96.31 382 TYR A O 1
ATOM 2873 N N . LEU A 1 383 ? 17.848 -11.071 -1.300 1.00 96.75 383 LEU A N 1
ATOM 2874 C CA . LEU A 1 383 ? 16.587 -10.334 -1.461 1.00 96.75 383 LEU A CA 1
ATOM 2875 C C . LEU A 1 383 ? 15.751 -10.836 -2.653 1.00 96.75 383 LEU A C 1
ATOM 2877 O O . LEU A 1 383 ? 14.528 -10.906 -2.564 1.00 96.75 383 LEU A O 1
ATOM 2881 N N . GLY A 1 384 ? 16.400 -11.179 -3.768 1.00 96.94 384 GLY A N 1
ATOM 2882 C CA . GLY A 1 384 ? 15.767 -11.732 -4.971 1.00 96.94 384 GLY A CA 1
ATOM 2883 C C . GLY A 1 384 ? 15.311 -10.734 -6.038 1.00 96.94 384 GLY A C 1
ATOM 2884 O O . GLY A 1 384 ? 14.928 -11.161 -7.130 1.00 96.94 384 GLY A O 1
ATOM 2885 N N . LEU A 1 385 ? 15.411 -9.431 -5.764 1.00 97.75 385 LEU A N 1
ATOM 2886 C CA . LEU A 1 385 ? 15.202 -8.363 -6.742 1.00 97.75 385 LEU A CA 1
ATOM 2887 C C . LEU A 1 385 ? 16.309 -7.310 -6.688 1.00 97.75 385 LEU A C 1
ATOM 2889 O O . LEU A 1 385 ? 16.851 -7.005 -5.624 1.00 97.75 385 LEU A O 1
ATOM 2893 N N . GLN A 1 386 ? 16.540 -6.676 -7.836 1.00 98.50 386 GLN A N 1
ATOM 2894 C CA . GLN A 1 386 ? 17.228 -5.393 -7.963 1.00 98.50 386 GLN A CA 1
ATOM 2895 C C . GLN A 1 386 ? 16.297 -4.371 -8.620 1.00 98.50 386 GLN A C 1
ATOM 2897 O O . GLN A 1 386 ? 15.537 -4.703 -9.533 1.00 98.50 386 GLN A O 1
ATOM 2902 N N . LEU A 1 387 ? 16.377 -3.126 -8.153 1.00 98.50 387 LEU A N 1
ATOM 2903 C CA . LEU A 1 387 ? 15.566 -2.004 -8.619 1.00 98.50 387 LEU A CA 1
ATOM 2904 C C . LEU A 1 387 ? 16.493 -0.857 -9.032 1.00 98.50 387 LEU A C 1
ATOM 2906 O O . LEU A 1 387 ? 17.396 -0.491 -8.282 1.00 98.50 387 LEU A O 1
ATOM 2910 N N . SER A 1 388 ? 16.290 -0.294 -10.221 1.00 98.31 388 SER A N 1
ATOM 2911 C CA . SER A 1 388 ? 16.969 0.927 -10.683 1.00 98.31 388 SER A CA 1
ATOM 2912 C C . SER A 1 388 ? 15.924 1.921 -11.179 1.00 98.31 388 SER A C 1
ATOM 2914 O O . SER A 1 388 ? 15.275 1.663 -12.188 1.00 98.31 388 SER A O 1
ATOM 2916 N N . GLY A 1 389 ? 15.715 3.008 -10.440 1.00 98.06 389 GLY A N 1
ATOM 2917 C CA . GLY A 1 389 ? 14.692 4.015 -10.735 1.00 98.06 389 GLY A CA 1
ATOM 2918 C C . GLY A 1 389 ? 15.255 5.230 -11.465 1.00 98.06 389 GLY A C 1
ATOM 2919 O O . GLY A 1 389 ? 16.455 5.491 -11.388 1.00 98.06 389 GLY A O 1
ATOM 2920 N N . LEU A 1 390 ? 14.378 5.970 -12.145 1.00 98.31 390 LEU A N 1
ATOM 2921 C CA . LEU A 1 390 ? 14.676 7.333 -12.591 1.00 98.31 390 LEU A CA 1
ATOM 2922 C C . LEU A 1 390 ? 14.928 8.246 -11.378 1.00 98.31 390 LEU A C 1
ATOM 2924 O O . LEU A 1 390 ? 14.305 8.081 -10.327 1.00 98.31 390 LEU A O 1
ATOM 2928 N N . ASP A 1 391 ? 15.823 9.215 -11.534 1.00 96.31 391 ASP A N 1
ATOM 2929 C CA . ASP A 1 391 ? 16.239 10.139 -10.479 1.00 96.31 391 ASP A CA 1
ATOM 2930 C C . ASP A 1 391 ? 15.501 11.482 -10.584 1.00 96.31 391 ASP A C 1
ATOM 2932 O O . ASP A 1 391 ? 15.684 12.232 -11.537 1.00 96.31 391 ASP A O 1
ATOM 2936 N N . ALA A 1 392 ? 14.676 11.812 -9.588 1.00 92.94 392 ALA A N 1
ATOM 2937 C CA . ALA A 1 392 ? 13.933 13.075 -9.550 1.00 92.94 392 ALA A CA 1
ATOM 2938 C C . ALA A 1 392 ? 14.809 14.311 -9.273 1.00 92.94 392 ALA A C 1
ATOM 2940 O O . ALA A 1 392 ? 14.339 15.442 -9.435 1.00 92.94 392 ALA A O 1
ATOM 2941 N N . SER A 1 393 ? 16.055 14.132 -8.826 1.00 89.44 393 SER A N 1
ATOM 2942 C CA . SER A 1 393 ? 16.982 15.251 -8.631 1.00 89.44 393 SER A CA 1
ATOM 2943 C C . SER A 1 393 ? 17.548 15.767 -9.960 1.00 89.44 393 SER A C 1
ATOM 2945 O O . SER A 1 393 ? 17.741 16.975 -10.116 1.00 89.44 393 SER A O 1
ATOM 2947 N N . ASP A 1 394 ? 17.691 14.887 -10.952 1.00 90.88 394 ASP A N 1
ATOM 2948 C CA . ASP A 1 394 ? 18.044 15.226 -12.331 1.00 90.88 394 ASP A CA 1
ATOM 2949 C C . ASP A 1 394 ? 16.855 15.882 -13.054 1.00 90.88 394 ASP A C 1
ATOM 2951 O O . ASP A 1 394 ? 15.723 15.404 -12.976 1.00 90.88 394 ASP A O 1
ATOM 2955 N N . SER A 1 395 ? 17.082 17.012 -13.732 1.00 88.56 395 SER A N 1
ATOM 2956 C CA . SER A 1 395 ? 16.000 17.802 -14.339 1.00 88.56 395 SER A CA 1
ATOM 2957 C C . SER A 1 395 ? 15.268 17.049 -15.442 1.00 88.56 395 SER A C 1
ATOM 2959 O O . SER A 1 395 ? 14.039 17.066 -15.479 1.00 88.56 395 SER A O 1
ATOM 2961 N N . ASP A 1 396 ? 16.004 16.359 -16.309 1.00 90.69 396 ASP A N 1
ATOM 2962 C CA . ASP A 1 396 ? 15.431 15.698 -17.480 1.00 90.69 396 ASP A CA 1
ATOM 2963 C C . ASP A 1 396 ? 14.646 14.449 -17.059 1.00 90.69 396 ASP A C 1
ATOM 2965 O O . ASP A 1 396 ? 13.521 14.218 -17.511 1.00 90.69 396 ASP A O 1
ATOM 2969 N N . GLN A 1 397 ? 15.196 13.669 -16.124 1.00 95.38 397 GLN A N 1
ATOM 2970 C CA . GLN A 1 397 ? 14.486 12.542 -15.525 1.00 95.38 397 GLN A CA 1
ATOM 2971 C C . GLN A 1 397 ? 13.277 12.984 -14.703 1.00 95.38 397 GLN A C 1
ATOM 2973 O O . GLN A 1 397 ? 12.237 12.331 -14.782 1.00 95.38 397 GLN A O 1
ATOM 2978 N N . ARG A 1 398 ? 13.353 14.096 -13.962 1.00 94.06 398 ARG A N 1
ATOM 2979 C CA . ARG A 1 398 ? 12.200 14.647 -13.234 1.00 94.06 398 ARG A CA 1
ATOM 2980 C C . ARG A 1 398 ? 11.064 15.028 -14.177 1.00 94.06 398 ARG A C 1
ATOM 2982 O O . ARG A 1 398 ? 9.910 14.731 -13.873 1.00 94.06 398 ARG A O 1
ATOM 2989 N N . GLU A 1 399 ? 11.362 15.646 -15.316 1.00 92.94 399 GLU A N 1
ATOM 2990 C CA . GLU A 1 399 ? 10.335 15.998 -16.303 1.00 92.94 399 GLU A CA 1
ATOM 2991 C C . GLU A 1 399 ? 9.697 14.755 -16.933 1.00 92.94 399 GLU A C 1
ATOM 2993 O O . GLU A 1 399 ? 8.477 14.715 -17.089 1.00 92.94 399 GLU A O 1
ATOM 2998 N N . LEU A 1 400 ? 10.472 13.692 -17.176 1.00 96.81 400 LEU A N 1
ATOM 2999 C CA . LEU A 1 400 ? 9.924 12.388 -17.562 1.00 96.81 400 LEU A CA 1
ATOM 3000 C C . LEU A 1 400 ? 9.046 11.772 -16.456 1.00 96.81 400 LEU A C 1
ATOM 3002 O O . LEU A 1 400 ? 7.939 11.319 -16.740 1.00 96.81 400 LEU A O 1
ATOM 3006 N N . ILE A 1 401 ? 9.505 11.769 -15.198 1.00 97.94 401 ILE A N 1
ATOM 3007 C CA . ILE A 1 401 ? 8.765 11.225 -14.044 1.00 97.94 401 ILE A CA 1
ATOM 3008 C C . ILE A 1 401 ? 7.401 11.900 -13.893 1.00 97.94 401 ILE A C 1
ATOM 3010 O O . ILE A 1 401 ? 6.404 11.226 -13.628 1.00 97.94 401 ILE A O 1
ATOM 3014 N N . TRP A 1 402 ? 7.367 13.222 -14.056 1.00 96.50 402 TRP A N 1
ATOM 3015 C CA . TRP A 1 402 ? 6.176 14.048 -13.901 1.00 96.50 402 TRP A CA 1
ATOM 3016 C C . TRP A 1 402 ? 5.438 14.303 -15.218 1.00 96.50 402 TRP A C 1
ATOM 3018 O O . TRP A 1 402 ? 4.537 15.146 -15.242 1.00 96.50 402 TRP A O 1
ATOM 3028 N N . ALA A 1 403 ? 5.777 13.625 -16.315 1.00 95.69 403 ALA A N 1
ATOM 3029 C CA . ALA A 1 403 ? 5.073 13.797 -17.580 1.00 95.69 403 ALA A CA 1
ATOM 3030 C C . ALA A 1 403 ? 3.601 13.345 -17.452 1.00 95.69 403 ALA A C 1
ATOM 3032 O O . ALA A 1 403 ? 3.321 12.381 -16.739 1.00 95.69 403 ALA A O 1
ATOM 3033 N N . PRO A 1 404 ? 2.643 13.985 -18.150 1.00 93.94 404 PRO A N 1
ATOM 3034 C CA . PRO A 1 404 ? 1.246 13.531 -18.172 1.00 93.94 404 PRO A CA 1
ATOM 3035 C C . PRO A 1 404 ? 1.061 12.159 -18.836 1.00 93.94 404 PRO A C 1
ATOM 3037 O O . PRO A 1 404 ? 0.119 11.436 -18.526 1.00 93.94 404 PRO A O 1
ATOM 3040 N N . ARG A 1 405 ? 1.961 11.802 -19.763 1.00 96.44 405 ARG A N 1
ATOM 3041 C CA . ARG A 1 405 ? 1.964 10.534 -20.511 1.00 96.44 405 ARG A CA 1
ATOM 3042 C C . ARG A 1 405 ? 3.365 9.908 -20.505 1.00 96.44 405 ARG A C 1
ATOM 3044 O O . ARG A 1 405 ? 3.988 9.788 -21.560 1.00 96.44 405 ARG A O 1
ATOM 3051 N N . PRO A 1 406 ? 3.896 9.523 -19.334 1.00 97.81 406 PRO A N 1
ATOM 3052 C CA . PRO A 1 406 ? 5.311 9.189 -19.187 1.00 97.81 406 PRO A CA 1
ATOM 3053 C C . PRO A 1 406 ? 5.688 7.917 -19.958 1.00 97.81 406 PRO A C 1
ATOM 3055 O O . PRO A 1 406 ? 6.760 7.837 -20.555 1.00 97.81 406 PRO A O 1
ATOM 3058 N N . TRP A 1 407 ? 4.775 6.946 -20.048 1.00 98.62 407 TRP A N 1
ATOM 3059 C CA . TRP A 1 407 ? 5.022 5.704 -20.778 1.00 98.62 407 TRP A CA 1
ATOM 3060 C C . TRP A 1 407 ? 5.082 5.875 -22.301 1.00 98.62 407 TRP A C 1
ATOM 3062 O O . TRP A 1 407 ? 5.770 5.115 -22.980 1.00 98.62 407 TRP A O 1
ATOM 3072 N N . ALA A 1 408 ? 4.462 6.926 -22.852 1.00 98.19 408 ALA A N 1
ATOM 3073 C CA . ALA A 1 408 ? 4.567 7.240 -24.278 1.00 98.19 408 ALA A CA 1
ATOM 3074 C C . ALA A 1 408 ? 6.004 7.603 -24.701 1.00 98.19 408 ALA A C 1
ATOM 3076 O O . ALA A 1 408 ? 6.315 7.577 -25.895 1.00 98.19 408 ALA A O 1
ATOM 3077 N N . ALA A 1 409 ? 6.891 7.907 -23.746 1.00 98.38 409 ALA A N 1
ATOM 3078 C CA . ALA A 1 409 ? 8.308 8.146 -23.990 1.00 98.38 409 ALA A CA 1
ATOM 3079 C C . ALA A 1 409 ? 9.137 6.854 -24.078 1.00 98.38 409 ALA A C 1
ATOM 3081 O O . ALA A 1 409 ? 10.226 6.890 -24.639 1.00 98.38 409 ALA A O 1
ATOM 3082 N N . PHE A 1 410 ? 8.672 5.709 -23.570 1.00 98.75 410 PHE A N 1
ATOM 3083 C CA . PHE A 1 410 ? 9.478 4.483 -23.530 1.00 98.75 410 PHE A CA 1
ATOM 3084 C C . PHE A 1 410 ? 9.749 3.915 -24.937 1.00 98.75 410 PHE A C 1
ATOM 3086 O O . PHE A 1 410 ? 8.859 3.873 -25.790 1.00 98.75 410 PHE A O 1
ATOM 3093 N N . ARG A 1 411 ? 10.987 3.480 -25.206 1.00 98.62 411 ARG A N 1
ATOM 3094 C CA . ARG A 1 411 ? 11.434 2.954 -26.517 1.00 98.62 411 ARG A CA 1
ATOM 3095 C C . ARG A 1 411 ? 12.088 1.572 -26.441 1.00 98.62 411 ARG A C 1
ATOM 3097 O O . ARG A 1 411 ? 12.743 1.151 -27.391 1.00 98.62 411 ARG A O 1
ATOM 3104 N N . GLY A 1 412 ? 11.878 0.854 -25.344 1.00 98.50 412 GLY A N 1
ATOM 3105 C CA . GLY A 1 412 ? 12.390 -0.499 -25.158 1.00 98.50 412 GLY A CA 1
ATOM 3106 C C . GLY A 1 412 ? 13.673 -0.562 -24.335 1.00 98.50 412 GLY A C 1
ATOM 3107 O O . GLY A 1 412 ? 14.370 0.437 -24.123 1.00 98.50 412 GLY A O 1
ATOM 3108 N N . SER A 1 413 ? 13.965 -1.780 -23.887 1.00 98.81 413 SER A N 1
ATOM 3109 C CA . SER A 1 413 ? 15.164 -2.130 -23.133 1.00 98.81 413 SER A CA 1
ATOM 3110 C C . SER A 1 413 ? 15.945 -3.245 -23.827 1.00 98.81 413 SER A C 1
ATOM 3112 O O . SER A 1 413 ? 15.354 -4.129 -24.451 1.00 98.81 413 SER A O 1
ATOM 3114 N N . TRP A 1 414 ? 17.269 -3.248 -23.688 1.00 98.75 414 TRP A N 1
ATOM 3115 C CA . TRP A 1 414 ? 18.139 -4.331 -24.164 1.00 98.75 414 TRP A CA 1
ATOM 3116 C C . TRP A 1 414 ? 19.335 -4.539 -23.230 1.00 98.75 414 TRP A C 1
ATOM 3118 O O . TRP A 1 414 ? 19.650 -3.692 -22.396 1.00 98.75 414 TRP A O 1
ATOM 3128 N N . VAL A 1 415 ? 20.016 -5.678 -23.365 1.00 98.62 415 VAL A N 1
ATOM 3129 C CA . VAL A 1 415 ? 21.235 -5.995 -22.605 1.00 98.62 415 VAL A CA 1
ATOM 3130 C C . VAL A 1 415 ? 22.457 -5.621 -23.436 1.00 98.62 415 VAL A C 1
ATOM 3132 O O . VAL A 1 415 ? 22.569 -6.015 -24.597 1.00 98.62 415 VAL A O 1
ATOM 3135 N N . ASN A 1 416 ? 23.378 -4.849 -22.863 1.00 97.38 416 ASN A N 1
ATOM 3136 C CA . ASN A 1 416 ? 24.624 -4.484 -23.530 1.00 97.38 416 ASN A CA 1
ATOM 3137 C C . ASN A 1 416 ? 25.694 -5.583 -23.403 1.00 97.38 416 ASN A C 1
ATOM 3139 O O . ASN A 1 416 ? 25.521 -6.583 -22.708 1.00 97.38 416 ASN A O 1
ATOM 3143 N N . ARG A 1 417 ? 26.848 -5.386 -24.053 1.00 97.19 417 ARG A N 1
ATOM 3144 C CA . ARG A 1 417 ? 27.949 -6.374 -24.072 1.00 97.19 417 ARG A CA 1
ATOM 3145 C C . ARG A 1 417 ? 28.525 -6.708 -22.689 1.00 97.19 417 ARG A C 1
ATOM 3147 O O . ARG A 1 417 ? 29.180 -7.732 -22.555 1.00 97.19 417 ARG A O 1
ATOM 3154 N N . LEU A 1 418 ? 28.299 -5.859 -21.685 1.00 96.62 418 LEU A N 1
ATOM 3155 C CA . LEU A 1 418 ? 28.751 -6.060 -20.306 1.00 96.62 418 LEU A CA 1
ATOM 3156 C C . LEU A 1 418 ? 27.679 -6.725 -19.426 1.00 96.62 418 LEU A C 1
ATOM 3158 O O . LEU A 1 418 ? 27.847 -6.795 -18.212 1.00 96.62 418 LEU A O 1
ATOM 3162 N N . GLY A 1 419 ? 26.557 -7.165 -20.005 1.00 95.06 419 GLY A N 1
ATOM 3163 C CA . GLY A 1 419 ? 25.460 -7.790 -19.264 1.00 95.06 419 GLY A CA 1
ATOM 3164 C C . GLY A 1 419 ? 24.579 -6.808 -18.484 1.00 95.06 419 GLY A C 1
ATOM 3165 O O . GLY A 1 419 ? 23.716 -7.251 -17.726 1.00 95.06 419 GLY A O 1
ATOM 3166 N N . ARG A 1 420 ? 24.766 -5.490 -18.662 1.00 98.12 420 ARG A N 1
ATOM 3167 C CA . ARG A 1 420 ? 23.939 -4.442 -18.039 1.00 98.12 420 ARG A CA 1
ATOM 3168 C C . ARG A 1 420 ? 22.731 -4.141 -18.917 1.00 98.12 420 ARG A C 1
ATOM 3170 O O . ARG A 1 420 ? 22.841 -4.149 -20.143 1.00 98.12 420 ARG A O 1
ATOM 3177 N N . VAL A 1 421 ? 21.596 -3.847 -18.294 1.00 98.50 421 VAL A N 1
ATOM 3178 C CA . VAL A 1 421 ? 20.363 -3.518 -19.015 1.00 98.50 421 VAL A CA 1
ATOM 3179 C C . VAL A 1 421 ? 20.299 -2.011 -19.253 1.00 98.50 421 VAL A C 1
ATOM 3181 O O . VAL A 1 421 ? 20.556 -1.212 -18.350 1.00 98.50 421 VAL A O 1
ATOM 3184 N N . GLU A 1 422 ? 19.965 -1.635 -20.480 1.00 98.69 422 GLU A N 1
ATOM 3185 C CA . GLU A 1 422 ? 19.815 -0.263 -20.953 1.00 98.69 422 GLU A CA 1
ATOM 3186 C C . GLU A 1 422 ? 18.358 -0.024 -21.363 1.00 98.69 422 GLU A C 1
ATOM 3188 O O . GLU A 1 422 ? 17.761 -0.901 -21.983 1.00 98.69 422 GLU A O 1
ATOM 3193 N N . SER A 1 423 ? 17.802 1.149 -21.045 1.00 98.69 423 SER A N 1
ATOM 3194 C CA . SER A 1 423 ? 16.462 1.580 -21.484 1.00 98.69 423 SER A CA 1
ATOM 3195 C C . SER A 1 423 ? 16.561 2.926 -22.200 1.00 98.69 423 SER A C 1
ATOM 3197 O O . SER A 1 423 ? 17.378 3.769 -21.816 1.00 98.69 423 SER A O 1
ATOM 3199 N N . VAL A 1 424 ? 15.731 3.141 -23.224 1.00 98.69 424 VAL A N 1
ATOM 3200 C CA . VAL A 1 424 ? 15.673 4.409 -23.974 1.00 98.69 424 VAL A CA 1
ATOM 3201 C C . VAL A 1 424 ? 14.328 5.092 -23.806 1.00 98.69 424 VAL A C 1
ATOM 3203 O O . VAL A 1 424 ? 13.278 4.449 -23.809 1.00 98.69 424 VAL A O 1
ATOM 3206 N N . TRP A 1 425 ? 14.390 6.417 -23.725 1.00 98.62 425 TRP A N 1
ATOM 3207 C CA . TRP A 1 425 ? 13.256 7.312 -23.589 1.00 98.62 425 TRP A CA 1
ATOM 3208 C C . TRP A 1 425 ? 13.344 8.429 -24.633 1.00 98.62 425 TRP A C 1
ATOM 3210 O O . TRP A 1 425 ? 14.399 9.037 -24.803 1.00 98.62 425 TRP A O 1
ATOM 3220 N N . ASP A 1 426 ? 12.248 8.702 -25.331 1.00 98.12 426 ASP A N 1
ATOM 3221 C CA . ASP A 1 426 ? 12.090 9.807 -26.281 1.00 98.12 426 ASP A CA 1
ATOM 3222 C C . ASP A 1 426 ? 11.297 10.937 -25.620 1.00 98.12 426 ASP A C 1
ATOM 3224 O O . ASP A 1 426 ? 10.108 10.796 -25.327 1.00 98.12 426 ASP A O 1
ATOM 3228 N N . LEU A 1 427 ? 11.974 12.053 -25.362 1.00 96.88 427 LEU A N 1
ATOM 3229 C CA . LEU A 1 427 ? 11.462 13.141 -24.532 1.00 96.88 427 LEU A CA 1
ATOM 3230 C C . LEU A 1 427 ? 10.706 14.206 -25.336 1.00 96.88 427 LEU A C 1
ATOM 3232 O O . LEU A 1 427 ? 10.124 15.112 -24.748 1.00 96.88 427 LEU A O 1
ATOM 3236 N N . LYS A 1 428 ? 10.632 14.091 -26.669 1.00 95.19 428 LYS A N 1
ATOM 3237 C CA . LYS A 1 428 ? 9.920 15.059 -27.528 1.00 95.19 428 LYS A CA 1
ATOM 3238 C C . LYS A 1 428 ? 8.479 15.309 -27.082 1.00 95.19 428 LYS A C 1
ATOM 3240 O O . LYS A 1 428 ? 8.043 16.454 -27.002 1.00 95.19 428 LYS A O 1
ATOM 3245 N N . GLY A 1 429 ? 7.750 14.234 -26.777 1.00 94.25 429 GLY A N 1
ATOM 3246 C CA . GLY A 1 429 ? 6.371 14.316 -26.289 1.00 94.25 429 GLY A CA 1
ATOM 3247 C C . GLY A 1 429 ? 6.267 14.926 -24.890 1.00 94.25 429 GLY A C 1
ATOM 3248 O O . GLY A 1 429 ? 5.320 15.656 -24.621 1.00 94.25 429 GLY A O 1
ATOM 3249 N N . VAL A 1 430 ? 7.265 14.691 -24.030 1.00 94.50 430 VAL A N 1
ATOM 3250 C CA . VAL A 1 430 ? 7.333 15.277 -22.680 1.00 94.50 430 VAL A CA 1
ATOM 3251 C C . VAL A 1 430 ? 7.435 16.799 -22.775 1.00 94.50 430 VAL A C 1
ATOM 3253 O O . VAL A 1 430 ? 6.645 17.505 -22.150 1.00 94.50 430 VAL A O 1
ATOM 3256 N N . TRP A 1 431 ? 8.337 17.306 -23.622 1.00 92.12 431 TRP A N 1
ATOM 3257 C CA . TRP A 1 431 ? 8.512 18.745 -23.842 1.00 92.12 431 TRP A CA 1
ATOM 3258 C C . TRP A 1 431 ? 7.295 19.397 -24.508 1.00 92.12 431 TRP A C 1
ATOM 3260 O O . TRP A 1 431 ? 6.894 20.495 -24.122 1.00 92.12 431 TRP A O 1
ATOM 3270 N N . ALA A 1 432 ? 6.664 18.712 -25.467 1.00 91.00 432 ALA A N 1
ATOM 3271 C CA . ALA A 1 432 ? 5.444 19.198 -26.110 1.00 91.00 432 ALA A CA 1
ATOM 3272 C C . ALA A 1 432 ? 4.278 19.338 -25.112 1.00 91.00 432 ALA A C 1
ATOM 3274 O O . ALA A 1 432 ? 3.625 20.383 -25.074 1.00 91.00 432 ALA A O 1
ATOM 3275 N N . ASP A 1 433 ? 4.057 18.325 -24.269 1.00 88.44 433 ASP A N 1
ATOM 3276 C CA . ASP A 1 433 ? 3.017 18.347 -23.233 1.00 88.44 433 ASP A CA 1
ATOM 3277 C C . ASP A 1 433 ? 3.310 19.433 -22.179 1.00 88.44 433 ASP A C 1
ATOM 3279 O O . ASP A 1 433 ? 2.402 20.135 -21.727 1.00 88.44 433 ASP A O 1
ATOM 3283 N N . GLN A 1 434 ? 4.583 19.628 -21.815 1.00 84.00 434 GLN A N 1
ATOM 3284 C CA . GLN A 1 434 ? 5.006 20.682 -20.890 1.00 84.00 434 GLN A CA 1
ATOM 3285 C C . GLN A 1 434 ? 4.693 22.086 -21.436 1.00 84.00 434 GLN A C 1
ATOM 3287 O O . GLN A 1 434 ? 4.143 22.918 -20.710 1.00 84.00 434 GLN A O 1
ATOM 3292 N N . ALA A 1 435 ? 4.985 22.338 -22.717 1.00 80.94 435 ALA A N 1
ATOM 3293 C CA . ALA A 1 435 ? 4.706 23.616 -23.371 1.00 80.94 435 ALA A CA 1
ATOM 3294 C C . ALA A 1 435 ? 3.197 23.913 -23.451 1.00 80.94 435 ALA A C 1
ATOM 3296 O O . ALA A 1 435 ? 2.771 25.043 -23.203 1.00 80.94 435 ALA A O 1
ATOM 3297 N N . GLN A 1 436 ? 2.374 22.898 -23.741 1.00 78.19 436 GLN A N 1
ATOM 3298 C CA . GLN A 1 436 ? 0.914 23.042 -23.761 1.00 78.19 436 GLN A CA 1
ATOM 3299 C C . GLN A 1 436 ? 0.344 23.353 -22.374 1.00 78.19 436 GLN A C 1
ATOM 3301 O O . GLN A 1 436 ? -0.480 24.256 -22.236 1.00 78.19 436 GLN A O 1
ATOM 3306 N N . LEU A 1 437 ? 0.818 22.665 -21.331 1.00 73.75 437 LEU A N 1
ATOM 3307 C CA . LEU A 1 437 ? 0.390 22.921 -19.954 1.00 73.75 437 LEU A CA 1
ATOM 3308 C C . LEU A 1 437 ? 0.773 24.326 -19.473 1.00 73.75 437 LEU A C 1
ATOM 3310 O O . LEU A 1 437 ? -0.023 24.969 -18.788 1.00 73.75 437 LEU A O 1
ATOM 3314 N N . ALA A 1 438 ? 1.952 24.827 -19.853 1.00 62.19 438 ALA A N 1
ATOM 3315 C CA . ALA A 1 438 ? 2.353 26.204 -19.566 1.00 62.19 438 ALA A CA 1
ATOM 3316 C C . ALA A 1 438 ? 1.415 27.227 -20.238 1.00 62.19 438 ALA A C 1
ATOM 3318 O O . ALA A 1 438 ? 1.023 28.211 -19.611 1.00 62.19 438 ALA A O 1
ATOM 3319 N N . ALA A 1 439 ? 0.987 26.966 -21.478 1.00 55.06 439 ALA A N 1
ATOM 3320 C CA . ALA A 1 439 ? 0.026 27.809 -22.193 1.00 55.06 439 ALA A CA 1
ATOM 3321 C C . ALA A 1 439 ? -1.403 27.735 -21.606 1.00 55.06 439 ALA A C 1
ATOM 3323 O O . ALA A 1 439 ? -2.128 28.732 -21.592 1.00 55.06 439 ALA A O 1
ATOM 3324 N N . GLN A 1 440 ? -1.811 26.575 -21.081 1.00 60.88 440 GLN A N 1
ATOM 3325 C CA . GLN A 1 440 ? -3.144 26.352 -20.509 1.00 60.88 440 GLN A CA 1
ATOM 3326 C C . GLN A 1 440 ? -3.286 26.910 -19.080 1.00 60.88 440 GLN A C 1
ATOM 3328 O O . GLN A 1 440 ? -4.339 27.445 -18.724 1.00 60.88 440 GLN A O 1
ATOM 3333 N N . ALA A 1 441 ? -2.207 26.878 -18.287 1.00 54.91 441 ALA A N 1
ATOM 3334 C CA . ALA A 1 441 ? -2.128 27.545 -16.984 1.00 54.91 441 ALA A CA 1
ATOM 3335 C C . ALA A 1 441 ? -2.262 29.077 -17.092 1.00 54.91 441 ALA A C 1
ATOM 3337 O O . ALA A 1 441 ? -2.703 29.723 -16.144 1.00 54.91 441 ALA A O 1
ATOM 3338 N N . ALA A 1 442 ? -1.941 29.656 -18.255 1.00 36.75 442 ALA A N 1
ATOM 3339 C CA . ALA A 1 442 ? -2.139 31.075 -18.535 1.00 36.75 442 ALA A CA 1
ATOM 3340 C C . ALA A 1 442 ? -3.604 31.448 -18.861 1.00 36.75 442 ALA A C 1
ATOM 3342 O O . ALA A 1 442 ? -3.909 32.635 -18.949 1.00 36.75 442 ALA A O 1
ATOM 3343 N N . THR A 1 443 ? -4.513 30.474 -19.057 1.00 37.50 443 THR A N 1
ATOM 3344 C CA . THR A 1 443 ? -5.853 30.730 -19.629 1.00 37.50 443 THR A CA 1
ATOM 3345 C C . THR A 1 443 ? -7.047 30.013 -18.979 1.00 37.50 443 THR A C 1
ATOM 3347 O O . THR A 1 443 ? -8.175 30.303 -19.375 1.00 37.50 443 THR A O 1
ATOM 3350 N N . SER A 1 444 ? -6.897 29.130 -17.979 1.00 40.06 444 SER A N 1
ATOM 3351 C CA . SER A 1 444 ? -8.075 28.447 -17.400 1.00 40.06 444 SER A CA 1
ATOM 3352 C C . SER A 1 444 ? -7.957 28.026 -15.929 1.00 40.06 444 SER A C 1
ATOM 3354 O O . SER A 1 444 ? -6.970 27.436 -15.495 1.00 40.06 444 SER A O 1
ATOM 3356 N N . SER A 1 445 ? -9.024 28.301 -15.173 1.00 40.16 445 SER A N 1
ATOM 3357 C CA . SER A 1 445 ? -9.306 27.806 -13.826 1.00 40.16 445 SER A CA 1
ATOM 3358 C C . SER A 1 445 ? -10.641 27.041 -13.826 1.00 40.16 445 SER A C 1
ATOM 3360 O O . SER A 1 445 ? -11.601 27.455 -14.465 1.00 40.16 445 SER A O 1
ATOM 3362 N N . ALA A 1 446 ? -10.688 25.940 -13.067 1.00 50.06 446 ALA A N 1
ATOM 3363 C CA . ALA A 1 446 ? -11.883 25.213 -12.610 1.00 50.06 446 ALA A CA 1
ATOM 3364 C C . ALA A 1 446 ? -12.744 24.438 -13.643 1.00 50.06 446 ALA A C 1
ATOM 3366 O O . ALA A 1 446 ? -13.691 24.969 -14.215 1.00 50.06 446 ALA A O 1
ATOM 3367 N N . THR A 1 447 ? -12.539 23.115 -13.723 1.00 52.69 447 THR A N 1
ATOM 3368 C CA . THR A 1 447 ? -13.504 22.165 -14.331 1.00 52.69 447 THR A CA 1
ATOM 3369 C C . THR A 1 447 ? -13.953 21.058 -13.365 1.00 52.69 447 THR A C 1
ATOM 3371 O O . THR A 1 447 ? -15.144 20.782 -13.283 1.00 52.69 447 THR A O 1
ATOM 3374 N N . THR A 1 448 ? -13.069 20.486 -12.538 1.00 53.72 448 THR A N 1
ATOM 3375 C CA . THR A 1 448 ? -13.430 19.405 -11.580 1.00 53.72 448 THR A CA 1
ATOM 3376 C C . THR A 1 448 ? -14.262 19.896 -10.385 1.00 53.72 448 THR A C 1
ATOM 3378 O O . THR A 1 448 ? -15.032 19.160 -9.770 1.00 53.72 448 THR A O 1
ATOM 3381 N N . ALA A 1 449 ? -14.127 21.178 -10.044 1.00 54.19 449 ALA A N 1
ATOM 3382 C CA . ALA A 1 449 ? -14.908 21.835 -9.001 1.00 54.19 449 ALA A CA 1
ATOM 3383 C C . ALA A 1 449 ? -16.416 21.813 -9.290 1.00 54.19 449 ALA A C 1
ATOM 3385 O O . ALA A 1 449 ? -17.240 21.539 -8.410 1.00 54.19 449 ALA A O 1
ATOM 3386 N N . THR A 1 450 ? -16.738 22.123 -10.542 1.00 52.97 450 THR A N 1
ATOM 3387 C CA . THR A 1 450 ? -18.059 22.497 -11.042 1.00 52.97 450 THR A CA 1
ATOM 3388 C C . THR A 1 450 ? -18.705 21.368 -11.844 1.00 52.97 450 THR A C 1
ATOM 3390 O O . THR A 1 450 ? -19.926 21.242 -11.816 1.00 52.97 450 THR A O 1
ATOM 3393 N N . GLY A 1 451 ? -17.913 20.496 -12.479 1.00 54.91 451 GLY A N 1
ATOM 3394 C CA . GLY A 1 451 ? -18.364 19.258 -13.113 1.00 54.91 451 GLY A CA 1
ATOM 3395 C C . GLY A 1 451 ? -18.126 18.047 -12.210 1.00 54.91 451 GLY A C 1
ATOM 3396 O O . GLY A 1 451 ? -17.010 17.808 -11.764 1.00 54.91 451 GLY A O 1
ATOM 3397 N N . ALA A 1 452 ? -19.160 17.247 -1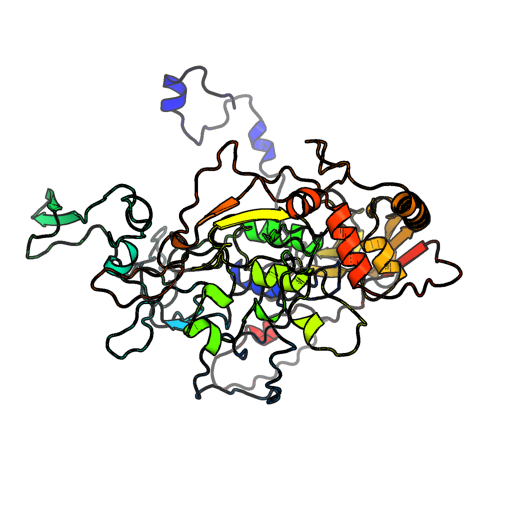1.942 1.00 60.78 452 ALA A N 1
ATOM 3398 C CA . ALA A 1 452 ? -19.045 15.970 -11.223 1.00 60.78 452 ALA A CA 1
ATOM 3399 C C . ALA A 1 452 ? -18.425 14.852 -12.096 1.00 60.78 452 ALA A C 1
ATOM 3401 O O . ALA A 1 452 ? -18.849 13.701 -12.039 1.00 60.78 452 ALA A O 1
ATOM 3402 N N . THR A 1 453 ? -17.458 15.197 -12.946 1.00 72.25 453 THR A N 1
ATOM 3403 C CA . THR A 1 453 ? -16.811 14.299 -13.907 1.00 72.25 453 THR A CA 1
ATOM 3404 C C . THR A 1 453 ? -15.378 14.028 -13.475 1.00 72.25 453 THR A C 1
ATOM 3406 O O . THR A 1 453 ? -14.672 14.948 -13.058 1.00 72.25 453 THR A O 1
ATOM 3409 N N . LEU A 1 454 ? -14.933 12.776 -13.592 1.00 78.06 454 LEU A N 1
ATOM 3410 C CA . LEU A 1 454 ? -13.519 12.455 -13.419 1.00 78.06 454 LEU A CA 1
ATOM 3411 C C . LEU A 1 454 ? -12.709 13.124 -14.539 1.00 78.06 454 LEU A C 1
ATOM 3413 O O . LEU A 1 454 ? -13.127 13.056 -15.695 1.00 78.06 454 LEU A O 1
ATOM 3417 N N . PRO A 1 455 ? -11.581 13.780 -14.226 1.00 83.38 455 PRO A N 1
ATOM 3418 C CA . PRO A 1 455 ? -10.697 14.305 -15.255 1.00 83.38 455 PRO A CA 1
ATOM 3419 C C . PRO A 1 455 ? -10.014 13.163 -16.012 1.00 83.38 455 PRO A C 1
ATOM 3421 O O . PRO A 1 455 ? -9.783 12.087 -15.458 1.00 83.38 455 PRO A O 1
ATOM 3424 N N . GLU A 1 456 ? -9.623 13.438 -17.255 1.00 84.94 456 GLU A N 1
ATOM 3425 C CA . GLU A 1 456 ? -8.838 12.532 -18.100 1.00 84.94 456 GLU A CA 1
ATOM 3426 C C . GLU A 1 456 ? -7.388 12.440 -17.593 1.00 84.94 456 GLU A C 1
ATOM 3428 O O . GLU A 1 456 ? -6.454 13.020 -18.144 1.00 84.94 456 GLU A O 1
ATOM 3433 N N . HIS A 1 457 ? -7.207 11.732 -16.482 1.00 91.44 457 HIS A N 1
ATOM 3434 C CA . HIS A 1 457 ? -5.917 11.394 -15.898 1.00 91.44 457 HIS A CA 1
ATOM 3435 C C . HIS A 1 457 ? -5.938 9.906 -15.521 1.00 91.44 457 HIS A C 1
ATOM 3437 O O . HIS A 1 457 ? -6.884 9.469 -14.864 1.00 91.44 457 HIS A O 1
ATOM 3443 N N . PRO A 1 458 ? -4.905 9.109 -15.853 1.00 94.06 458 PRO A N 1
ATOM 3444 C CA . PRO A 1 458 ? -4.954 7.650 -15.688 1.00 94.06 458 PRO A CA 1
ATOM 3445 C C . PRO A 1 458 ? -5.114 7.190 -14.230 1.00 94.06 458 PRO A C 1
ATOM 3447 O O . PRO A 1 458 ? -5.597 6.094 -13.971 1.00 94.06 458 PRO A O 1
ATOM 3450 N N . ASN A 1 459 ? -4.727 8.043 -13.276 1.00 96.12 459 ASN A N 1
ATOM 3451 C CA . ASN A 1 459 ? -4.885 7.808 -11.837 1.00 96.12 459 ASN A CA 1
ATOM 3452 C C . ASN A 1 459 ? -6.002 8.654 -11.184 1.00 96.12 459 ASN A C 1
ATOM 3454 O O . ASN A 1 459 ? -6.020 8.785 -9.961 1.00 96.12 459 ASN A O 1
ATOM 3458 N N . ALA A 1 460 ? -6.914 9.253 -11.961 1.00 92.25 460 ALA A N 1
ATOM 3459 C CA . ALA A 1 460 ? -8.118 9.872 -11.406 1.00 92.25 460 ALA A CA 1
ATOM 3460 C C . ALA A 1 460 ? -9.088 8.788 -10.921 1.00 92.25 460 ALA A C 1
ATOM 3462 O O . ALA A 1 460 ? -9.456 7.881 -11.664 1.00 92.25 460 ALA A O 1
ATOM 3463 N N . LEU A 1 461 ? -9.494 8.872 -9.655 1.00 93.56 461 LEU A N 1
ATOM 3464 C CA . LEU A 1 461 ? -10.331 7.868 -9.003 1.00 93.56 461 LEU A CA 1
ATOM 3465 C C . LEU A 1 461 ? -11.479 8.560 -8.267 1.00 93.56 461 LEU A C 1
ATOM 3467 O O . LEU A 1 461 ? -11.289 9.605 -7.647 1.00 93.56 461 LEU A O 1
ATOM 3471 N N . ALA A 1 462 ? -12.673 7.966 -8.323 1.00 93.56 462 ALA A N 1
ATOM 3472 C CA . ALA A 1 462 ? -13.891 8.502 -7.712 1.00 93.56 462 ALA A CA 1
ATOM 3473 C C . ALA A 1 462 ? -13.930 8.271 -6.189 1.00 93.56 462 ALA A C 1
ATOM 3475 O O . ALA A 1 462 ? -14.829 7.603 -5.667 1.00 93.56 462 ALA A O 1
ATOM 3476 N N . TYR A 1 463 ? -12.933 8.797 -5.474 1.00 95.38 463 TYR A N 1
ATOM 3477 C CA . TYR A 1 463 ? -12.880 8.721 -4.018 1.00 95.38 463 TYR A CA 1
ATOM 3478 C C . TYR A 1 463 ? -14.051 9.458 -3.371 1.00 95.38 463 TYR A C 1
ATOM 3480 O O . TYR A 1 463 ? -14.502 10.500 -3.843 1.00 95.38 463 TYR A O 1
ATOM 3488 N N . GLN A 1 464 ? -14.529 8.891 -2.266 1.00 94.19 464 GLN A N 1
ATOM 3489 C CA . GLN A 1 464 ? -15.669 9.392 -1.507 1.00 94.19 464 GLN A CA 1
ATOM 3490 C C . GLN A 1 464 ? -15.213 10.061 -0.208 1.00 94.19 464 GLN A C 1
ATOM 3492 O O . GLN A 1 464 ? -14.079 9.886 0.244 1.00 94.19 464 GLN A O 1
ATOM 3497 N N . ILE A 1 465 ? -16.118 10.825 0.400 1.00 96.00 465 ILE A N 1
ATOM 3498 C CA . ILE A 1 465 ? -15.863 11.540 1.653 1.00 96.00 465 ILE A CA 1
ATOM 3499 C C . ILE A 1 465 ? -15.787 10.545 2.813 1.00 96.00 465 ILE A C 1
ATOM 3501 O O . ILE A 1 465 ? -16.712 9.768 3.038 1.00 96.00 465 ILE A O 1
ATOM 3505 N N . SER A 1 466 ? -14.713 10.629 3.592 1.00 97.38 466 SER A N 1
ATOM 3506 C CA . SER A 1 466 ? -14.610 10.022 4.918 1.00 97.38 466 SER A CA 1
ATOM 3507 C C . SER A 1 466 ? -14.935 11.081 5.966 1.00 97.38 466 SER A C 1
ATOM 3509 O O . SER A 1 466 ? -14.235 12.090 6.064 1.00 97.38 466 SER A O 1
ATOM 3511 N N . TYR A 1 467 ? -16.021 10.878 6.714 1.00 96.00 467 TYR A N 1
ATOM 3512 C CA . TYR A 1 467 ? -16.550 11.868 7.651 1.00 96.00 467 TYR A CA 1
ATOM 3513 C C . TYR A 1 467 ? -16.464 11.369 9.096 1.00 96.00 467 TYR A C 1
ATOM 3515 O O . TYR A 1 467 ? -17.041 10.336 9.435 1.00 96.00 467 TYR A O 1
ATOM 3523 N N . THR A 1 468 ? -15.745 12.098 9.949 1.00 93.44 468 THR A N 1
ATOM 3524 C CA . THR A 1 468 ? -15.562 11.777 11.374 1.00 93.44 468 THR A CA 1
ATOM 3525 C C . THR A 1 468 ? -15.802 13.001 12.252 1.00 93.44 468 THR A C 1
ATOM 3527 O O . THR A 1 468 ? -15.727 14.148 11.801 1.00 93.44 468 THR A O 1
ATOM 3530 N N . ASP A 1 469 ? -16.126 12.757 13.519 1.00 89.69 469 ASP A N 1
ATOM 3531 C CA . ASP A 1 469 ? -16.292 13.795 14.535 1.00 89.69 469 ASP A CA 1
ATOM 3532 C C . ASP A 1 469 ? -15.076 13.844 15.469 1.00 89.69 469 ASP A C 1
ATOM 3534 O O . ASP A 1 469 ? -14.368 12.847 15.624 1.00 89.69 469 ASP A O 1
ATOM 3538 N N . LYS A 1 470 ? -14.845 14.983 16.127 1.00 86.94 470 LYS A N 1
ATOM 3539 C CA . LYS A 1 470 ? -13.851 15.109 17.203 1.00 86.94 470 LYS A CA 1
ATOM 3540 C C . LYS A 1 470 ? -14.045 14.085 18.320 1.00 86.94 470 LYS A C 1
ATOM 3542 O O . LYS A 1 470 ? -13.054 13.626 18.885 1.00 86.94 470 LYS A O 1
ATOM 3547 N N . ASP A 1 471 ? -15.289 13.701 18.608 1.00 85.94 471 ASP A N 1
ATOM 3548 C CA . ASP A 1 471 ? -15.620 12.780 19.693 1.00 85.94 471 ASP A CA 1
ATOM 3549 C C . ASP A 1 471 ? -15.180 11.344 19.371 1.00 85.94 471 ASP A C 1
ATOM 3551 O O . ASP A 1 471 ? -14.882 10.573 20.283 1.00 85.94 471 ASP A O 1
ATOM 3555 N N . SER A 1 472 ? -15.033 11.005 18.083 1.00 87.88 472 SER A N 1
ATOM 3556 C CA . SER A 1 472 ? -14.420 9.745 17.639 1.00 87.88 472 SER A CA 1
ATOM 3557 C C . SER A 1 472 ? -12.928 9.670 17.990 1.00 87.88 472 SER A C 1
ATOM 3559 O O . SER A 1 472 ? -12.374 8.577 18.054 1.00 87.88 472 SER A O 1
ATOM 3561 N N . TYR A 1 473 ? -12.298 10.822 18.242 1.00 87.50 473 TYR A N 1
ATOM 3562 C CA . TYR A 1 473 ? -10.915 10.979 18.690 1.00 87.50 473 TYR A CA 1
ATOM 3563 C C . TYR A 1 473 ? -10.861 11.493 20.138 1.00 87.50 473 TYR A C 1
ATOM 3565 O O . TYR A 1 473 ? -10.015 12.316 20.485 1.00 87.50 473 TYR A O 1
ATOM 3573 N N . LYS A 1 474 ? -11.770 11.038 21.004 1.00 81.19 474 LYS A N 1
ATOM 3574 C CA . LYS A 1 474 ? -11.662 11.237 22.453 1.00 81.19 474 LYS A CA 1
ATOM 3575 C C . LYS A 1 474 ? -11.312 9.923 23.139 1.00 81.19 474 LYS A C 1
ATOM 3577 O O . LYS A 1 474 ? -11.914 8.886 22.860 1.00 81.19 474 LYS A O 1
ATOM 3582 N N . ALA A 1 475 ? -10.364 9.995 24.069 1.00 71.69 475 ALA A N 1
ATOM 3583 C CA . ALA A 1 475 ? -10.086 8.900 24.987 1.00 71.69 475 ALA A CA 1
ATOM 3584 C C . ALA A 1 475 ? -11.305 8.621 25.883 1.00 71.69 475 ALA A C 1
ATOM 3586 O O . ALA A 1 475 ? -12.060 9.538 26.216 1.00 71.69 475 ALA A O 1
ATOM 3587 N N . SER A 1 476 ? -11.490 7.362 26.289 1.00 66.25 476 SER A N 1
ATOM 3588 C CA . SER A 1 476 ? -12.564 6.995 27.216 1.00 66.25 476 SER A CA 1
ATOM 3589 C C . SER A 1 476 ? -12.327 7.635 28.587 1.00 66.25 476 SER A C 1
ATOM 3591 O O . SER A 1 476 ? -11.264 7.473 29.180 1.00 66.25 476 SER A O 1
ATOM 3593 N N . THR A 1 477 ? -13.323 8.356 29.106 1.00 54.12 477 THR A N 1
ATOM 3594 C CA . THR A 1 477 ? -13.296 8.962 30.449 1.00 54.12 477 THR A CA 1
ATOM 3595 C C . THR A 1 477 ? -14.035 8.123 31.497 1.00 54.12 477 THR A C 1
ATOM 3597 O O . THR A 1 477 ? -14.050 8.492 32.671 1.00 54.12 477 THR A O 1
ATOM 3600 N N . GLN A 1 478 ? -14.647 6.994 31.110 1.00 43.38 478 GLN A N 1
ATOM 3601 C CA . GLN A 1 478 ? -15.470 6.170 32.001 1.00 43.38 478 GLN A CA 1
ATOM 3602 C C . GLN A 1 478 ? -15.219 4.665 31.829 1.00 43.38 478 GLN A C 1
ATOM 3604 O O . GLN A 1 478 ? -15.541 4.063 30.806 1.00 43.38 478 GLN A O 1
ATOM 3609 N N . GLY A 1 479 ? -14.694 4.056 32.894 1.00 42.34 479 GLY A N 1
ATOM 3610 C CA . GLY A 1 479 ? -14.454 2.622 33.058 1.00 42.34 479 GLY A CA 1
ATOM 3611 C C . GLY A 1 479 ? -13.334 2.397 34.076 1.00 42.34 479 GLY A C 1
ATOM 3612 O O . GLY A 1 479 ? -12.454 3.237 34.219 1.00 42.34 479 GLY A O 1
ATOM 3613 N N . SER A 1 480 ? -13.335 1.281 34.803 1.00 41.91 480 SER A N 1
ATOM 3614 C CA . SER A 1 480 ? -12.338 0.944 35.838 1.00 41.91 480 SER A CA 1
ATOM 3615 C C . SER A 1 480 ? -10.910 0.678 35.305 1.00 41.91 480 SER A C 1
ATOM 3617 O O . SER A 1 480 ? -10.119 0.015 35.975 1.00 41.91 480 SER A O 1
ATOM 3619 N N . GLY A 1 481 ? -10.582 1.139 34.094 1.00 50.94 481 GLY A N 1
ATOM 3620 C CA . GLY A 1 481 ? -9.305 0.941 33.408 1.00 50.94 481 GLY A CA 1
ATOM 3621 C C . GLY A 1 481 ? -8.648 2.278 33.062 1.00 50.94 481 GLY A C 1
ATOM 3622 O O . GLY A 1 481 ? -9.265 3.145 32.452 1.00 50.94 481 GLY A O 1
ATOM 3623 N N . GLN A 1 482 ? -7.387 2.447 33.459 1.00 62.59 482 GLN A N 1
ATOM 3624 C CA . GLN A 1 482 ? -6.569 3.626 33.168 1.00 62.59 482 GLN A CA 1
ATOM 3625 C C . GLN A 1 482 ? -6.034 3.569 31.723 1.00 62.59 482 GLN A C 1
ATOM 3627 O O . GLN A 1 482 ? -4.865 3.243 31.509 1.00 62.59 482 GLN A O 1
ATOM 3632 N N . ASN A 1 483 ? -6.876 3.850 30.722 1.00 72.75 483 ASN A N 1
ATOM 3633 C CA . ASN A 1 483 ? -6.446 3.901 29.321 1.00 72.75 483 ASN A CA 1
ATOM 3634 C C . ASN A 1 483 ? -6.899 5.182 28.624 1.00 72.75 483 ASN A C 1
ATOM 3636 O O . ASN A 1 483 ? -8.061 5.336 28.261 1.00 72.75 483 ASN A O 1
ATOM 3640 N N . ASN A 1 484 ? -5.938 6.075 28.393 1.00 79.56 484 ASN A N 1
ATOM 3641 C CA . ASN A 1 484 ? -6.173 7.367 27.754 1.00 79.56 484 ASN A CA 1
ATOM 3642 C C . ASN A 1 484 ? -5.827 7.352 26.253 1.00 79.56 484 ASN A C 1
ATOM 3644 O O . ASN A 1 484 ? -5.609 8.408 25.663 1.00 79.56 484 ASN A O 1
ATOM 3648 N N . SER A 1 485 ? -5.715 6.172 25.632 1.00 88.12 485 SER A N 1
ATOM 3649 C CA . SER A 1 485 ? -5.424 6.078 24.201 1.00 88.12 485 SER A CA 1
ATOM 3650 C C . SER A 1 485 ? -6.621 6.513 23.360 1.00 88.12 485 SER A C 1
ATOM 3652 O O . SER A 1 485 ? -7.759 6.099 23.585 1.00 88.12 485 SER A O 1
ATOM 3654 N N . LEU A 1 486 ? -6.327 7.297 22.326 1.00 87.56 486 LEU A N 1
ATOM 3655 C CA . LEU A 1 486 ? -7.275 7.691 21.286 1.00 87.56 486 LEU A CA 1
ATOM 3656 C C . LEU A 1 486 ? -7.742 6.528 20.416 1.00 87.56 486 LEU A C 1
ATOM 3658 O O . LEU A 1 486 ? -8.834 6.569 19.862 1.00 87.56 486 LEU A O 1
ATOM 3662 N N . TYR A 1 487 ? -6.910 5.499 20.300 1.00 93.12 487 TYR A N 1
ATOM 3663 C CA . TYR A 1 487 ? -7.131 4.360 19.415 1.00 93.12 487 TYR A CA 1
ATOM 3664 C C . TYR A 1 487 ? -7.557 3.118 20.205 1.00 93.12 487 TYR A C 1
ATOM 3666 O O . TYR A 1 487 ? -7.360 1.988 19.759 1.00 93.12 487 TYR A O 1
ATOM 3674 N N . LEU A 1 488 ? -8.117 3.317 21.407 1.00 92.44 488 LEU A N 1
ATOM 3675 C CA . LEU A 1 488 ? -8.639 2.241 22.249 1.00 92.44 488 LEU A CA 1
ATOM 3676 C C . LEU A 1 488 ? -9.743 1.452 21.531 1.00 92.44 488 LEU A C 1
ATOM 3678 O O . LEU A 1 488 ? -9.733 0.214 21.547 1.00 92.44 488 LEU A O 1
ATOM 3682 N N . HIS A 1 489 ? -10.649 2.184 20.882 1.00 91.31 489 HIS A N 1
ATOM 3683 C CA . HIS A 1 489 ? -11.760 1.661 20.096 1.00 91.31 489 HIS A CA 1
ATOM 3684 C C . HIS A 1 489 ? -11.535 1.911 18.601 1.00 91.31 489 HIS A C 1
ATOM 3686 O O . HIS A 1 489 ? -10.689 2.713 18.203 1.00 91.31 489 HIS A O 1
ATOM 3692 N N . LEU A 1 490 ? -12.325 1.237 17.765 1.00 93.69 490 LEU A N 1
ATOM 3693 C CA . LEU A 1 490 ? -12.415 1.576 16.347 1.00 93.69 490 LEU A CA 1
ATOM 3694 C C . LEU A 1 490 ? -12.970 2.999 16.187 1.00 93.69 490 LEU A C 1
ATOM 3696 O O . LEU A 1 490 ? -13.891 3.397 16.904 1.00 93.69 490 LEU A O 1
ATOM 3700 N N . ILE A 1 491 ? -12.434 3.753 15.225 1.00 93.38 491 ILE A N 1
ATOM 3701 C CA . ILE A 1 491 ? -12.912 5.105 14.926 1.00 93.38 491 ILE A CA 1
ATOM 3702 C C . ILE A 1 491 ? -14.311 5.010 14.314 1.00 93.38 491 ILE A C 1
ATOM 3704 O O . ILE A 1 491 ? -14.491 4.501 13.208 1.00 93.38 491 ILE A O 1
ATOM 3708 N N . LYS A 1 492 ? -15.313 5.508 15.045 1.00 91.19 492 LYS A N 1
ATOM 3709 C CA . LYS A 1 492 ? -16.711 5.544 14.600 1.00 91.19 492 LYS A CA 1
ATOM 3710 C C . LYS A 1 492 ? -16.900 6.685 13.591 1.00 91.19 492 LYS A C 1
ATOM 3712 O O . LYS A 1 492 ? -16.716 7.846 13.970 1.00 91.19 492 LYS A O 1
ATOM 3717 N N . PRO A 1 493 ? -17.269 6.408 12.330 1.00 94.06 493 PRO A N 1
ATOM 3718 C CA . PRO A 1 493 ? -17.563 7.461 11.371 1.00 94.06 493 PRO A CA 1
ATOM 3719 C C . PRO A 1 493 ? -18.939 8.079 11.595 1.00 94.06 493 PRO A C 1
ATOM 3721 O O . PRO A 1 493 ? -19.823 7.497 12.228 1.00 94.06 493 PRO A O 1
ATOM 3724 N N . LYS A 1 494 ? -19.135 9.254 11.003 1.00 92.69 494 LYS A N 1
ATOM 3725 C CA . LYS A 1 494 ? -20.443 9.882 10.857 1.00 92.69 494 LYS A CA 1
ATOM 3726 C C . LYS A 1 494 ? -21.077 9.499 9.527 1.00 92.69 494 LYS A C 1
ATOM 3728 O O . LYS A 1 494 ? -20.404 9.320 8.513 1.00 92.69 494 LYS A O 1
ATOM 3733 N N . LYS A 1 495 ? -22.407 9.418 9.533 1.00 93.06 495 LYS A N 1
ATOM 3734 C CA . LYS A 1 495 ? -23.193 9.231 8.315 1.00 93.06 495 LYS A CA 1
ATOM 3735 C C . LYS A 1 495 ? -22.982 10.431 7.387 1.00 93.06 495 LYS A C 1
ATOM 3737 O O . LYS A 1 495 ? -23.076 11.573 7.826 1.00 93.06 495 LYS A O 1
ATOM 3742 N N . VAL A 1 496 ? -22.702 10.159 6.116 1.00 94.12 496 VAL A N 1
ATOM 3743 C CA . VAL A 1 496 ? -22.635 11.183 5.067 1.00 94.12 496 VAL A CA 1
ATOM 3744 C C . VAL A 1 496 ? -24.061 11.495 4.617 1.00 94.12 496 VAL A C 1
ATOM 3746 O O . VAL A 1 496 ? -24.798 10.602 4.198 1.00 94.12 496 VAL A O 1
ATOM 3749 N N . GLU A 1 497 ? -24.454 12.758 4.727 1.00 93.06 497 GLU A N 1
ATOM 3750 C CA . GLU A 1 497 ? -25.765 13.266 4.306 1.00 93.06 497 GLU A CA 1
ATOM 3751 C C . GLU A 1 497 ? -25.637 14.138 3.048 1.00 93.06 497 GLU A C 1
ATOM 3753 O O . GLU A 1 497 ? -24.533 14.505 2.652 1.00 93.06 497 GLU A O 1
ATOM 3758 N N . SER A 1 498 ? -26.752 14.530 2.425 1.00 86.88 498 SER A N 1
ATOM 3759 C CA . SER A 1 498 ? -26.745 15.400 1.230 1.00 86.88 498 SER A CA 1
ATOM 3760 C C . SER A 1 498 ? -26.085 16.771 1.462 1.00 86.88 498 SER A C 1
ATOM 3762 O O . SER A 1 498 ? -25.588 17.400 0.527 1.00 86.88 498 SER A O 1
ATOM 3764 N N . THR A 1 499 ? -26.045 17.225 2.716 1.00 87.44 499 THR A N 1
ATOM 3765 C CA . THR A 1 499 ? -25.370 18.451 3.171 1.00 87.44 499 THR A CA 1
ATOM 3766 C C . THR A 1 499 ? -23.879 18.244 3.459 1.00 87.44 499 THR A C 1
ATOM 3768 O O . THR A 1 499 ? -23.129 19.210 3.622 1.00 87.44 499 THR A O 1
ATOM 3771 N N . THR A 1 500 ? -23.412 16.994 3.521 1.00 90.62 500 THR A N 1
ATOM 3772 C CA . THR A 1 500 ? -22.009 16.662 3.781 1.00 90.62 500 THR A CA 1
ATOM 3773 C C . THR A 1 500 ? -21.212 16.795 2.490 1.00 90.62 500 THR A C 1
ATOM 3775 O O . THR A 1 500 ? -21.156 15.883 1.674 1.00 90.62 500 THR A O 1
ATOM 3778 N N . GLN A 1 501 ? -20.587 17.954 2.306 1.00 88.94 501 GLN A N 1
ATOM 3779 C CA . GLN A 1 501 ? -19.775 18.258 1.127 1.00 88.94 501 GLN A CA 1
ATOM 3780 C C . GLN A 1 501 ? -18.331 18.560 1.521 1.00 88.94 501 GLN A C 1
ATOM 3782 O O . GLN A 1 501 ? -18.094 19.138 2.588 1.00 88.94 501 GLN A O 1
ATOM 3787 N N . LEU A 1 502 ? -17.388 18.165 0.659 1.00 89.69 502 LEU A N 1
ATOM 3788 C CA . LEU A 1 502 ? -15.996 18.608 0.740 1.00 89.69 502 LEU A CA 1
ATOM 3789 C C . LEU A 1 502 ? -15.913 20.099 0.446 1.00 89.69 502 LEU A C 1
ATOM 3791 O O . LEU A 1 502 ? -16.620 20.607 -0.426 1.00 89.69 502 LEU A O 1
ATOM 3795 N N . ASP A 1 503 ? -14.973 20.763 1.107 1.00 87.00 503 ASP A N 1
ATOM 3796 C CA . ASP A 1 503 ? -14.608 22.122 0.741 1.00 87.00 503 ASP A CA 1
ATOM 3797 C C . ASP A 1 503 ? -14.030 22.140 -0.678 1.00 87.00 503 ASP A C 1
ATOM 3799 O O . ASP A 1 503 ? -13.379 21.187 -1.125 1.00 87.00 503 ASP A O 1
ATOM 3803 N N . GLN A 1 504 ? -14.236 23.251 -1.386 1.00 87.06 504 GLN A N 1
ATOM 3804 C CA . GLN A 1 504 ? -13.878 23.364 -2.799 1.00 87.06 504 GLN A CA 1
ATOM 3805 C C . GLN A 1 504 ? -12.402 23.036 -3.067 1.00 87.06 504 GLN A C 1
ATOM 3807 O O . GLN A 1 504 ? -12.080 22.355 -4.041 1.00 87.06 504 GLN A O 1
ATOM 3812 N N . GLY A 1 505 ? -11.508 23.469 -2.172 1.00 89.12 505 GLY A N 1
ATOM 3813 C CA . GLY A 1 505 ? -10.082 23.175 -2.268 1.00 89.12 505 GLY A CA 1
ATOM 3814 C C . GLY A 1 505 ? -9.768 21.680 -2.185 1.00 89.12 505 GLY A C 1
ATOM 3815 O O . GLY A 1 505 ? -8.933 21.208 -2.945 1.00 89.12 505 GLY A O 1
ATOM 3816 N N . LEU A 1 506 ? -10.452 20.919 -1.321 1.00 91.25 506 LEU A N 1
ATOM 3817 C CA . LEU A 1 506 ? -10.278 19.462 -1.217 1.00 91.25 506 LEU A CA 1
ATOM 3818 C C . LEU A 1 506 ? -10.884 18.737 -2.418 1.00 91.25 506 LEU A C 1
ATOM 3820 O O . LEU A 1 506 ? -10.256 17.833 -2.964 1.00 91.25 506 LEU A O 1
ATOM 3824 N N . LYS A 1 507 ? -12.066 19.168 -2.874 1.00 90.25 507 LYS A N 1
ATOM 3825 C CA . LYS A 1 507 ? -12.708 18.613 -4.074 1.00 90.25 507 LYS A CA 1
ATOM 3826 C C . LYS A 1 507 ? -11.824 18.777 -5.315 1.00 90.25 507 LYS A C 1
ATOM 3828 O O . LYS A 1 507 ? -11.752 17.867 -6.131 1.00 90.25 507 LYS A O 1
ATOM 3833 N N . ASN A 1 508 ? -11.104 19.893 -5.434 1.00 89.81 508 ASN A N 1
ATOM 3834 C CA . ASN A 1 508 ? -10.177 20.122 -6.546 1.00 89.81 508 ASN A CA 1
ATOM 3835 C C . ASN A 1 508 ? -9.005 19.132 -6.562 1.00 89.81 508 ASN A C 1
ATOM 3837 O O . ASN A 1 508 ? -8.536 18.781 -7.637 1.00 89.81 508 ASN A O 1
ATOM 3841 N N . LEU A 1 509 ? -8.549 18.648 -5.402 1.00 92.50 509 LEU A N 1
ATOM 3842 C CA . LEU A 1 509 ? -7.442 17.685 -5.321 1.00 92.50 509 LEU A CA 1
ATOM 3843 C C . LEU A 1 509 ? -7.833 16.265 -5.773 1.00 92.50 509 LEU A C 1
ATOM 3845 O O . LEU A 1 509 ? -6.951 15.421 -5.919 1.00 92.50 509 LEU A O 1
ATOM 3849 N N . LEU A 1 510 ? -9.122 16.001 -6.032 1.00 92.25 510 LEU A N 1
ATOM 3850 C CA . LEU A 1 510 ? -9.564 14.779 -6.717 1.00 92.25 510 LEU A CA 1
ATOM 3851 C C . LEU A 1 510 ? -9.106 14.732 -8.178 1.00 92.25 510 LEU A C 1
ATOM 3853 O O . LEU A 1 510 ? -9.049 13.649 -8.754 1.00 92.25 510 LEU A O 1
ATOM 3857 N N . ASP A 1 511 ? -8.762 15.883 -8.766 1.00 91.88 511 ASP A N 1
ATOM 3858 C CA . ASP A 1 511 ? -8.004 15.946 -10.008 1.00 91.88 511 ASP A CA 1
ATOM 3859 C C . ASP A 1 511 ? -6.501 15.864 -9.703 1.00 91.88 511 ASP A C 1
ATOM 3861 O O . ASP A 1 511 ? -5.925 16.825 -9.173 1.00 91.88 511 ASP A O 1
ATOM 3865 N N . PRO A 1 512 ? -5.828 14.752 -10.058 1.00 93.81 512 PRO A N 1
ATOM 3866 C CA . PRO A 1 512 ? -4.410 14.581 -9.765 1.00 93.81 512 PRO A CA 1
ATOM 3867 C C . PRO A 1 512 ? -3.521 15.658 -10.408 1.00 93.81 512 PRO A C 1
ATOM 3869 O O . PRO A 1 512 ? -2.437 15.932 -9.890 1.00 93.81 512 PRO A O 1
ATOM 3872 N N . ASN A 1 513 ? -3.976 16.333 -11.474 1.00 90.88 513 ASN A N 1
ATOM 3873 C CA . ASN A 1 513 ? -3.240 17.444 -12.084 1.00 90.88 513 ASN A CA 1
ATOM 3874 C C . ASN A 1 513 ? -3.140 18.668 -11.160 1.00 90.88 513 ASN A C 1
ATOM 3876 O O . ASN A 1 513 ? -2.139 19.390 -11.201 1.00 90.88 513 ASN A O 1
ATOM 3880 N N . GLN A 1 514 ? -4.130 18.894 -10.290 1.00 90.56 514 GLN A N 1
ATOM 3881 C CA . GLN A 1 514 ? -4.079 19.967 -9.290 1.00 90.56 514 GLN A CA 1
ATOM 3882 C C . GLN A 1 514 ? -3.012 19.671 -8.232 1.00 90.56 514 GLN A C 1
ATOM 3884 O O . GLN A 1 514 ? -2.234 20.553 -7.861 1.00 90.56 514 GLN A O 1
ATOM 3889 N N . VAL A 1 515 ? -2.919 18.409 -7.798 1.00 94.06 515 VAL A N 1
ATOM 3890 C CA . VAL A 1 515 ? -1.884 17.956 -6.854 1.00 94.06 515 VAL A CA 1
ATOM 3891 C C . VAL A 1 515 ? -0.497 18.048 -7.491 1.00 94.06 515 VAL A C 1
ATOM 3893 O O . VAL A 1 515 ? 0.410 18.644 -6.908 1.00 94.06 515 VAL A O 1
ATOM 3896 N N . ARG A 1 516 ? -0.357 17.559 -8.731 1.00 92.88 516 ARG A N 1
ATOM 3897 C CA . ARG A 1 516 ? 0.859 17.682 -9.548 1.00 92.88 516 ARG A CA 1
ATOM 3898 C C . ARG A 1 516 ? 1.320 19.129 -9.669 1.00 92.88 516 ARG A C 1
ATOM 3900 O O . ARG A 1 516 ? 2.506 19.401 -9.530 1.00 92.88 516 ARG A O 1
ATOM 3907 N N . THR A 1 517 ? 0.403 20.059 -9.921 1.00 89.56 517 THR A N 1
ATOM 3908 C CA . THR A 1 517 ? 0.732 21.484 -10.067 1.00 89.56 517 THR A CA 1
ATOM 3909 C C . THR A 1 517 ? 1.305 22.052 -8.770 1.00 89.56 517 THR A C 1
ATOM 3911 O O . THR A 1 517 ? 2.378 22.653 -8.798 1.00 89.56 517 THR A O 1
ATOM 3914 N N . LYS A 1 518 ? 0.659 21.789 -7.625 1.00 90.50 518 LYS A N 1
ATOM 3915 C CA . LYS A 1 518 ? 1.155 22.210 -6.303 1.00 90.50 518 LYS A CA 1
ATOM 3916 C C . LYS A 1 518 ? 2.527 21.607 -5.974 1.00 90.50 518 LYS A C 1
ATOM 3918 O O . LYS A 1 518 ? 3.399 22.318 -5.484 1.00 90.50 518 LYS A O 1
ATOM 3923 N N . LEU A 1 519 ? 2.747 20.327 -6.280 1.00 91.88 519 LEU A N 1
ATOM 3924 C CA . LEU A 1 519 ? 4.031 19.659 -6.036 1.00 91.88 519 LEU A CA 1
ATOM 3925 C C . LEU A 1 519 ? 5.148 20.140 -6.977 1.00 91.88 519 LEU A C 1
ATOM 3927 O O . LEU A 1 519 ? 6.261 20.411 -6.535 1.00 91.88 519 LEU A O 1
ATOM 3931 N N . ARG A 1 520 ? 4.873 20.346 -8.268 1.00 88.25 520 ARG A N 1
ATOM 3932 C CA . ARG A 1 520 ? 5.882 20.910 -9.182 1.00 88.25 520 ARG A CA 1
ATOM 3933 C C . ARG A 1 520 ? 6.260 22.343 -8.804 1.00 88.25 520 ARG A C 1
ATOM 3935 O O . ARG A 1 520 ? 7.433 22.688 -8.884 1.00 88.25 520 ARG A O 1
ATOM 3942 N N . GLN A 1 521 ? 5.304 23.145 -8.327 1.00 86.88 521 GLN A N 1
ATOM 3943 C CA . GLN A 1 521 ? 5.590 24.468 -7.759 1.00 86.88 521 GLN A CA 1
ATOM 3944 C C . GLN A 1 521 ? 6.497 24.380 -6.522 1.00 86.88 521 GLN A C 1
ATOM 3946 O O . GLN A 1 521 ? 7.386 25.216 -6.370 1.00 86.88 521 GLN A O 1
ATOM 3951 N N . SER A 1 522 ? 6.326 23.356 -5.672 1.00 84.06 522 SER A N 1
ATOM 3952 C CA . SER A 1 522 ? 7.185 23.178 -4.495 1.00 84.06 522 SER A CA 1
ATOM 3953 C C . SER A 1 522 ? 8.648 22.878 -4.806 1.00 84.06 522 SER A C 1
ATOM 3955 O O . SER A 1 522 ? 9.501 23.234 -3.995 1.00 84.06 522 SER A O 1
ATOM 3957 N N . PHE A 1 523 ? 8.952 22.244 -5.943 1.00 80.69 523 PHE A N 1
ATOM 3958 C CA . PHE A 1 523 ? 10.314 21.795 -6.247 1.00 80.69 523 PHE A CA 1
ATOM 3959 C C . PHE A 1 523 ? 11.303 22.929 -6.500 1.00 80.69 523 PHE A C 1
ATOM 3961 O O . PHE A 1 523 ? 12.487 22.710 -6.282 1.00 80.69 523 PHE A O 1
ATOM 3968 N N . GLY A 1 524 ? 10.828 24.125 -6.865 1.00 63.16 524 GLY A N 1
ATOM 3969 C CA . GLY A 1 524 ? 11.671 25.305 -7.040 1.00 63.16 524 GLY A CA 1
ATOM 3970 C C . GLY A 1 524 ? 12.647 25.192 -8.220 1.00 63.16 524 GLY A C 1
ATOM 3971 O O . GLY A 1 524 ? 13.296 24.178 -8.442 1.00 63.16 524 GLY A O 1
ATOM 3972 N N . THR A 1 525 ? 12.794 26.285 -8.966 1.00 63.88 525 THR A N 1
ATOM 3973 C CA . THR A 1 525 ? 13.754 26.489 -10.072 1.00 63.88 525 THR A CA 1
ATOM 3974 C C . THR A 1 525 ? 13.602 25.636 -11.343 1.00 63.88 525 THR A C 1
ATOM 3976 O O . THR A 1 525 ? 13.781 24.422 -11.372 1.00 63.88 525 THR A O 1
ATOM 3979 N N . ASP A 1 526 ? 13.364 26.355 -12.442 1.00 54.41 526 ASP A N 1
ATOM 3980 C CA . ASP A 1 526 ? 13.485 25.905 -13.826 1.00 54.41 526 ASP A CA 1
ATOM 3981 C C . ASP A 1 526 ? 14.869 26.334 -14.344 1.00 54.41 526 ASP A C 1
ATOM 3983 O O . ASP A 1 526 ? 15.063 27.447 -14.833 1.00 54.41 526 ASP A O 1
ATOM 3987 N N . HIS A 1 527 ? 15.873 25.481 -14.148 1.00 57.28 527 HIS A N 1
ATOM 3988 C CA . HIS A 1 527 ? 17.180 25.626 -14.794 1.00 57.28 527 HIS A CA 1
ATOM 3989 C C . HIS A 1 527 ? 17.235 24.720 -16.021 1.00 57.28 527 HIS A C 1
ATOM 3991 O O . HIS A 1 527 ? 18.096 23.851 -16.117 1.00 57.28 527 HIS A O 1
ATOM 3997 N N . SER A 1 528 ? 16.267 24.899 -16.927 1.00 58.28 528 SER A N 1
ATOM 3998 C CA . SER A 1 528 ? 16.182 24.164 -18.188 1.00 58.28 528 SER A CA 1
ATOM 3999 C C . SER A 1 528 ? 17.546 24.077 -18.881 1.00 58.28 528 SER A C 1
ATOM 4001 O O . SER A 1 528 ? 18.133 25.093 -19.260 1.00 58.28 528 SER A O 1
ATOM 4003 N N . THR A 1 529 ? 18.034 22.853 -19.076 1.00 60.31 529 THR A N 1
ATOM 4004 C CA . THR A 1 529 ? 19.216 22.545 -19.882 1.00 60.31 529 THR A CA 1
ATOM 4005 C C . THR A 1 529 ? 18.944 22.997 -21.317 1.00 60.31 529 THR A C 1
ATOM 4007 O O . THR A 1 529 ? 17.965 22.565 -21.923 1.00 60.31 529 THR A O 1
ATOM 4010 N N . GLN A 1 530 ? 19.766 23.896 -21.867 1.00 73.12 530 GLN A N 1
ATOM 4011 C CA . GLN A 1 530 ? 19.638 24.345 -23.257 1.00 73.12 530 GLN A CA 1
ATOM 4012 C C . GLN A 1 530 ? 20.840 23.860 -24.082 1.00 73.12 530 GLN A C 1
ATOM 4014 O O . GLN A 1 530 ? 21.975 24.176 -23.719 1.00 73.12 530 GLN A O 1
ATOM 4019 N N . PRO A 1 531 ? 20.624 23.129 -25.194 1.00 79.75 531 PRO A N 1
ATOM 4020 C CA . PRO A 1 531 ? 19.329 22.673 -25.716 1.00 79.75 531 PRO A CA 1
ATOM 4021 C C . PRO A 1 531 ? 18.703 21.546 -24.869 1.00 79.75 531 PRO A C 1
ATOM 4023 O O . PRO A 1 531 ? 19.420 20.682 -24.367 1.00 79.75 531 PRO A O 1
ATOM 4026 N N . GLN A 1 532 ? 17.366 21.529 -24.764 1.00 84.38 532 GLN A N 1
ATOM 4027 C CA . GLN A 1 532 ? 16.628 20.471 -24.056 1.00 84.38 532 GLN A CA 1
ATOM 4028 C C . GLN A 1 532 ? 16.881 19.099 -24.713 1.00 84.38 532 GLN A C 1
ATOM 4030 O O . GLN A 1 532 ? 16.637 18.950 -25.923 1.00 84.38 532 GLN A O 1
ATOM 4035 N N . PRO A 1 533 ? 17.352 18.079 -23.968 1.00 89.75 533 PRO A N 1
ATOM 4036 C CA . PRO A 1 533 ? 17.652 16.768 -24.536 1.00 89.75 533 PRO A CA 1
ATOM 4037 C C . PRO A 1 533 ? 16.422 16.093 -25.136 1.00 89.75 533 PRO A C 1
ATOM 4039 O O . PRO A 1 533 ? 15.362 16.018 -24.527 1.00 89.75 533 PRO A O 1
ATOM 4042 N N . GLN A 1 534 ? 16.557 15.565 -26.351 1.00 92.75 534 GLN A N 1
ATOM 4043 C CA . GLN A 1 534 ? 15.436 14.945 -27.072 1.00 92.75 534 GLN A CA 1
ATOM 4044 C C . GLN A 1 534 ? 15.257 13.459 -26.735 1.00 92.75 534 GLN A C 1
ATOM 4046 O O . GLN A 1 534 ? 14.214 12.878 -27.019 1.00 92.75 534 GLN A O 1
ATOM 4051 N N . SER A 1 535 ? 16.266 12.837 -26.129 1.00 94.31 535 SER A N 1
ATOM 4052 C CA . SER A 1 535 ? 16.235 11.438 -25.716 1.00 94.31 535 SER A CA 1
ATOM 4053 C C . SER A 1 535 ? 17.100 11.220 -24.485 1.00 94.31 535 SER A C 1
ATOM 4055 O O . SER A 1 535 ? 18.159 11.835 -24.366 1.00 94.31 535 SER A O 1
ATOM 4057 N N . LEU A 1 536 ? 16.700 10.278 -23.641 1.00 96.62 536 LEU A N 1
ATOM 4058 C CA . LEU A 1 536 ? 17.446 9.825 -22.475 1.00 96.62 536 LEU A CA 1
ATOM 4059 C C . LEU A 1 536 ? 17.741 8.329 -22.614 1.00 96.62 536 LEU A C 1
ATOM 4061 O O . LEU A 1 536 ? 16.884 7.549 -23.029 1.00 96.62 536 LEU A O 1
ATOM 4065 N N . LYS A 1 537 ? 18.948 7.916 -22.228 1.00 97.94 537 LYS A N 1
ATOM 4066 C CA . LYS A 1 537 ? 19.326 6.507 -22.111 1.00 97.94 537 LYS A CA 1
ATOM 4067 C C . LYS A 1 537 ? 19.774 6.225 -20.685 1.00 97.94 537 LYS A C 1
ATOM 4069 O O . LYS A 1 537 ? 20.731 6.829 -20.211 1.00 97.94 537 LYS A O 1
ATOM 4074 N N . THR A 1 538 ? 19.117 5.284 -20.023 1.00 97.94 538 THR A N 1
ATOM 4075 C CA . THR A 1 538 ? 19.471 4.840 -18.670 1.00 97.94 538 THR A CA 1
ATOM 4076 C C . THR A 1 538 ? 20.176 3.491 -18.729 1.00 97.94 538 THR A C 1
ATOM 4078 O O . THR A 1 538 ? 19.986 2.714 -19.665 1.00 97.94 538 THR A O 1
ATOM 4081 N N . THR A 1 539 ? 21.026 3.186 -17.750 1.00 98.06 539 THR A N 1
ATOM 4082 C CA . THR A 1 539 ? 21.732 1.897 -17.663 1.00 98.06 539 THR A CA 1
ATOM 4083 C C . THR A 1 539 ? 21.820 1.461 -16.209 1.00 98.06 539 THR A C 1
ATOM 4085 O O . THR A 1 539 ? 22.230 2.261 -15.369 1.00 98.06 539 THR A O 1
ATOM 4088 N N . THR A 1 540 ? 21.494 0.201 -15.902 1.00 96.38 540 THR A N 1
ATOM 4089 C CA . THR A 1 540 ? 21.632 -0.341 -14.535 1.00 96.38 540 THR A CA 1
ATOM 4090 C C . THR A 1 540 ? 23.050 -0.134 -14.013 1.00 96.38 540 THR A C 1
ATOM 4092 O O . THR A 1 540 ? 23.986 -0.288 -14.796 1.00 96.38 540 THR A O 1
ATOM 4095 N N . PRO A 1 541 ? 23.285 0.169 -12.728 1.00 96.12 541 PRO A N 1
ATOM 4096 C CA . PRO A 1 541 ? 24.641 0.190 -12.184 1.00 96.12 541 PRO A CA 1
ATOM 4097 C C . PRO A 1 541 ? 25.269 -1.216 -12.201 1.00 96.12 541 PRO A C 1
ATOM 4099 O O . PRO A 1 541 ? 24.618 -2.214 -12.522 1.00 96.12 541 PRO A O 1
ATOM 4102 N N . VAL A 1 542 ? 26.558 -1.300 -11.867 1.00 96.50 542 VAL A N 1
ATOM 4103 C CA . VAL A 1 542 ? 27.214 -2.589 -11.611 1.00 96.50 542 VAL A CA 1
ATOM 4104 C C . VAL A 1 542 ? 26.868 -3.019 -10.190 1.00 96.50 542 VAL A C 1
ATOM 4106 O O . VAL A 1 542 ? 27.297 -2.391 -9.224 1.00 96.50 542 VAL A O 1
ATOM 4109 N N . PHE A 1 543 ? 26.091 -4.091 -10.058 1.00 94.69 543 PHE A N 1
ATOM 4110 C CA . PHE A 1 543 ? 25.787 -4.690 -8.764 1.00 94.69 543 PHE A CA 1
ATOM 4111 C C . PHE A 1 543 ? 26.870 -5.711 -8.401 1.00 94.69 543 PHE A C 1
ATOM 4113 O O . PHE A 1 543 ? 27.076 -6.686 -9.119 1.00 94.69 543 PHE A O 1
ATOM 4120 N N . GLY A 1 544 ? 27.573 -5.485 -7.288 1.00 93.00 544 GLY A N 1
ATOM 4121 C CA . GLY A 1 544 ? 28.578 -6.428 -6.788 1.00 93.00 544 GLY A CA 1
ATOM 4122 C C . GLY A 1 544 ? 27.963 -7.739 -6.281 1.00 93.00 544 GLY A C 1
ATOM 4123 O O . GLY A 1 544 ? 26.775 -7.796 -5.966 1.00 93.00 544 GLY A O 1
ATOM 4124 N N . ALA A 1 545 ? 28.786 -8.780 -6.126 1.00 88.31 545 ALA A N 1
ATOM 4125 C CA . ALA A 1 545 ? 28.347 -10.123 -5.716 1.00 88.31 545 ALA A CA 1
ATOM 4126 C C . ALA A 1 545 ? 27.605 -10.165 -4.360 1.00 88.31 545 ALA A C 1
ATOM 4128 O O . ALA A 1 545 ? 26.722 -11.000 -4.150 1.00 88.31 545 ALA A O 1
ATOM 4129 N N . MET A 1 546 ? 27.933 -9.234 -3.459 1.00 92.25 546 MET A N 1
ATOM 4130 C CA . MET A 1 546 ? 27.307 -9.102 -2.137 1.00 92.25 546 MET A CA 1
ATOM 4131 C C . MET A 1 546 ? 26.046 -8.223 -2.137 1.00 92.25 546 MET A C 1
ATOM 4133 O O . MET A 1 546 ? 25.395 -8.083 -1.104 1.00 92.25 546 MET A O 1
ATOM 4137 N N . SER A 1 547 ? 25.679 -7.616 -3.272 1.00 94.88 547 SER A N 1
ATOM 4138 C CA . SER A 1 547 ? 24.485 -6.775 -3.361 1.00 94.88 547 SER A CA 1
ATOM 4139 C C . SER A 1 547 ? 23.222 -7.602 -3.114 1.00 94.88 547 SER A C 1
ATOM 4141 O O . SER A 1 547 ? 22.989 -8.618 -3.771 1.00 94.88 547 SER A O 1
ATOM 4143 N N . GLY A 1 548 ? 22.415 -7.168 -2.144 1.00 92.31 548 GLY A N 1
ATOM 4144 C CA . GLY A 1 548 ? 21.189 -7.854 -1.740 1.00 92.31 548 GLY A CA 1
ATOM 4145 C C . GLY A 1 548 ? 21.407 -9.148 -0.950 1.00 92.31 548 GLY A C 1
ATOM 4146 O O . GLY A 1 548 ? 20.439 -9.878 -0.750 1.00 92.31 548 GLY A O 1
ATOM 4147 N N . ASN A 1 549 ? 22.636 -9.439 -0.505 1.00 94.88 549 ASN A N 1
ATOM 4148 C CA . ASN A 1 549 ? 22.933 -10.556 0.388 1.00 94.88 549 ASN A CA 1
ATOM 4149 C C . ASN A 1 549 ? 22.539 -10.198 1.836 1.00 94.88 549 ASN A C 1
ATOM 4151 O O . ASN A 1 549 ? 22.962 -9.179 2.374 1.00 94.88 549 ASN A O 1
ATOM 4155 N N . LEU A 1 550 ? 21.733 -11.054 2.458 1.00 92.88 550 LEU A N 1
ATOM 4156 C CA . LEU A 1 550 ? 21.289 -10.987 3.851 1.00 92.88 550 LEU A CA 1
ATOM 4157 C C . LEU A 1 550 ? 22.062 -11.950 4.762 1.00 92.88 550 LEU A C 1
ATOM 4159 O O . LEU A 1 550 ? 21.891 -11.902 5.977 1.00 92.88 550 LEU A O 1
ATOM 4163 N N . GLY A 1 551 ? 22.901 -12.829 4.207 1.00 86.25 551 GLY A N 1
ATOM 4164 C CA . GLY A 1 551 ? 23.665 -13.827 4.957 1.00 86.25 551 GLY A CA 1
ATOM 4165 C C . GLY A 1 551 ? 24.560 -13.215 6.035 1.00 86.25 551 GLY A C 1
ATOM 4166 O O . GLY A 1 551 ? 24.666 -13.783 7.115 1.00 86.25 551 GLY A O 1
ATOM 4167 N N . SER A 1 552 ? 25.115 -12.023 5.792 1.00 85.56 552 SER A N 1
ATOM 4168 C CA . SER A 1 552 ? 25.931 -11.287 6.770 1.00 85.56 552 SER A CA 1
ATOM 4169 C C . SER A 1 552 ? 25.154 -10.775 7.989 1.00 85.56 552 SER A C 1
ATOM 4171 O O . SER A 1 552 ? 25.755 -10.544 9.034 1.00 85.56 552 SER A O 1
ATOM 4173 N N . VAL A 1 553 ? 23.836 -10.585 7.870 1.00 86.38 553 VAL A N 1
ATOM 4174 C CA . VAL A 1 553 ? 22.975 -10.057 8.946 1.00 86.38 553 VAL A CA 1
ATOM 4175 C C . VAL A 1 553 ? 22.141 -11.169 9.587 1.00 86.38 553 VAL A C 1
ATOM 4177 O O . VAL A 1 553 ? 21.847 -11.119 10.777 1.00 86.38 553 VAL A O 1
ATOM 4180 N N . LEU A 1 554 ? 21.789 -12.208 8.826 1.00 83.06 554 LEU A N 1
ATOM 4181 C CA . LEU A 1 554 ? 21.009 -13.346 9.317 1.00 83.06 554 LEU A CA 1
ATOM 4182 C C . LEU A 1 554 ? 21.845 -14.366 10.113 1.00 83.06 554 LEU A C 1
ATOM 4184 O O . LEU A 1 554 ? 21.266 -15.223 10.774 1.00 83.06 554 LEU A O 1
ATOM 4188 N N . SER A 1 555 ? 23.182 -14.291 10.087 1.00 75.12 555 SER A N 1
ATOM 4189 C CA . SER A 1 555 ? 24.078 -15.248 10.762 1.00 75.12 555 SER A CA 1
ATOM 4190 C C . SER A 1 555 ? 24.316 -14.991 12.265 1.00 75.12 555 SER A C 1
ATOM 4192 O O . SER A 1 555 ? 25.206 -15.599 12.857 1.00 75.12 555 SER A O 1
ATOM 4194 N N . GLY A 1 556 ? 23.578 -14.086 12.912 1.00 49.94 556 GLY A N 1
ATOM 4195 C CA . GLY A 1 556 ? 23.860 -13.664 14.289 1.00 49.94 556 GLY A CA 1
ATOM 4196 C C . GLY A 1 556 ? 23.353 -14.611 15.388 1.00 49.94 556 GLY A C 1
ATOM 4197 O O . GLY A 1 556 ? 22.160 -14.604 15.681 1.00 49.94 556 GLY A O 1
ATOM 4198 N N . GLY A 1 557 ? 24.269 -15.318 16.078 1.00 39.84 557 GLY A N 1
ATOM 4199 C CA . GLY A 1 557 ? 24.104 -15.616 17.515 1.00 39.84 557 GLY A CA 1
ATOM 4200 C C . GLY A 1 557 ? 24.393 -17.028 18.053 1.00 39.84 557 GLY A C 1
ATOM 4201 O O . GLY A 1 557 ? 23.589 -17.538 18.824 1.00 39.84 557 GLY A O 1
ATOM 4202 N N . GLY A 1 558 ? 25.537 -17.642 17.735 1.00 27.66 558 GLY A N 1
ATOM 4203 C CA . GLY A 1 558 ? 26.134 -18.715 18.547 1.00 27.66 558 GLY A CA 1
ATOM 4204 C C . GLY A 1 558 ? 27.527 -18.286 19.008 1.00 27.66 558 GLY A C 1
ATOM 4205 O O . GLY A 1 558 ? 28.341 -17.881 18.183 1.00 27.66 558 GLY A O 1
ATOM 4206 N N . ALA A 1 559 ? 27.781 -18.297 20.315 1.00 35.12 559 ALA A N 1
ATOM 4207 C CA . ALA A 1 559 ? 29.042 -17.870 20.913 1.00 35.12 559 ALA A CA 1
ATOM 4208 C C . ALA A 1 559 ? 30.266 -18.612 20.338 1.00 35.12 559 ALA A C 1
ATOM 4210 O O . ALA A 1 559 ? 30.225 -19.825 20.168 1.00 35.12 559 ALA A O 1
ATOM 4211 N N . GLY A 1 560 ? 31.362 -17.873 20.132 1.00 33.97 560 GLY A N 1
ATOM 4212 C CA . GLY A 1 560 ? 32.736 -18.389 20.134 1.00 33.97 560 GLY A CA 1
ATOM 4213 C C . GLY A 1 560 ? 33.091 -19.416 19.057 1.00 33.97 560 GLY A C 1
ATOM 4214 O O . GLY A 1 560 ? 33.006 -20.618 19.277 1.00 33.97 560 GLY A O 1
ATOM 4215 N N . GLY A 1 561 ? 33.625 -18.942 17.935 1.00 27.47 561 GLY A N 1
ATOM 4216 C CA . GLY A 1 561 ? 34.283 -19.806 16.960 1.00 27.47 561 GLY A CA 1
ATOM 4217 C C . GLY A 1 561 ? 34.700 -19.027 15.729 1.00 27.47 561 GLY A C 1
ATOM 4218 O O . GLY A 1 561 ? 33.972 -18.986 14.743 1.00 27.47 561 GLY A O 1
ATOM 4219 N N . ALA A 1 562 ? 35.869 -18.393 15.786 1.00 36.91 562 ALA A N 1
ATOM 4220 C CA . ALA A 1 562 ? 36.553 -17.931 14.590 1.00 36.91 562 ALA A CA 1
ATOM 4221 C C . ALA A 1 562 ? 36.870 -19.153 13.712 1.00 36.91 562 ALA A C 1
ATOM 4223 O O . ALA A 1 562 ? 37.842 -19.864 13.948 1.00 36.91 562 ALA A O 1
ATOM 4224 N N . GLY A 1 563 ? 36.016 -19.411 12.727 1.00 26.19 563 GLY A N 1
ATOM 4225 C CA . GLY A 1 563 ? 36.288 -20.303 11.611 1.00 26.19 563 GLY A CA 1
ATOM 4226 C C . GLY A 1 563 ? 36.401 -19.460 10.354 1.00 26.19 563 GLY A C 1
ATOM 4227 O O . GLY A 1 563 ? 35.398 -19.186 9.700 1.00 26.19 563 GLY A O 1
ATOM 4228 N N . SER A 1 564 ? 37.617 -19.022 10.028 1.00 38.41 564 SER A N 1
ATOM 4229 C CA . SER A 1 564 ? 37.912 -18.561 8.680 1.00 38.41 564 SER A CA 1
ATOM 4230 C C . SER A 1 564 ? 37.669 -19.724 7.721 1.00 38.41 564 SER A C 1
ATOM 4232 O O . SER A 1 564 ? 38.323 -20.760 7.785 1.00 38.41 564 SER A O 1
ATOM 4234 N N . THR A 1 565 ? 36.723 -19.557 6.809 1.00 28.08 565 THR A N 1
ATOM 4235 C CA . THR A 1 565 ? 36.728 -20.311 5.558 1.00 28.08 565 THR A CA 1
ATOM 4236 C C . THR A 1 565 ? 36.734 -19.297 4.433 1.00 28.08 565 THR A C 1
ATOM 4238 O O . THR A 1 565 ? 35.713 -18.856 3.920 1.00 28.08 565 THR A O 1
ATOM 4241 N N . ASN A 1 566 ? 37.954 -18.900 4.076 1.00 36.69 566 ASN A N 1
ATOM 4242 C CA . ASN A 1 566 ? 38.253 -18.635 2.684 1.00 36.69 566 ASN A CA 1
ATOM 4243 C C . ASN A 1 566 ? 37.940 -19.931 1.917 1.00 36.69 566 ASN A C 1
ATOM 4245 O O . ASN A 1 566 ? 38.695 -20.893 2.026 1.00 36.69 566 ASN A O 1
ATOM 4249 N N . SER A 1 567 ? 36.875 -19.961 1.126 1.00 27.16 567 SER A N 1
ATOM 4250 C CA . SER A 1 567 ? 37.005 -20.522 -0.215 1.00 27.16 567 SER A CA 1
ATOM 4251 C C . SER A 1 567 ? 36.324 -19.565 -1.182 1.00 27.16 567 SER A C 1
ATOM 4253 O O . SER A 1 567 ? 35.128 -19.286 -1.137 1.00 27.16 567 SER A O 1
ATOM 4255 N N . VAL A 1 568 ? 37.183 -18.945 -1.982 1.00 38.50 568 VAL A N 1
ATOM 4256 C CA . VAL A 1 568 ? 36.834 -18.515 -3.322 1.00 38.50 568 VAL A CA 1
ATOM 4257 C C . VAL A 1 568 ? 36.536 -19.806 -4.066 1.00 38.50 568 VAL A C 1
ATOM 4259 O O . VAL A 1 568 ? 37.450 -20.603 -4.240 1.00 38.50 568 VAL A O 1
ATOM 4262 N N . ASP A 1 569 ? 35.296 -20.002 -4.488 1.00 28.98 569 ASP A N 1
ATOM 4263 C CA . ASP A 1 569 ? 34.991 -20.894 -5.598 1.00 28.98 569 ASP A CA 1
ATOM 4264 C C . ASP A 1 569 ? 34.058 -20.152 -6.560 1.00 28.98 569 ASP A C 1
ATOM 4266 O O . ASP A 1 569 ? 33.081 -19.522 -6.146 1.00 28.98 569 ASP A O 1
ATOM 4270 N N . LEU A 1 570 ? 34.506 -20.149 -7.818 1.00 32.59 570 LEU A N 1
ATOM 4271 C CA . LEU A 1 570 ? 34.075 -19.356 -8.975 1.00 32.59 570 LEU A CA 1
ATOM 4272 C C . LEU A 1 570 ? 32.604 -19.529 -9.367 1.00 32.59 570 LEU A C 1
ATOM 4274 O O . LEU A 1 570 ? 32.117 -20.683 -9.366 1.00 32.59 570 LEU A O 1
#

Secondary structure (DSSP, 8-state):
----SSHHHHHT--S--PPPTT--GGGGGGG-S----S-S--HHHHHHHHHHSBPTTT--BTTTT--GGGSTTS---SS---S-------TTS----SS--TTSS-EEE---SS-S-----SSS-------TTS-EEE--SS--PPBPTTSSBPSSEEHHHHT-----SSTT--TT-TT----EEEEEETTEEEEEETT--SSEEESS-SEE-S--STT---TT-GGG----HHHHHHHHHHHHTT---EEESEE-SSTTTPPPGGG----HHHHHH-GGGG----SSSPTTS-HHHHHHHHH-HHHHTT-SS-SS----EE--PPPSSSS--EEEEEEE--S----TT-B---EEETTEEEEEETTEEEEESSSSSPPTTB--EEEEE--TTSHHHHHHHT-SSGGGGEEEEEE-TTS-EEEEEE-HHHHHHHHHHHHHHTT---STTTS-S--S-TT------EEEEGGGG----SSSS----TTSS--PBPPP-TT----HHHHHTTSHHHHHHHHHHHT------SSPPSEEEEE-----TTTTB-HHHHT---------------

Sequence (570 aa):
NEFAANEYERFNQKLTVAPTQGTNWSHFSPTLSRFSTGFNLVGSVLDQVLDYVPWIGNGYRYGNNHRGVDDITAPQTSAGSSSGISTNTSGSRSSLPTFSNIGVGLKANVKATLGGSQTMITGGSPRRTLDQANLQLWTGAGWRNDKASSGQSDDHTKFTSATGMGQQEQSGTSAGNPDSLKQDKISKSGDSLTTQDGNAMEQQEATNYTNLPPNLTPTADWPNALSFTNKNNAQRAQLFLRGLLGSIPVLVNKSGQDDNSKFKAEDQKWSYTDLQSDQTKLNLPAYGEVNGLLNPALVETYFGNTRASGSGSNTTSSPGIGFKIPEQSGTNTTSKAVLITPGLAWTPQDVGNLVVSGTTVSFQLGGWLVTFTDFVKPRAGYLGLQLSGLDASDSDQRELIWAPRPWAAFRGSWVNRLGRVESVWDLKGVWADQAQLAAQAATSSATTATGATLPEHPNALAYQISYTDKDSYKASTQGSGQNNSLYLHLIKPKKVESTTQLDQGLKNLLDPNQVRTKLRQSFGTDHSTQPQPQSLKTTTPVFGAMSGNLGSVLSGGGAGGAGSTNSVDL

pLDDT: mean 82.84, std 19.99, range [26.19, 98.88]

Organism: Mycoplasmoides pneumoniae (NCBI:txid2104)

InterPro domains:
  IPR004940 Adhesin P1, C-terminal domain [PF03257] (469-566)
  IPR022400 Adhesin P1 [TIGR03839] (1-567)